Protein AF-K2AA07-F1 (afdb_monomer)

Nearest PDB structures (foldseek):
  9ccb-assembly1_A  TM=7.779E-01  e=3.674E-18  Methanothermobacter marburgensis
  8pty-assembly1_C  TM=6.338E-01  e=3.032E-05  Homo sapiens
  8asw-assembly1_C  TM=4.894E-01  e=2.228E-06  Saccharomyces cerevisiae
  5l7j-assembly1_A  TM=5.358E-01  e=2.557E-05  Dehalococcoides mccartyi BTF08
  6qk7-assembly1_C  TM=4.600E-01  e=3.713E-06  Saccharomyces cerevisiae S288C

pLDDT: mean 87.43, std 17.84, range [22.78, 98.69]

Sequence (485 aa):
MATGGLSLDFRFFRNVLALAKQFSVPSILGGGVVSSEPERIIRALEPSYAVLSEGERTIVELLSCLEKNGDLLAVKGIAFLQNGRYLETAAREPIMDLEQLPLPDWEGVGLSSYLDKMKPSDGLGWDLFDFPRQVPFLTARSCLYSCTFCFHPIGKKYRQRSLDSVFQELEIIISKFKINIIEIVDELFSVDIVRVKEFCLRFRGLAAKFDWPVKWWCQIRVDKVTDEMLSLMEESGCFLVSYGFESYSERVLRSMKKNISPSQIENAVKLTQRKRLSLQGNFIFGDRAETFETVSETMEFWKKNRKAGILLGIILPLPNSDLYQYCLRKGLIQNPIKFIENHMWNPINLTELGDWDFARLLHMVKIARLKYCVRAIPQEVTRNLVVVVCPFCKQRIVYRNFDITFENQDLFRLPSTLAFFNKMVFCRNCRKRFYASSKLFRLFSHLIQFFSTPLGHFFHLKRTKNSVSLPWLGNLRLFQGRKID

Structure (mmCIF, N/CA/C/O backbone):
data_AF-K2AA07-F1
#
_entry.id   AF-K2AA07-F1
#
loop_
_atom_site.group_PDB
_atom_site.id
_atom_site.type_symbol
_atom_site.label_atom_id
_atom_site.label_alt_id
_atom_site.label_comp_id
_atom_site.label_asym_id
_atom_site.label_entity_id
_atom_site.label_seq_id
_atom_site.pdbx_PDB_ins_code
_atom_site.Cartn_x
_atom_site.Cartn_y
_atom_site.Cartn_z
_atom_site.occupancy
_atom_site.B_iso_or_equiv
_atom_site.auth_seq_id
_atom_site.auth_comp_id
_atom_site.auth_asym_id
_atom_site.auth_atom_id
_atom_site.pdbx_PDB_model_num
ATOM 1 N N . MET A 1 1 ? -7.147 0.422 27.063 1.00 91.50 1 MET A N 1
ATOM 2 C CA . MET A 1 1 ? -6.181 0.368 25.938 1.00 91.50 1 MET A CA 1
ATOM 3 C C . MET A 1 1 ? -6.953 0.234 24.631 1.00 91.50 1 MET A C 1
ATOM 5 O O . MET A 1 1 ? -7.842 -0.603 24.569 1.00 91.50 1 MET A O 1
ATOM 9 N N . ALA A 1 2 ? -6.624 1.011 23.599 1.00 92.38 2 ALA A N 1
ATOM 10 C CA . ALA A 1 2 ? -7.219 0.874 22.266 1.00 92.38 2 ALA A CA 1
ATOM 11 C C . ALA A 1 2 ? -6.145 0.511 21.230 1.00 92.38 2 ALA A C 1
ATOM 13 O O . ALA A 1 2 ? -5.021 1.003 21.306 1.00 92.38 2 ALA A O 1
ATOM 14 N N . THR A 1 3 ? -6.472 -0.365 20.283 1.00 92.88 3 THR A N 1
ATOM 15 C CA . THR A 1 3 ? -5.578 -0.775 19.192 1.00 92.88 3 THR A CA 1
ATOM 16 C C . THR A 1 3 ? -6.388 -1.149 17.952 1.00 92.88 3 THR A C 1
ATOM 18 O O . THR A 1 3 ? -7.584 -1.422 18.038 1.00 92.88 3 THR A O 1
ATOM 21 N N . GLY A 1 4 ? -5.763 -1.166 16.780 1.00 91.56 4 GLY A N 1
ATOM 22 C CA . GLY A 1 4 ? -6.436 -1.535 15.542 1.00 91.56 4 GLY A CA 1
ATOM 23 C C . GLY A 1 4 ? -5.527 -1.455 14.327 1.00 91.56 4 GLY A C 1
ATOM 24 O O . GLY A 1 4 ? -4.401 -0.968 14.407 1.00 91.56 4 GLY A O 1
ATOM 25 N N . GLY A 1 5 ? -6.021 -1.958 13.199 1.00 87.88 5 GLY A N 1
ATOM 26 C CA . GLY A 1 5 ? -5.299 -1.942 11.927 1.00 87.88 5 GLY A CA 1
ATOM 27 C C . GLY A 1 5 ? -5.918 -2.878 10.894 1.00 87.88 5 GLY A C 1
ATOM 28 O O . GLY A 1 5 ? -7.097 -3.236 10.987 1.00 87.88 5 GLY A O 1
ATOM 29 N N . LEU A 1 6 ? -5.147 -3.240 9.870 1.00 83.44 6 LEU A N 1
ATOM 30 C CA . LEU A 1 6 ? -5.620 -4.067 8.757 1.00 83.44 6 LEU A CA 1
ATOM 31 C C . LEU A 1 6 ? -5.651 -5.557 9.131 1.00 83.44 6 LEU A C 1
ATOM 33 O O . LEU A 1 6 ? -5.037 -6.000 10.098 1.00 83.44 6 LEU A O 1
ATOM 37 N N . SER A 1 7 ? -6.358 -6.364 8.335 1.00 74.19 7 SER A N 1
ATOM 38 C CA . SER A 1 7 ? -6.567 -7.798 8.597 1.00 74.19 7 SER A CA 1
ATOM 39 C C . SER A 1 7 ? -5.293 -8.644 8.664 1.00 74.19 7 SER A C 1
ATOM 41 O O . SER A 1 7 ? -5.327 -9.757 9.187 1.00 74.19 7 SER A O 1
ATOM 43 N N . LEU A 1 8 ? -4.175 -8.134 8.150 1.00 75.88 8 LEU A N 1
ATOM 44 C CA . LEU A 1 8 ? -2.888 -8.828 8.103 1.00 75.88 8 LEU A CA 1
ATOM 45 C C . LEU A 1 8 ? -2.201 -8.914 9.478 1.00 75.88 8 LEU A C 1
ATOM 47 O O . LEU A 1 8 ? -1.366 -9.794 9.692 1.00 75.88 8 LEU A O 1
ATOM 51 N N . ASP A 1 9 ? -2.602 -8.074 10.434 1.00 82.31 9 ASP A N 1
ATOM 52 C CA . ASP A 1 9 ? -1.929 -7.916 11.729 1.00 82.31 9 ASP A CA 1
ATOM 53 C C . ASP A 1 9 ? -2.563 -8.754 12.857 1.00 82.31 9 ASP A C 1
ATOM 55 O O . ASP A 1 9 ? -2.317 -8.531 14.042 1.00 82.31 9 ASP A O 1
ATOM 59 N N . PHE A 1 10 ? -3.355 -9.779 12.521 1.00 89.31 10 PHE A N 1
ATOM 60 C CA . PHE A 1 10 ? -4.120 -10.584 13.488 1.00 89.31 10 PHE A CA 1
ATOM 61 C C . PHE A 1 10 ? -3.303 -11.084 14.696 1.00 89.31 10 PHE A C 1
ATOM 63 O O . PHE A 1 10 ? -3.760 -11.043 15.838 1.00 89.31 10 PHE A O 1
ATOM 70 N N . ARG A 1 11 ? -2.070 -11.560 14.471 1.00 88.56 11 ARG A N 1
ATOM 71 C CA . ARG A 1 11 ? -1.198 -12.036 15.563 1.00 88.56 11 ARG A CA 1
ATOM 72 C C . ARG A 1 11 ? -0.673 -10.912 16.441 1.00 88.56 11 ARG A C 1
ATOM 74 O O . ARG A 1 11 ? -0.504 -11.127 17.637 1.00 88.56 11 ARG A O 1
ATOM 81 N N . PHE A 1 12 ? -0.399 -9.753 15.850 1.00 90.75 12 PHE A N 1
ATOM 82 C CA . PHE A 1 12 ? 0.008 -8.575 16.601 1.00 90.75 12 PHE A CA 1
ATOM 83 C C . PHE A 1 12 ? -1.107 -8.181 17.572 1.00 90.75 12 PHE A C 1
ATOM 85 O O . PHE A 1 12 ? -0.854 -8.107 18.772 1.00 90.75 12 PHE A O 1
ATOM 92 N N . PHE A 1 13 ? -2.354 -8.090 17.095 1.00 93.00 13 PHE A N 1
ATOM 93 C CA . PHE A 1 13 ? -3.490 -7.779 17.968 1.00 93.00 13 PHE A CA 1
ATOM 94 C C . PHE A 1 13 ? -3.705 -8.824 19.054 1.00 93.00 13 PHE A C 1
ATOM 96 O O . PHE A 1 13 ? -3.936 -8.451 20.197 1.00 93.00 13 PHE A O 1
ATOM 103 N N . ARG A 1 14 ? -3.552 -10.121 18.756 1.00 92.81 14 ARG A N 1
ATOM 104 C CA . ARG A 1 14 ? -3.641 -11.148 19.805 1.00 92.81 14 ARG A CA 1
ATOM 105 C C . ARG A 1 14 ? -2.627 -10.931 20.920 1.00 92.81 14 ARG A C 1
ATOM 107 O O . ARG A 1 14 ? -2.987 -11.049 22.083 1.00 92.81 14 ARG A O 1
ATOM 114 N N . ASN A 1 15 ? -1.381 -10.616 20.574 1.00 93.25 15 ASN A N 1
ATOM 115 C CA . ASN A 1 15 ? -0.345 -10.378 21.575 1.00 93.25 15 ASN A CA 1
ATOM 116 C C . ASN A 1 15 ? -0.659 -9.126 22.404 1.00 93.25 15 ASN A C 1
ATOM 118 O O . ASN A 1 15 ? -0.576 -9.170 23.626 1.00 93.25 15 ASN A O 1
ATOM 122 N N . VAL A 1 16 ? -1.075 -8.037 21.749 1.00 93.56 16 VAL A N 1
ATOM 123 C CA . VAL A 1 16 ? -1.447 -6.781 22.418 1.00 93.56 16 VAL A CA 1
ATOM 124 C C . VAL A 1 16 ? -2.639 -6.983 23.364 1.00 93.56 16 VAL A C 1
ATOM 126 O O . VAL A 1 16 ? -2.605 -6.537 24.508 1.00 93.56 16 VAL A O 1
ATOM 129 N N . LEU A 1 17 ? -3.674 -7.705 22.929 1.00 94.62 17 LEU A N 1
ATOM 130 C CA . LEU A 1 17 ? -4.856 -7.998 23.746 1.00 94.62 17 LEU A CA 1
ATOM 131 C C . LEU A 1 17 ? -4.548 -8.975 24.890 1.00 94.62 17 LEU A C 1
ATOM 133 O O . LEU A 1 17 ? -5.041 -8.785 26.000 1.00 94.62 17 LEU A O 1
ATOM 137 N N . ALA A 1 18 ? -3.691 -9.974 24.658 1.00 93.06 18 ALA A N 1
ATOM 138 C CA . ALA A 1 18 ? -3.227 -10.877 25.709 1.00 93.06 18 ALA A CA 1
ATOM 139 C C . ALA A 1 18 ? -2.463 -10.122 26.808 1.00 93.06 18 ALA A C 1
ATOM 141 O O . ALA A 1 18 ? -2.698 -10.375 27.987 1.00 93.06 18 ALA A O 1
ATOM 142 N N 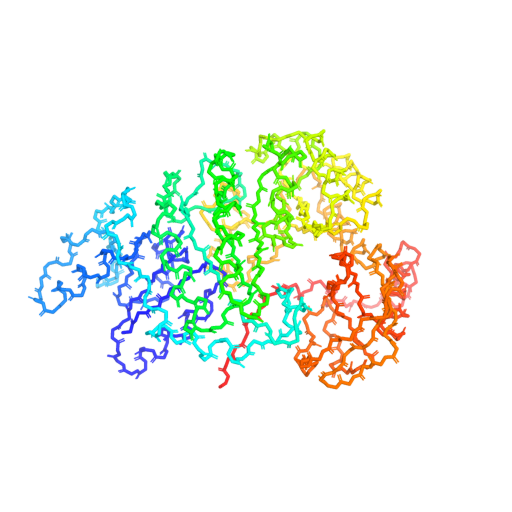. LEU A 1 19 ? -1.609 -9.162 26.434 1.00 93.44 19 LEU A N 1
ATOM 143 C CA . LEU A 1 19 ? -0.930 -8.282 27.387 1.00 93.44 19 LEU A CA 1
ATOM 144 C C . LEU A 1 19 ? -1.935 -7.427 28.168 1.00 93.44 19 LEU A C 1
ATOM 146 O O . LEU A 1 19 ? -1.889 -7.404 29.392 1.00 93.44 19 LEU A O 1
ATOM 150 N N . ALA A 1 20 ? -2.899 -6.785 27.502 1.00 93.38 20 ALA A N 1
ATOM 151 C CA . ALA A 1 20 ? -3.921 -6.001 28.202 1.00 93.38 20 ALA A CA 1
ATOM 152 C C . ALA A 1 20 ? -4.719 -6.832 29.220 1.00 93.38 20 ALA A C 1
ATOM 154 O O . ALA A 1 20 ? -4.981 -6.358 30.326 1.00 93.38 20 ALA A O 1
ATOM 155 N N . LYS A 1 21 ? -5.038 -8.089 28.877 1.00 91.56 21 LYS A N 1
ATOM 156 C CA . LYS A 1 21 ? -5.710 -9.038 29.775 1.00 91.56 21 LYS A CA 1
ATOM 157 C C . LYS A 1 21 ? -4.859 -9.373 31.004 1.00 91.56 21 LYS A C 1
ATOM 159 O O . LYS A 1 21 ? -5.412 -9.465 32.093 1.00 91.56 21 LYS A O 1
ATOM 164 N N . GLN A 1 22 ? -3.537 -9.503 30.859 1.00 93.44 22 GLN A N 1
ATOM 165 C CA . GLN A 1 22 ? -2.624 -9.734 31.991 1.00 93.44 22 GLN A CA 1
ATOM 166 C C . GLN A 1 22 ? -2.623 -8.580 33.002 1.00 93.44 22 GLN A C 1
ATOM 168 O O . GLN A 1 22 ? -2.467 -8.822 34.194 1.00 93.44 22 GLN A O 1
ATOM 173 N N . PHE A 1 23 ? -2.829 -7.345 32.541 1.00 94.06 23 PHE A N 1
ATOM 174 C CA . PHE A 1 23 ? -2.889 -6.154 33.395 1.00 94.06 23 PHE A CA 1
ATOM 175 C C . PHE A 1 23 ? -4.319 -5.741 33.776 1.00 94.06 23 PHE A C 1
ATOM 177 O O . PHE A 1 23 ? -4.511 -4.659 34.324 1.00 94.06 23 PHE A O 1
ATOM 184 N N . SER A 1 24 ? -5.329 -6.569 33.482 1.00 92.19 24 SER A N 1
ATOM 185 C CA . SER A 1 24 ? -6.746 -6.265 33.743 1.00 92.19 24 SER A CA 1
ATOM 186 C C . SER A 1 24 ? -7.213 -4.928 33.145 1.00 92.19 24 SER A C 1
ATOM 188 O O . SER A 1 24 ? -8.089 -4.259 33.692 1.00 92.19 24 SER A O 1
ATOM 190 N N . VAL A 1 25 ? -6.636 -4.525 32.009 1.00 91.81 25 VAL A N 1
ATOM 191 C CA . VAL A 1 25 ? -6.984 -3.279 31.315 1.00 91.81 25 VAL A CA 1
ATOM 192 C C . VAL A 1 25 ? -8.052 -3.570 30.255 1.00 91.81 25 VAL A C 1
ATOM 194 O O . VAL A 1 25 ? -7.794 -4.373 29.352 1.00 91.81 25 VAL A O 1
ATOM 197 N N . PRO A 1 26 ? -9.219 -2.890 30.275 1.00 92.25 26 PRO A N 1
ATOM 198 C CA . PRO A 1 26 ? -10.206 -3.008 29.208 1.00 92.25 26 PRO A CA 1
ATOM 199 C C . PRO A 1 26 ? -9.601 -2.679 27.843 1.00 92.25 26 PRO A C 1
ATOM 201 O O . PRO A 1 26 ? -8.870 -1.690 27.680 1.00 92.25 26 PRO A O 1
ATOM 204 N N . SER A 1 27 ? -9.905 -3.514 26.855 1.00 96.19 27 SER A N 1
ATOM 205 C CA . SER A 1 27 ? -9.333 -3.423 25.515 1.00 96.19 27 SER A CA 1
ATOM 206 C C . SER A 1 27 ? -10.383 -3.075 24.463 1.00 96.19 27 SER A C 1
ATOM 208 O O . SER A 1 27 ? -11.472 -3.643 24.440 1.00 96.19 27 SER A O 1
ATOM 210 N N . ILE A 1 28 ? -10.040 -2.145 23.574 1.00 97.19 28 ILE A N 1
ATOM 211 C CA . ILE A 1 28 ? -10.843 -1.774 22.408 1.00 97.19 28 ILE A CA 1
ATOM 212 C C . ILE A 1 28 ? -10.063 -2.174 21.153 1.00 97.19 28 ILE A C 1
ATOM 214 O O . ILE A 1 28 ? -8.926 -1.730 20.978 1.00 97.19 28 ILE A O 1
ATOM 218 N N . LEU A 1 29 ? -10.657 -3.001 20.290 1.00 97.12 29 LEU A N 1
ATOM 219 C CA . LEU A 1 29 ? -10.081 -3.396 19.000 1.00 97.12 29 LEU A CA 1
ATOM 220 C C . LEU A 1 29 ? -10.831 -2.726 17.841 1.00 97.12 29 LEU A C 1
ATOM 222 O O . LEU A 1 29 ? -12.050 -2.819 17.762 1.00 97.12 29 LEU A O 1
ATOM 226 N N . GLY A 1 30 ? -10.116 -2.098 16.910 1.00 95.56 30 GLY A N 1
ATOM 227 C CA . GLY A 1 30 ? -10.707 -1.464 15.729 1.00 95.56 30 GLY A CA 1
ATOM 228 C C . GLY A 1 30 ? -10.006 -1.801 14.413 1.00 95.56 30 GLY A C 1
ATOM 229 O O . GLY A 1 30 ? -9.062 -2.592 14.350 1.00 95.56 30 GLY A O 1
ATOM 230 N N . GLY A 1 31 ? -10.461 -1.154 13.341 1.00 92.50 31 GLY A N 1
ATOM 231 C CA . GLY A 1 31 ? -9.848 -1.224 12.016 1.00 92.50 31 GLY A CA 1
ATOM 232 C C . GLY A 1 31 ? -10.361 -2.365 11.134 1.00 92.50 31 GLY A C 1
ATOM 233 O O . GLY A 1 31 ? -11.332 -3.062 11.447 1.00 92.50 31 GLY A O 1
ATOM 234 N N . GLY A 1 32 ? -9.704 -2.542 9.987 1.00 90.19 32 GLY A N 1
ATOM 235 C CA . GLY A 1 32 ? -10.087 -3.527 8.979 1.00 90.19 32 GLY A CA 1
ATOM 236 C C . GLY A 1 32 ? -9.999 -4.975 9.456 1.00 90.19 32 GLY A C 1
ATOM 237 O O . GLY A 1 32 ? -10.750 -5.804 8.950 1.00 90.19 32 GLY A O 1
ATOM 238 N N . VAL A 1 33 ? -9.152 -5.286 10.443 1.00 88.12 33 VAL A N 1
ATOM 239 C CA . VAL A 1 33 ? -9.066 -6.641 11.010 1.00 88.12 33 VAL A CA 1
ATOM 240 C C . VAL A 1 33 ? -10.392 -7.119 11.581 1.00 88.12 33 VAL A C 1
ATOM 242 O O . VAL A 1 33 ? -10.800 -8.233 11.275 1.00 88.12 33 VAL A O 1
ATOM 245 N N . VAL A 1 34 ? -11.077 -6.279 12.358 1.00 93.62 34 VAL A N 1
ATOM 246 C CA . VAL A 1 34 ? -12.341 -6.638 13.002 1.00 93.62 34 VAL A CA 1
ATOM 247 C C . VAL A 1 34 ? -13.520 -6.313 12.100 1.00 93.62 34 VAL A C 1
ATOM 249 O O . VAL A 1 34 ? -14.405 -7.142 11.944 1.00 93.62 34 VAL A O 1
ATOM 252 N N . SER A 1 35 ? -13.482 -5.179 11.397 1.00 93.50 35 SER A N 1
ATOM 253 C CA . SER A 1 35 ? -14.582 -4.750 10.519 1.00 93.50 35 SER A CA 1
ATOM 254 C C . SER A 1 35 ? -14.814 -5.692 9.334 1.00 93.50 35 SER A C 1
ATOM 256 O O . SER A 1 35 ? -15.888 -5.683 8.745 1.00 93.50 35 SER A O 1
ATOM 258 N N . SER A 1 36 ? -13.819 -6.506 8.966 1.00 90.38 36 SER A N 1
ATOM 259 C CA . SER A 1 36 ? -13.960 -7.475 7.875 1.00 90.38 36 SER A CA 1
ATOM 260 C C . SER A 1 36 ? -14.695 -8.754 8.284 1.00 90.38 36 SER A C 1
ATOM 262 O O . SER A 1 36 ? -15.344 -9.369 7.444 1.00 90.38 36 SER A O 1
ATOM 264 N N . GLU A 1 37 ? -14.564 -9.178 9.544 1.00 91.38 37 GLU A N 1
ATOM 265 C CA . GLU A 1 37 ? -15.101 -10.441 10.074 1.00 91.38 37 GLU A CA 1
ATOM 266 C C . GLU A 1 37 ? -15.488 -10.289 11.565 1.00 91.38 37 GLU A C 1
ATOM 268 O O . GLU A 1 37 ? -14.882 -10.944 12.421 1.00 91.38 37 GLU A O 1
ATOM 273 N N . PRO A 1 38 ? -16.462 -9.420 11.914 1.00 94.12 38 PRO A N 1
ATOM 274 C CA . PRO A 1 38 ? -16.643 -8.931 13.285 1.00 94.12 38 PRO A CA 1
ATOM 275 C C . PRO A 1 38 ? -16.807 -10.038 14.325 1.00 94.12 38 PRO A C 1
ATOM 277 O O . PRO A 1 38 ? -15.954 -10.195 15.200 1.00 94.12 38 PRO A O 1
ATOM 280 N N . GLU A 1 39 ? -17.854 -10.856 14.198 1.00 95.75 39 GLU A N 1
ATOM 281 C CA . GLU A 1 39 ? -18.149 -11.908 15.170 1.00 95.75 39 GLU A CA 1
ATOM 282 C C . GLU A 1 39 ? -16.989 -12.901 15.304 1.00 95.75 39 GLU A C 1
ATOM 284 O O . GLU A 1 39 ? -16.568 -13.231 16.415 1.00 95.75 39 GLU A O 1
ATOM 289 N N . ARG A 1 40 ? -16.433 -13.365 14.178 1.00 94.62 40 ARG A N 1
ATOM 290 C CA . ARG A 1 40 ? -15.368 -14.375 14.190 1.00 94.62 40 ARG A CA 1
ATOM 291 C C . ARG A 1 40 ? -14.120 -13.842 14.889 1.00 94.62 40 ARG A C 1
ATOM 293 O O . ARG A 1 40 ? -13.536 -14.544 15.712 1.00 94.62 40 ARG A O 1
ATOM 300 N N . ILE A 1 41 ? -13.715 -12.614 14.571 1.00 95.00 41 ILE A N 1
ATOM 301 C CA . ILE A 1 41 ? -12.510 -11.989 15.127 1.00 95.00 41 ILE A CA 1
ATOM 302 C C . ILE A 1 41 ? -12.692 -11.690 16.613 1.00 95.00 41 ILE A C 1
ATOM 304 O O . ILE A 1 41 ? -11.793 -11.984 17.398 1.00 95.00 41 ILE A O 1
ATOM 308 N N . ILE A 1 42 ? -13.856 -11.177 17.012 1.00 96.44 42 ILE A N 1
ATOM 309 C CA . ILE A 1 42 ? -14.165 -10.881 18.416 1.00 96.44 42 ILE A CA 1
ATOM 310 C C . ILE A 1 42 ? -14.175 -12.163 19.249 1.00 96.44 42 ILE A C 1
ATOM 312 O O . ILE A 1 42 ? -13.585 -12.185 20.324 1.00 96.44 42 ILE A O 1
ATOM 316 N N . ARG A 1 43 ? -14.746 -13.260 18.739 1.00 96.19 43 ARG A N 1
ATOM 317 C CA . ARG A 1 43 ? -14.678 -14.566 19.415 1.00 96.19 43 ARG A CA 1
ATOM 318 C C . ARG A 1 43 ? -13.258 -15.125 19.497 1.00 96.19 43 ARG A C 1
ATOM 320 O O . ARG A 1 43 ? -12.942 -15.818 20.451 1.00 96.19 43 ARG A O 1
ATOM 327 N N . ALA A 1 44 ? -12.414 -14.855 18.502 1.00 94.75 44 ALA A N 1
ATOM 328 C CA . ALA A 1 44 ? -11.051 -15.382 18.462 1.00 94.75 44 ALA A CA 1
ATOM 329 C C . ALA A 1 44 ? -10.046 -14.578 19.302 1.00 94.75 44 ALA A C 1
ATOM 331 O O . ALA A 1 44 ? -9.040 -15.135 19.741 1.00 94.75 44 ALA A O 1
ATOM 332 N N . LEU A 1 45 ? -10.269 -13.272 19.459 1.00 94.44 45 LEU A N 1
ATOM 333 C CA . LEU A 1 45 ? -9.347 -12.359 20.139 1.00 94.44 45 LEU A CA 1
ATOM 334 C C . LEU A 1 45 ? -9.863 -11.849 21.489 1.00 94.44 45 LEU A C 1
ATOM 336 O O . LEU A 1 45 ? -9.065 -11.322 22.258 1.00 94.44 45 LEU A O 1
ATOM 340 N N . GLU A 1 46 ? -11.161 -11.995 21.761 1.00 94.94 46 GLU A N 1
ATOM 341 C CA . GLU A 1 46 ? -11.833 -11.591 23.003 1.00 94.94 46 GLU A CA 1
ATOM 342 C C . GLU A 1 46 ? -11.479 -10.167 23.494 1.00 94.94 46 GLU A C 1
ATOM 344 O O . GLU A 1 46 ? -11.163 -9.992 24.676 1.00 94.94 46 GLU A O 1
ATOM 349 N N . PRO A 1 47 ? -11.499 -9.120 22.637 1.00 96.62 47 PRO A N 1
ATOM 350 C CA . PRO A 1 47 ? -11.371 -7.757 23.141 1.00 96.62 47 PRO A CA 1
ATOM 351 C C . PRO A 1 47 ? -12.577 -7.413 24.030 1.00 96.62 47 PRO A C 1
ATOM 353 O O . PRO A 1 47 ? -13.662 -7.969 23.848 1.00 96.62 47 PRO A O 1
ATOM 356 N N . SER A 1 48 ? -12.420 -6.466 24.961 1.00 96.50 48 SER A N 1
ATOM 357 C CA . SER A 1 48 ? -13.550 -6.013 25.792 1.00 96.50 48 SER A CA 1
ATOM 358 C C . SER A 1 48 ? -14.642 -5.378 24.930 1.00 96.50 48 SER A C 1
ATOM 360 O O . SER A 1 48 ? -15.821 -5.664 25.116 1.00 96.50 48 SER A O 1
ATOM 362 N N . TYR A 1 49 ? -14.234 -4.568 23.952 1.00 97.75 49 TYR A N 1
ATOM 363 C CA . TYR A 1 49 ? -15.112 -3.953 22.963 1.00 97.75 49 TYR A CA 1
ATOM 364 C C . TYR A 1 49 ? -14.429 -3.920 21.597 1.00 97.75 49 TYR A C 1
ATOM 366 O O . TYR A 1 49 ? -13.201 -3.886 21.489 1.00 97.75 49 TYR A O 1
ATOM 374 N N . ALA A 1 50 ? -15.223 -3.879 20.538 1.00 97.88 50 ALA A N 1
ATOM 375 C CA . ALA A 1 50 ? -14.756 -3.652 19.186 1.00 97.88 50 ALA A CA 1
ATOM 376 C C . ALA A 1 50 ? -15.437 -2.434 18.571 1.00 97.88 50 ALA A C 1
ATOM 378 O O . ALA A 1 50 ? -16.637 -2.234 18.745 1.00 97.88 50 ALA A O 1
ATOM 379 N N . VAL A 1 51 ? -14.665 -1.656 17.819 1.00 97.62 51 VAL A N 1
ATOM 380 C CA . VAL A 1 51 ? -15.139 -0.534 17.007 1.00 97.62 51 VAL A CA 1
ATOM 381 C C . VAL A 1 51 ? -15.150 -0.975 15.548 1.00 97.62 51 VAL A C 1
ATOM 383 O O . VAL A 1 51 ? -14.116 -1.369 15.002 1.00 97.62 51 VAL A O 1
ATOM 386 N N . LEU A 1 52 ? -16.325 -0.928 14.927 1.00 95.69 52 LEU A N 1
ATOM 387 C CA . LEU A 1 52 ? -16.545 -1.350 13.548 1.00 95.69 52 LEU A CA 1
ATOM 388 C C . LEU A 1 52 ? -16.515 -0.140 12.606 1.00 95.69 52 LEU A C 1
ATOM 390 O O . LEU A 1 52 ? -17.045 0.923 12.920 1.00 95.69 52 LEU A O 1
ATOM 394 N N . SER A 1 53 ? -15.953 -0.327 11.411 1.00 93.12 53 SER A N 1
ATOM 395 C CA . SER A 1 53 ? -15.790 0.713 10.385 1.00 93.12 53 SER A CA 1
ATOM 396 C C . SER A 1 53 ? -14.937 1.905 10.863 1.00 93.12 53 SER A C 1
ATOM 398 O O . SER A 1 53 ? -13.787 1.715 11.260 1.00 93.12 53 SER A O 1
ATOM 400 N N . GLU A 1 54 ? -15.454 3.135 10.761 1.00 93.69 54 GLU A N 1
ATOM 401 C CA . GLU A 1 54 ? -14.762 4.368 11.153 1.00 93.69 54 GLU A CA 1
ATOM 402 C C . GLU A 1 54 ? -14.831 4.572 12.675 1.00 93.69 54 GLU A C 1
ATOM 404 O O . GLU A 1 54 ? -15.883 4.412 13.303 1.00 93.69 54 GLU A O 1
ATOM 409 N N . GLY A 1 55 ? -13.690 4.909 13.278 1.00 94.06 55 GLY A N 1
ATOM 410 C CA . GLY A 1 55 ? -13.523 4.884 14.730 1.00 94.06 55 GLY A CA 1
ATOM 411 C C . GLY A 1 55 ? -13.610 6.239 15.418 1.00 94.06 55 GLY A C 1
ATOM 412 O O . GLY A 1 55 ? -13.849 6.279 16.618 1.00 94.06 55 GLY A O 1
ATOM 413 N N . GLU A 1 56 ? -13.460 7.336 14.683 1.00 94.06 56 GLU A N 1
ATOM 414 C CA . GLU A 1 56 ? -13.215 8.679 15.217 1.00 94.06 56 GLU A CA 1
ATOM 415 C C . GLU A 1 56 ? -14.344 9.172 16.122 1.00 94.06 56 GLU A C 1
ATOM 417 O O . GLU A 1 56 ? -14.083 9.724 17.185 1.00 94.06 56 GLU A O 1
ATOM 422 N N . ARG A 1 57 ? -15.601 8.934 15.730 1.00 95.50 57 ARG A N 1
ATOM 423 C CA . ARG A 1 57 ? -16.776 9.252 16.562 1.00 95.50 57 ARG A CA 1
ATOM 424 C C . ARG A 1 57 ? -17.138 8.103 17.493 1.00 95.50 57 ARG A C 1
ATOM 426 O O . ARG A 1 57 ? -17.423 8.316 18.666 1.00 95.50 57 ARG A O 1
ATOM 433 N N . THR A 1 58 ? -17.090 6.881 16.968 1.00 96.94 58 THR A N 1
ATOM 434 C CA . THR A 1 58 ? -17.511 5.669 17.676 1.00 96.94 58 THR A CA 1
ATOM 435 C C . THR A 1 58 ? -16.741 5.459 18.972 1.00 96.94 58 THR A C 1
ATOM 437 O O . THR A 1 58 ? -17.344 5.157 19.997 1.00 96.94 58 THR A O 1
ATOM 440 N N . ILE A 1 59 ? -15.417 5.636 18.951 1.00 96.12 59 ILE A N 1
ATOM 441 C CA . ILE A 1 59 ? -14.593 5.420 20.141 1.00 96.12 59 ILE A CA 1
ATOM 442 C C . ILE A 1 59 ? -14.867 6.472 21.218 1.00 96.12 59 ILE A C 1
ATOM 444 O O . ILE A 1 59 ? -14.898 6.132 22.394 1.00 96.12 59 ILE A O 1
ATOM 448 N N . VAL A 1 60 ? -15.126 7.725 20.830 1.00 95.94 60 VAL A N 1
ATOM 449 C CA . VAL A 1 60 ? -15.441 8.815 21.765 1.00 95.94 60 VAL A CA 1
ATOM 450 C C . VAL A 1 60 ? -16.785 8.562 22.444 1.00 95.94 60 VAL A C 1
ATOM 452 O O . VAL A 1 60 ? -16.889 8.656 23.666 1.00 95.94 60 VAL A O 1
ATOM 455 N N . GLU A 1 61 ? -17.801 8.178 21.670 1.00 97.44 61 GLU A N 1
ATOM 456 C CA . GLU A 1 61 ? -19.120 7.837 22.208 1.00 97.44 61 GLU A CA 1
ATOM 457 C C . GLU A 1 61 ? -19.070 6.597 23.110 1.00 97.44 61 GLU A C 1
ATOM 459 O O . GLU A 1 61 ? -19.665 6.605 24.187 1.00 97.44 61 GLU A O 1
ATOM 464 N N . LEU A 1 62 ? -18.309 5.565 22.723 1.00 98.00 62 LEU A N 1
ATOM 465 C CA . LEU A 1 62 ? -18.085 4.380 23.552 1.00 98.00 62 LEU A CA 1
ATOM 466 C C . LEU A 1 62 ? -17.428 4.749 24.887 1.00 98.00 62 LEU A C 1
ATOM 468 O O . LEU A 1 62 ? -17.916 4.339 25.936 1.00 98.00 62 LEU A O 1
ATOM 472 N N . LEU A 1 63 ? -16.345 5.529 24.864 1.00 97.12 63 LEU A N 1
ATOM 473 C CA . LEU A 1 63 ? -15.648 5.940 26.085 1.00 97.12 63 LEU A CA 1
ATOM 474 C C . LEU A 1 63 ? -16.558 6.774 26.995 1.00 97.12 63 LEU A C 1
ATOM 476 O O . LEU A 1 63 ? -16.637 6.488 28.186 1.00 97.12 63 LEU A O 1
ATOM 480 N N . SER A 1 64 ? -17.318 7.723 26.438 1.00 97.75 64 SER A N 1
ATOM 481 C CA . SER A 1 64 ? -18.274 8.515 27.224 1.00 97.75 64 SER A CA 1
ATOM 482 C C . SER A 1 64 ? -19.392 7.655 27.823 1.00 97.75 64 SER A C 1
ATOM 484 O O . SER A 1 64 ? -19.805 7.880 28.961 1.00 97.75 64 SER A O 1
ATOM 486 N N . CYS A 1 65 ? -19.875 6.654 27.081 1.00 97.62 65 CYS A N 1
ATOM 487 C CA . CYS A 1 65 ? -20.855 5.694 27.581 1.00 97.62 65 CYS A CA 1
ATOM 488 C C . CYS A 1 65 ? -20.293 4.885 28.757 1.00 97.62 65 CYS A C 1
ATOM 490 O O . CYS A 1 65 ? -20.974 4.728 29.767 1.00 97.62 65 CYS A O 1
ATOM 492 N N . LEU A 1 66 ? -19.048 4.411 28.651 1.00 95.38 66 LEU A N 1
ATOM 493 C CA . LEU A 1 66 ? -18.381 3.652 29.710 1.00 95.38 66 LEU A CA 1
ATOM 494 C C . LEU A 1 66 ? -18.152 4.495 30.969 1.00 95.38 66 LEU A C 1
ATOM 496 O O . LEU A 1 66 ? -18.456 4.032 32.063 1.00 95.38 66 LEU A O 1
ATOM 500 N N . GLU A 1 67 ? -17.688 5.739 30.828 1.00 96.44 67 GLU A N 1
ATOM 501 C CA . GLU A 1 67 ? -17.496 6.660 31.961 1.00 96.44 67 GLU A CA 1
ATOM 502 C C . GLU A 1 67 ? -18.799 6.942 32.718 1.00 96.44 67 GLU A C 1
ATOM 504 O O . GLU A 1 67 ? -18.801 7.064 33.942 1.00 96.44 67 GLU A O 1
ATOM 509 N N . LYS A 1 68 ? -19.919 7.031 31.994 1.00 97.31 68 LYS A N 1
ATOM 510 C CA . LYS A 1 68 ? -21.240 7.329 32.564 1.00 97.31 68 LYS A CA 1
ATOM 511 C C . LYS A 1 68 ? -22.017 6.086 32.997 1.00 97.31 68 LYS A C 1
ATOM 513 O O . LYS A 1 68 ? -23.146 6.234 33.456 1.00 97.31 68 LYS A O 1
ATOM 518 N N . ASN A 1 69 ? -21.454 4.883 32.841 1.00 95.75 69 ASN A N 1
ATOM 519 C CA . ASN A 1 69 ? -22.172 3.611 33.001 1.00 95.75 69 ASN A CA 1
ATOM 520 C C . ASN A 1 69 ? -23.491 3.569 32.198 1.00 95.75 69 ASN A C 1
ATOM 522 O O . ASN A 1 69 ? -24.520 3.102 32.684 1.00 95.75 69 ASN A O 1
ATOM 526 N N . GLY A 1 70 ? -23.467 4.121 30.983 1.00 96.12 70 GLY A N 1
ATOM 527 C CA . GLY A 1 70 ? -24.616 4.173 30.083 1.00 96.12 70 GLY A CA 1
ATOM 528 C C . GLY A 1 70 ? -24.910 2.840 29.393 1.00 96.12 70 GLY A C 1
ATOM 529 O O . GLY A 1 70 ? -24.172 1.862 29.523 1.00 96.12 70 GLY A O 1
ATOM 530 N N . ASP A 1 71 ? -25.989 2.821 28.611 1.00 96.69 71 ASP A N 1
ATOM 531 C CA . ASP A 1 71 ? -26.360 1.664 27.797 1.00 96.69 71 ASP A CA 1
ATOM 532 C C . ASP A 1 71 ? -25.476 1.548 26.546 1.00 96.69 71 ASP A C 1
ATOM 534 O O . ASP A 1 71 ? -25.566 2.349 25.613 1.00 96.69 71 ASP A O 1
ATOM 538 N N . LEU A 1 72 ? -24.653 0.498 26.503 1.00 96.81 72 LEU A N 1
ATOM 539 C CA . LEU A 1 72 ? -23.785 0.189 25.366 1.00 96.81 72 LEU A CA 1
ATOM 540 C C . LEU A 1 72 ? -24.563 -0.036 24.066 1.00 96.81 72 LEU A C 1
ATOM 542 O O . LEU A 1 72 ? -24.031 0.255 22.996 1.00 96.81 72 LEU A O 1
ATOM 546 N N . LEU A 1 73 ? -25.809 -0.520 24.128 1.00 96.81 73 LEU A N 1
ATOM 547 C CA . LEU A 1 73 ? -26.622 -0.758 22.931 1.00 96.81 73 LEU A CA 1
ATOM 548 C C . LEU A 1 73 ? -27.010 0.542 22.210 1.00 96.81 73 LEU A C 1
ATOM 550 O O . LEU A 1 73 ? -27.315 0.505 21.016 1.00 96.81 73 LEU A O 1
ATOM 554 N N . ALA A 1 74 ? -26.938 1.688 22.897 1.00 97.12 74 ALA A N 1
ATOM 555 C CA . ALA A 1 74 ? -27.175 3.003 22.310 1.00 97.12 74 ALA A CA 1
ATOM 556 C C . ALA A 1 74 ? -25.983 3.528 21.483 1.00 97.12 74 ALA A C 1
ATOM 558 O O . ALA A 1 74 ? -26.153 4.425 20.654 1.00 97.12 74 ALA A O 1
ATOM 559 N N . VAL A 1 75 ? -24.778 2.979 21.670 1.00 98.06 75 VAL A N 1
ATOM 560 C CA . VAL A 1 75 ? -23.579 3.412 20.940 1.00 98.06 75 VAL A CA 1
ATOM 561 C C . VAL A 1 75 ? -23.552 2.738 19.571 1.00 98.06 75 VAL A C 1
ATOM 563 O O . VAL A 1 75 ? -23.347 1.533 19.475 1.00 98.06 75 VAL A O 1
ATOM 566 N N . LYS A 1 76 ? -23.716 3.494 18.480 1.00 98.06 76 LYS A N 1
ATOM 567 C CA . LYS A 1 76 ? -23.662 2.926 17.118 1.00 98.06 76 LYS A CA 1
ATOM 568 C C . LYS A 1 76 ? -22.251 2.493 16.718 1.00 98.06 76 LYS A C 1
ATOM 570 O O . LYS A 1 76 ? -21.303 3.258 16.920 1.00 98.06 76 LYS A O 1
ATOM 575 N N . GLY A 1 77 ? -22.146 1.359 16.025 1.00 97.25 77 GLY A N 1
ATOM 576 C CA . GLY A 1 77 ? -20.919 0.879 15.384 1.00 97.25 77 GLY A CA 1
ATOM 577 C C . GLY A 1 77 ? -19.963 0.123 16.307 1.00 97.25 77 GLY A C 1
ATOM 578 O O . GLY A 1 77 ? -18.763 0.101 16.036 1.00 97.25 77 GLY A O 1
ATOM 579 N N . ILE A 1 78 ? -20.463 -0.482 17.387 1.00 98.38 78 ILE A N 1
ATOM 580 C CA . ILE A 1 78 ? -19.648 -1.316 18.277 1.00 98.38 78 ILE A CA 1
ATOM 581 C C . ILE A 1 78 ? -20.139 -2.760 18.296 1.00 98.38 78 ILE A C 1
ATOM 583 O O . ILE A 1 78 ? -21.301 -3.053 18.016 1.00 98.38 78 ILE A O 1
ATOM 587 N N . ALA A 1 79 ? -19.244 -3.662 18.676 1.00 98.19 79 ALA A N 1
ATOM 588 C CA . ALA A 1 79 ? -19.587 -5.043 18.966 1.00 98.19 79 ALA A CA 1
ATOM 589 C C . ALA A 1 79 ? -18.796 -5.567 20.165 1.00 98.19 79 ALA A C 1
ATOM 591 O O . ALA A 1 79 ? -17.676 -5.127 20.421 1.00 98.19 79 ALA A O 1
ATOM 592 N N . PHE A 1 80 ? -19.374 -6.494 20.921 1.00 97.62 80 PHE A N 1
ATOM 593 C CA . PHE A 1 80 ? -18.762 -7.045 22.130 1.00 97.62 80 PHE A CA 1
ATOM 594 C C . PHE A 1 80 ? -19.366 -8.405 22.494 1.00 97.62 80 PHE A C 1
ATOM 596 O O . PHE A 1 80 ? -20.378 -8.835 21.935 1.00 97.62 80 PHE A O 1
ATOM 603 N N . LEU A 1 81 ? -18.717 -9.107 23.424 1.00 96.94 81 LEU A N 1
ATOM 604 C CA . LEU A 1 81 ? -19.260 -10.320 24.030 1.00 96.94 81 LEU A CA 1
ATOM 605 C C . LEU A 1 81 ? -19.883 -9.974 25.381 1.00 96.94 81 LEU A C 1
ATOM 607 O O . LEU A 1 81 ? -19.211 -9.431 26.254 1.00 96.94 81 LEU A O 1
ATOM 611 N N . GLN A 1 82 ? -21.144 -10.346 25.577 1.00 95.25 82 GLN A N 1
ATOM 612 C CA . GLN A 1 82 ? -21.825 -10.256 26.865 1.00 95.25 82 GLN A CA 1
ATOM 613 C C . GLN A 1 82 ? -22.307 -11.647 27.262 1.00 95.25 82 GLN A C 1
ATOM 615 O O . GLN A 1 82 ? -23.102 -12.259 26.551 1.00 95.25 82 GLN A O 1
ATOM 620 N N . ASN A 1 83 ? -21.802 -12.178 28.379 1.00 93.69 83 ASN A N 1
ATOM 621 C CA . ASN A 1 83 ? -22.128 -13.529 28.856 1.00 93.69 83 ASN A CA 1
ATOM 622 C C . ASN A 1 83 ? -21.944 -14.611 27.766 1.00 93.69 83 ASN A C 1
ATOM 624 O O . ASN A 1 83 ? -22.776 -15.498 27.598 1.00 93.69 83 ASN A O 1
ATOM 628 N N . GLY A 1 84 ? -20.881 -14.493 26.958 1.00 93.56 84 GLY A N 1
ATOM 629 C CA . GLY A 1 84 ? -20.580 -15.396 25.834 1.00 93.56 84 GLY A CA 1
ATOM 630 C C . GLY A 1 84 ? -21.407 -15.165 24.558 1.00 93.56 84 GLY A C 1
ATOM 631 O O . GLY A 1 84 ? -21.087 -15.724 23.498 1.00 93.56 84 GLY A O 1
ATOM 632 N N . ARG A 1 85 ? -22.437 -14.313 24.614 1.00 96.69 85 ARG A N 1
ATOM 633 C CA . ARG A 1 85 ? -23.249 -13.925 23.459 1.00 96.69 85 ARG A CA 1
ATOM 634 C C . ARG A 1 85 ? -22.598 -12.766 22.712 1.00 96.69 85 ARG A C 1
ATOM 636 O O . ARG A 1 85 ? -22.196 -11.779 23.316 1.00 96.69 85 ARG A O 1
ATOM 643 N N . TYR A 1 86 ? -22.530 -12.893 21.391 1.00 97.75 86 TYR A N 1
ATOM 644 C CA . TYR A 1 86 ? -22.132 -11.804 20.508 1.00 97.75 86 TYR A CA 1
ATOM 645 C C . TYR A 1 86 ? -23.254 -10.772 20.402 1.00 97.75 86 TYR A C 1
ATOM 647 O O . TYR A 1 86 ? -24.400 -11.137 20.123 1.00 97.75 86 TYR A O 1
ATOM 655 N N . LEU A 1 87 ? -22.910 -9.508 20.634 1.00 97.94 87 LEU A N 1
ATOM 656 C CA . LEU A 1 87 ? -23.786 -8.361 20.451 1.00 97.94 87 LEU A CA 1
ATOM 657 C C . LEU A 1 87 ? -23.115 -7.366 19.510 1.00 97.94 87 LEU A C 1
ATOM 659 O O . LEU A 1 87 ? -21.932 -7.057 19.654 1.00 97.94 87 LEU A O 1
ATOM 663 N N . GLU A 1 88 ? -23.897 -6.861 18.568 1.00 97.75 88 GLU A N 1
ATOM 664 C CA . GLU A 1 88 ? -23.529 -5.809 17.629 1.00 97.75 88 GLU A CA 1
ATOM 665 C C . GLU A 1 88 ? -24.623 -4.745 17.683 1.00 97.75 88 GLU A C 1
ATOM 667 O O . GLU A 1 88 ? -25.814 -5.070 17.702 1.00 97.75 88 GLU A O 1
ATOM 672 N N . THR A 1 89 ? -24.224 -3.480 17.768 1.00 98.00 89 THR A N 1
ATOM 673 C CA . THR A 1 89 ? -25.162 -2.355 17.796 1.00 98.00 89 THR A CA 1
ATOM 674 C C . THR A 1 89 ? -25.505 -1.889 16.386 1.00 98.00 89 THR A C 1
ATOM 676 O O . THR A 1 89 ? -24.959 -2.374 15.396 1.00 98.00 89 THR A O 1
ATOM 679 N N . ALA A 1 90 ? -26.433 -0.936 16.266 1.00 97.25 90 ALA A N 1
ATOM 680 C CA . ALA A 1 90 ? -26.776 -0.373 14.966 1.00 97.25 90 ALA A CA 1
ATOM 681 C C . ALA A 1 90 ? -25.523 0.145 14.236 1.00 97.25 90 ALA A C 1
ATOM 683 O O . ALA A 1 90 ? -24.675 0.818 14.830 1.00 97.25 90 ALA A O 1
ATOM 684 N N . ALA A 1 91 ? -25.422 -0.153 12.939 1.00 95.25 91 ALA A N 1
ATOM 685 C CA . ALA A 1 91 ? -24.307 0.293 12.115 1.00 95.25 91 ALA A CA 1
ATOM 686 C C . ALA A 1 91 ? -24.192 1.826 12.130 1.00 95.25 91 ALA A C 1
ATOM 688 O O . ALA A 1 91 ? -25.196 2.540 12.075 1.00 95.25 91 ALA A O 1
ATOM 689 N N . ARG A 1 92 ? -22.956 2.333 12.183 1.00 94.38 92 ARG A N 1
ATOM 690 C CA . ARG A 1 92 ? -22.691 3.770 12.100 1.00 94.38 92 ARG A CA 1
ATOM 691 C C . ARG A 1 92 ? -22.612 4.224 10.649 1.00 94.38 92 ARG A C 1
ATOM 693 O O . ARG A 1 92 ? -21.983 3.585 9.806 1.00 94.38 92 ARG A O 1
ATOM 700 N N . GLU A 1 93 ? -23.229 5.362 10.376 1.00 93.44 93 GLU A N 1
ATOM 701 C CA . GLU A 1 93 ? -23.166 6.015 9.082 1.00 93.44 93 GLU A CA 1
ATOM 702 C C . GLU A 1 93 ? -21.742 6.536 8.805 1.00 93.44 93 GLU A C 1
ATOM 704 O O . GLU A 1 93 ? -21.111 7.095 9.706 1.00 93.44 93 GLU A O 1
ATOM 709 N N . PRO A 1 94 ? -21.226 6.401 7.568 1.00 93.06 94 PRO A N 1
ATOM 710 C CA . PRO A 1 94 ? -19.917 6.942 7.225 1.00 93.06 94 PRO A CA 1
ATOM 711 C C . PRO A 1 94 ? -19.870 8.460 7.430 1.00 93.06 94 PRO A C 1
ATOM 713 O O . PRO A 1 94 ? -20.825 9.170 7.096 1.00 93.06 94 PRO A O 1
ATOM 716 N N . ILE A 1 95 ? -18.742 8.972 7.919 1.00 94.19 95 ILE A N 1
ATOM 717 C CA . ILE A 1 95 ? -18.512 10.411 8.087 1.00 94.19 95 ILE A CA 1
ATOM 718 C C . ILE A 1 95 ? -18.404 11.021 6.689 1.00 94.19 95 ILE A C 1
ATOM 720 O O . ILE A 1 95 ? -17.419 10.784 5.995 1.00 94.19 95 ILE A O 1
ATOM 724 N N . MET A 1 96 ? -19.443 11.730 6.241 1.00 93.50 96 MET A N 1
ATOM 725 C CA . MET A 1 96 ? -19.523 12.244 4.866 1.00 93.50 96 MET A CA 1
ATOM 726 C C . MET A 1 96 ? -18.665 13.487 4.645 1.00 93.50 96 MET A C 1
ATOM 728 O O . MET A 1 96 ? -18.021 13.603 3.606 1.00 93.50 96 MET A O 1
ATOM 732 N N . ASP A 1 97 ? -18.652 14.381 5.627 1.00 94.69 97 ASP A N 1
ATOM 733 C CA . ASP A 1 97 ? -17.856 15.600 5.625 1.00 94.69 97 ASP A CA 1
ATOM 734 C C . ASP A 1 97 ? -16.626 15.395 6.513 1.00 94.69 97 ASP A C 1
ATOM 736 O O . ASP A 1 97 ? -16.723 15.328 7.742 1.00 94.69 97 ASP A O 1
ATOM 740 N N . LEU A 1 98 ? -15.472 15.236 5.864 1.00 94.62 98 LEU A N 1
ATOM 741 C CA . LEU A 1 98 ? -14.203 14.986 6.543 1.00 94.62 98 LEU A CA 1
ATOM 742 C C . LEU A 1 98 ? -13.632 16.251 7.198 1.00 94.62 98 LEU A C 1
ATOM 744 O O . LEU A 1 98 ? -12.737 16.123 8.028 1.00 94.62 98 LEU A O 1
ATOM 748 N N . GLU A 1 99 ? -14.160 17.440 6.889 1.00 93.38 99 GLU A N 1
ATOM 749 C CA . GLU A 1 99 ? -13.724 18.700 7.507 1.00 93.38 99 GLU A CA 1
ATOM 750 C C . GLU A 1 99 ? -14.202 18.819 8.964 1.00 93.38 99 GLU A C 1
ATOM 752 O O . GLU A 1 99 ? -13.650 19.589 9.743 1.00 93.38 99 GLU A O 1
ATOM 757 N N . GLN A 1 100 ? -15.196 18.016 9.366 1.00 93.56 100 GLN A N 1
ATOM 758 C CA . GLN A 1 100 ? -15.663 17.936 10.757 1.00 93.56 100 GLN A CA 1
ATOM 759 C C . GLN A 1 100 ? -14.691 17.183 11.673 1.00 93.56 100 GLN A C 1
ATOM 761 O O . GLN A 1 100 ? -14.900 17.146 12.887 1.00 93.56 100 GLN A O 1
ATOM 766 N N . LEU A 1 101 ? -13.682 16.518 11.108 1.00 93.81 101 LEU A N 1
ATOM 767 C CA . LEU A 1 101 ? -12.667 15.821 11.880 1.00 93.81 101 LEU A CA 1
ATOM 768 C C . LEU A 1 101 ? -11.501 16.764 12.185 1.00 93.81 101 LEU A C 1
ATOM 770 O O . LEU A 1 101 ? -11.056 17.491 11.295 1.00 93.81 101 LEU A O 1
ATOM 774 N N . PRO A 1 102 ? -10.966 16.739 13.418 1.00 93.62 102 PRO A N 1
ATOM 775 C CA . PRO A 1 102 ? -9.739 17.458 13.713 1.00 93.62 102 PRO A CA 1
ATOM 776 C C . PRO A 1 102 ? -8.581 16.874 12.899 1.00 93.62 102 PRO A C 1
ATOM 778 O O . PRO A 1 102 ? -8.607 15.710 12.483 1.00 93.62 102 PRO A O 1
ATOM 781 N N . LEU A 1 103 ? -7.531 17.674 12.714 1.00 94.38 103 LEU A N 1
ATOM 782 C CA . LEU A 1 103 ? -6.280 17.156 12.173 1.00 94.38 103 LEU A CA 1
ATOM 783 C C . LEU A 1 103 ? -5.729 16.049 13.091 1.00 94.38 103 LEU A C 1
ATOM 785 O O . LEU A 1 103 ? -5.862 16.161 14.314 1.00 94.38 103 LEU A O 1
ATOM 789 N N . PRO A 1 104 ? -5.103 14.996 12.536 1.00 93.94 104 PRO A N 1
ATOM 790 C CA . PRO A 1 104 ? -4.501 13.943 13.342 1.00 93.94 104 PRO A CA 1
ATOM 791 C C . PRO A 1 104 ? -3.455 14.488 14.322 1.00 93.94 104 PRO A C 1
ATOM 793 O O . PRO A 1 104 ? -2.592 15.290 13.955 1.00 93.94 104 PRO A O 1
ATOM 796 N N . ASP A 1 105 ? -3.490 13.998 15.562 1.00 94.62 105 ASP A N 1
ATOM 797 C CA . ASP A 1 105 ? -2.451 14.275 16.553 1.00 94.62 105 ASP A CA 1
ATOM 798 C C . ASP A 1 105 ? -1.218 13.394 16.301 1.00 94.62 105 ASP A C 1
ATOM 800 O O . ASP A 1 105 ? -1.023 12.334 16.902 1.00 94.62 105 ASP A O 1
ATOM 804 N N . TRP A 1 106 ? -0.380 13.841 15.365 1.00 95.31 106 TRP A N 1
ATOM 805 C CA . TRP A 1 106 ? 0.865 13.167 14.990 1.00 95.31 106 TRP A CA 1
ATOM 806 C C . TRP A 1 106 ? 1.877 13.065 16.140 1.00 95.31 106 TRP A C 1
ATOM 808 O O . TRP A 1 106 ? 2.704 12.150 16.159 1.00 95.31 106 TRP A O 1
ATOM 818 N N . GLU A 1 107 ? 1.827 13.989 17.099 1.00 94.44 107 GLU A N 1
ATOM 819 C CA . GLU A 1 107 ? 2.698 13.950 18.273 1.00 94.44 107 GLU A CA 1
ATOM 820 C C . GLU A 1 107 ? 2.221 12.892 19.268 1.00 94.44 107 GLU A C 1
ATOM 822 O O . GLU A 1 107 ? 3.025 12.056 19.686 1.00 94.44 107 GLU A O 1
ATOM 827 N N . GLY A 1 108 ? 0.917 12.855 19.555 1.00 93.44 108 GLY A N 1
ATOM 828 C CA . GLY A 1 108 ? 0.302 11.864 20.437 1.00 93.44 108 GLY A CA 1
ATOM 829 C C . GLY A 1 108 ? 0.484 10.419 19.963 1.00 93.44 108 GLY A C 1
ATOM 830 O O . GLY A 1 108 ? 0.671 9.522 20.784 1.00 93.44 108 GLY A O 1
ATOM 831 N N . VAL A 1 109 ? 0.520 10.177 18.645 1.00 89.62 109 VAL A N 1
ATOM 832 C CA . VAL A 1 109 ? 0.833 8.844 18.083 1.00 89.62 109 VAL A CA 1
ATOM 833 C C . VAL A 1 109 ? 2.337 8.545 17.995 1.00 89.62 109 VAL A C 1
ATOM 835 O O . VAL A 1 109 ? 2.730 7.487 17.502 1.00 89.62 109 VAL A O 1
ATOM 838 N N . GLY A 1 110 ? 3.197 9.452 18.468 1.00 93.94 110 GLY A N 1
ATOM 839 C CA . GLY A 1 110 ? 4.639 9.236 18.566 1.00 93.94 110 GLY A CA 1
ATOM 840 C C . GLY A 1 110 ? 5.378 9.268 17.227 1.00 93.94 110 GLY A C 1
ATOM 841 O O . GLY A 1 110 ? 6.385 8.567 17.077 1.00 93.94 110 GLY A O 1
ATOM 842 N N . LEU A 1 111 ? 4.917 10.078 16.260 1.00 94.81 111 LEU A N 1
ATOM 843 C CA . LEU A 1 111 ? 5.489 10.129 14.907 1.00 94.81 111 LEU A CA 1
ATOM 844 C C . LEU A 1 111 ? 7.009 10.353 14.921 1.00 94.81 111 LEU A C 1
ATOM 846 O O . LEU A 1 111 ? 7.722 9.685 14.178 1.00 94.81 111 LEU A O 1
ATOM 850 N N . SER A 1 112 ? 7.535 11.216 15.796 1.00 94.62 112 SER A N 1
ATOM 851 C CA . SER A 1 112 ? 8.985 11.447 15.913 1.00 94.62 112 SER A CA 1
ATOM 852 C C . SER A 1 112 ? 9.770 10.155 16.160 1.00 94.62 112 SER A C 1
ATOM 854 O O . SER A 1 112 ? 10.728 9.878 15.444 1.00 94.62 112 SER A O 1
ATOM 856 N N . SER A 1 113 ? 9.318 9.312 17.098 1.00 93.50 113 SER A N 1
ATOM 857 C CA . SER A 1 113 ? 9.989 8.042 17.414 1.00 93.50 113 SER A CA 1
ATOM 858 C C . SER A 1 113 ? 9.951 7.065 16.240 1.00 93.50 113 SER A C 1
ATOM 860 O O . SER A 1 113 ? 10.911 6.326 16.013 1.00 93.50 113 SER A O 1
ATOM 862 N N . TYR A 1 114 ? 8.850 7.063 15.485 1.00 91.19 114 TYR A N 1
ATOM 863 C CA . TYR A 1 114 ? 8.729 6.266 14.269 1.00 91.19 114 TYR A CA 1
ATOM 864 C C . TYR A 1 114 ? 9.716 6.739 13.192 1.00 91.19 114 TYR A C 1
ATOM 866 O O . TYR A 1 114 ? 10.455 5.923 12.643 1.00 91.19 114 TYR A O 1
ATOM 874 N N . LEU A 1 115 ? 9.792 8.051 12.949 1.00 93.50 115 LEU A N 1
ATOM 875 C CA . LEU A 1 115 ? 10.689 8.647 11.954 1.00 93.50 115 LEU A CA 1
ATOM 876 C C . LEU A 1 115 ? 12.170 8.437 12.290 1.00 93.50 115 LEU A C 1
ATOM 878 O O . LEU A 1 115 ? 12.964 8.162 11.396 1.00 93.50 115 LEU A O 1
ATOM 882 N N . ASP A 1 116 ? 12.556 8.530 13.563 1.00 91.62 116 ASP A N 1
ATOM 883 C CA . ASP A 1 116 ? 13.959 8.393 13.981 1.00 91.62 116 ASP A CA 1
ATOM 884 C C . ASP A 1 116 ? 14.493 6.960 13.809 1.00 91.62 116 ASP A C 1
ATOM 886 O O . ASP A 1 116 ? 15.702 6.740 13.672 1.00 91.62 116 ASP A O 1
ATOM 890 N N . LYS A 1 117 ? 13.585 5.977 13.767 1.00 89.00 117 LYS A N 1
ATOM 891 C CA . LYS A 1 117 ? 13.901 4.566 13.515 1.00 89.00 117 LYS A CA 1
ATOM 892 C C . LYS A 1 117 ? 13.950 4.214 12.030 1.00 89.00 117 LYS A C 1
ATOM 894 O O . LYS A 1 117 ? 14.471 3.152 11.704 1.00 89.00 117 LYS A O 1
ATOM 899 N N . MET A 1 118 ? 13.445 5.070 11.139 1.00 89.81 118 MET A N 1
ATOM 900 C CA . MET A 1 118 ? 13.406 4.772 9.707 1.00 89.81 118 MET A CA 1
ATOM 901 C C . MET A 1 118 ? 14.801 4.635 9.105 1.00 89.81 118 MET A C 1
ATOM 903 O O . MET A 1 118 ? 15.695 5.459 9.353 1.00 89.81 118 MET A O 1
ATOM 907 N N . LYS A 1 119 ? 14.969 3.628 8.243 1.00 87.75 119 LYS A N 1
ATOM 908 C CA . LYS A 1 119 ? 16.198 3.409 7.487 1.00 87.75 119 LYS A CA 1
ATOM 909 C C . LYS A 1 119 ? 15.920 3.317 5.985 1.00 87.75 119 LYS A C 1
ATOM 911 O O . LYS A 1 119 ? 14.928 2.744 5.549 1.00 87.75 119 LYS A O 1
ATOM 916 N N . PRO A 1 120 ? 16.831 3.816 5.134 1.00 87.00 120 PRO A N 1
ATOM 917 C CA . PRO A 1 120 ? 16.743 3.609 3.690 1.00 87.00 120 PRO A CA 1
ATOM 918 C C . PRO A 1 120 ? 16.785 2.122 3.303 1.00 87.00 120 PRO A C 1
ATOM 920 O O . PRO A 1 120 ? 16.358 1.758 2.213 1.00 87.00 120 PRO A O 1
ATOM 923 N N . SER A 1 121 ? 17.273 1.251 4.189 1.00 79.88 121 SER A N 1
ATOM 924 C CA . SER A 1 121 ? 17.263 -0.200 4.010 1.00 79.88 121 SER A CA 1
ATOM 925 C C . SER A 1 121 ? 15.916 -0.854 4.302 1.00 79.88 121 SER A C 1
ATOM 927 O O . SER A 1 121 ? 15.817 -2.074 4.216 1.00 79.88 121 SER A O 1
ATOM 929 N N . ASP A 1 122 ? 14.854 -0.119 4.609 1.00 71.38 122 ASP A N 1
ATOM 930 C CA . ASP A 1 122 ? 13.552 -0.742 4.810 1.00 71.38 122 ASP A CA 1
ATOM 931 C C . ASP A 1 122 ? 12.935 -1.196 3.477 1.00 71.38 122 ASP A C 1
ATOM 933 O O . ASP A 1 122 ? 13.198 -0.660 2.397 1.00 71.38 122 ASP A O 1
ATOM 937 N N . GLY A 1 123 ? 12.134 -2.264 3.518 1.00 60.91 123 GLY A N 1
ATOM 938 C CA . GLY A 1 123 ? 11.531 -2.886 2.326 1.00 60.91 123 GLY A CA 1
ATOM 939 C C . GLY A 1 123 ? 10.512 -2.012 1.580 1.00 60.91 123 GLY A C 1
ATOM 940 O O . GLY A 1 123 ? 9.941 -2.459 0.588 1.00 60.91 123 GLY A O 1
ATOM 941 N N . LEU A 1 124 ? 10.288 -0.787 2.055 1.00 61.22 124 LEU A N 1
ATOM 942 C CA . LEU A 1 124 ? 9.251 0.139 1.611 1.00 61.22 124 LEU A CA 1
ATOM 943 C C . LEU A 1 124 ? 9.775 1.219 0.646 1.00 61.22 124 LEU A C 1
ATOM 945 O O . LEU A 1 124 ? 9.025 2.104 0.245 1.00 61.22 124 LEU A O 1
ATOM 949 N N . GLY A 1 125 ? 11.037 1.120 0.206 1.00 63.03 125 GLY A N 1
ATOM 950 C CA . GLY A 1 125 ? 11.570 1.978 -0.859 1.00 63.03 125 GLY A CA 1
ATOM 951 C C . GLY A 1 125 ? 11.991 3.373 -0.390 1.00 63.03 125 GLY A C 1
ATOM 952 O O . GLY A 1 125 ? 11.880 4.348 -1.132 1.00 63.03 125 GLY A O 1
ATOM 953 N N . TRP A 1 126 ? 12.466 3.466 0.850 1.00 76.88 126 TRP A N 1
ATOM 954 C CA . TRP A 1 126 ? 12.852 4.712 1.515 1.00 76.88 126 TRP A CA 1
ATOM 955 C C . TRP A 1 126 ? 14.254 5.212 1.126 1.00 76.88 126 TRP A C 1
ATOM 957 O O . TRP A 1 126 ? 14.710 6.251 1.595 1.00 76.88 126 TRP A O 1
ATOM 967 N N . ASP A 1 127 ? 14.955 4.521 0.228 1.00 87.81 127 ASP A N 1
ATOM 968 C CA . ASP A 1 127 ? 16.348 4.795 -0.138 1.00 87.81 127 ASP A CA 1
ATOM 969 C C . ASP A 1 127 ? 16.548 5.995 -1.085 1.00 87.81 127 ASP A C 1
ATOM 971 O O . ASP A 1 127 ? 17.674 6.302 -1.509 1.00 87.81 127 ASP A O 1
ATOM 975 N N . LEU A 1 128 ? 15.472 6.739 -1.367 1.00 91.00 128 LEU A N 1
ATOM 976 C CA . LEU A 1 128 ? 15.531 8.019 -2.075 1.00 91.00 128 LEU A CA 1
ATOM 977 C C . LEU A 1 128 ? 16.446 9.029 -1.364 1.00 91.00 128 LEU A C 1
ATOM 979 O O . LEU A 1 128 ? 17.125 9.810 -2.037 1.00 91.00 128 LEU A O 1
ATOM 983 N N . PHE A 1 129 ? 16.495 8.961 -0.031 1.00 93.62 129 PHE A N 1
ATOM 984 C CA . PHE A 1 129 ? 17.324 9.783 0.848 1.00 93.62 129 PHE A CA 1
ATOM 985 C C . PHE A 1 129 ? 18.137 8.903 1.802 1.00 93.62 129 PHE A C 1
ATOM 987 O O . PHE A 1 129 ? 17.793 7.751 2.033 1.00 93.62 129 PHE A O 1
ATOM 994 N N . ASP A 1 130 ? 19.236 9.432 2.344 1.00 93.69 130 ASP A N 1
ATOM 995 C CA . ASP A 1 130 ? 20.034 8.716 3.355 1.00 93.69 130 ASP A CA 1
ATOM 996 C C . ASP A 1 130 ? 19.327 8.677 4.719 1.00 93.69 130 ASP A C 1
ATOM 998 O O . ASP A 1 130 ? 19.458 7.719 5.475 1.00 93.69 130 ASP A O 1
ATOM 1002 N N . PHE A 1 131 ? 18.530 9.701 5.017 1.00 93.94 131 PHE A N 1
ATOM 1003 C CA . PHE A 1 131 ? 17.750 9.823 6.246 1.00 93.94 131 PHE A CA 1
ATOM 1004 C C . PHE A 1 131 ? 16.280 10.020 5.873 1.00 93.94 131 PHE A C 1
ATOM 1006 O O . PHE A 1 131 ? 15.795 11.155 5.850 1.00 93.94 131 PHE A O 1
ATOM 1013 N N . PRO A 1 132 ? 15.584 8.951 5.455 1.00 94.00 132 PRO A N 1
ATOM 1014 C CA . PRO A 1 132 ? 14.182 9.058 5.099 1.00 94.00 132 PRO A CA 1
ATOM 1015 C C . PRO A 1 132 ? 13.350 9.424 6.324 1.00 94.00 132 PRO A C 1
ATOM 1017 O O . PRO A 1 132 ? 13.551 8.900 7.415 1.00 94.00 132 PRO A O 1
ATOM 1020 N N . ARG A 1 133 ? 12.408 10.336 6.115 1.00 95.56 133 ARG A N 1
ATOM 1021 C CA . ARG A 1 133 ? 11.382 10.732 7.074 1.00 95.56 133 ARG A CA 1
ATOM 1022 C C . ARG A 1 133 ? 10.070 10.711 6.308 1.00 95.56 133 ARG A C 1
ATOM 1024 O O . ARG A 1 133 ? 9.674 11.721 5.724 1.00 95.56 133 ARG A O 1
ATOM 1031 N N . GLN A 1 134 ? 9.492 9.514 6.213 1.00 93.69 134 GLN A N 1
ATOM 1032 C CA . GLN A 1 134 ? 8.274 9.235 5.461 1.00 93.69 134 GLN A CA 1
ATOM 1033 C C . GLN A 1 134 ? 7.050 9.270 6.372 1.00 93.69 134 GLN A C 1
ATOM 1035 O O . GLN A 1 134 ? 7.089 8.770 7.492 1.00 93.69 134 GLN A O 1
ATOM 1040 N N . VAL A 1 135 ? 5.941 9.803 5.870 1.00 94.69 135 VAL A N 1
ATOM 1041 C CA . VAL A 1 135 ? 4.643 9.717 6.548 1.00 94.69 135 VAL A CA 1
ATOM 1042 C C . VAL A 1 135 ? 3.564 9.243 5.565 1.00 94.69 135 VAL A C 1
ATOM 1044 O O . VAL A 1 135 ? 3.477 9.797 4.461 1.00 94.69 135 VAL A O 1
ATOM 1047 N N . PRO A 1 136 ? 2.764 8.217 5.919 1.00 93.69 136 PRO A N 1
ATOM 1048 C CA . PRO A 1 136 ? 1.560 7.880 5.172 1.00 93.69 136 PRO A CA 1
ATOM 1049 C C . PRO A 1 136 ? 0.507 8.967 5.393 1.00 93.69 136 PRO A C 1
ATOM 1051 O O . PRO A 1 136 ? 0.291 9.418 6.516 1.00 93.69 136 PRO A O 1
ATOM 1054 N N . PHE A 1 137 ? -0.148 9.393 4.323 1.00 96.44 137 PHE A N 1
ATOM 1055 C 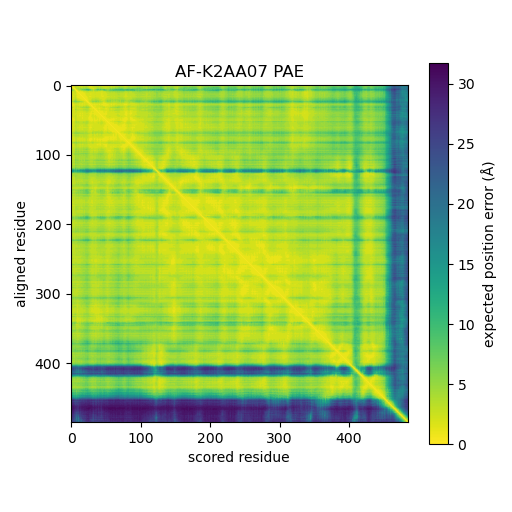CA . PHE A 1 137 ? -1.033 10.546 4.322 1.00 96.44 137 PHE A CA 1
ATOM 1056 C C . PHE A 1 137 ? -2.305 10.257 3.522 1.00 96.44 137 PHE A C 1
ATOM 1058 O O . PHE A 1 137 ? -2.247 9.760 2.395 1.00 96.44 137 PHE A O 1
ATOM 1065 N N . LEU A 1 138 ? -3.455 10.591 4.109 1.00 95.25 138 LEU A N 1
ATOM 1066 C CA . LEU A 1 138 ? -4.774 10.425 3.500 1.00 95.25 138 LEU A CA 1
ATOM 1067 C C . LEU A 1 138 ? -5.337 11.782 3.064 1.00 95.25 138 LEU A C 1
ATOM 1069 O O . LEU A 1 138 ? -5.538 12.691 3.876 1.00 95.25 138 LEU A O 1
ATOM 1073 N N . THR A 1 139 ? -5.656 11.893 1.779 1.00 96.44 139 THR A N 1
ATOM 1074 C CA . THR A 1 139 ? -6.420 13.010 1.203 1.00 96.44 139 THR A CA 1
ATOM 1075 C C . THR A 1 139 ? -7.874 12.628 0.922 1.00 96.44 139 THR A C 1
ATOM 1077 O O . THR A 1 139 ? -8.733 13.508 0.814 1.00 96.44 139 THR A O 1
ATOM 1080 N N . ALA A 1 140 ? -8.162 11.326 0.848 1.00 95.00 140 ALA A N 1
ATOM 1081 C CA . ALA A 1 140 ? -9.484 10.775 0.595 1.00 95.00 140 ALA A CA 1
ATOM 1082 C C . ALA A 1 140 ? -9.683 9.412 1.278 1.00 95.00 140 ALA A C 1
ATOM 1084 O O . ALA A 1 140 ? -8.736 8.758 1.713 1.00 95.00 140 ALA A O 1
ATOM 1085 N N . ARG A 1 141 ? -10.941 8.974 1.368 1.00 94.12 141 ARG A N 1
ATOM 1086 C CA . ARG A 1 141 ? -11.349 7.682 1.938 1.00 94.12 141 ARG A CA 1
ATOM 1087 C C . ARG A 1 141 ? -12.206 6.895 0.965 1.00 94.12 141 ARG A C 1
ATOM 1089 O O . ARG A 1 141 ? -13.014 7.475 0.233 1.00 94.12 141 ARG A O 1
ATOM 1096 N N . SER A 1 142 ? -12.094 5.570 1.069 1.00 93.06 142 SER A N 1
ATOM 1097 C CA . SER A 1 142 ? -12.828 4.595 0.262 1.00 93.06 142 SER A CA 1
ATOM 1098 C C . SER A 1 142 ? -12.481 4.654 -1.230 1.00 93.06 142 SER A C 1
ATOM 1100 O O . SER A 1 142 ? -11.751 5.519 -1.713 1.00 93.06 142 SER A O 1
ATOM 1102 N N . CYS A 1 143 ? -13.029 3.710 -1.990 1.00 93.56 143 CYS A N 1
ATOM 1103 C CA . CYS A 1 143 ? -12.886 3.623 -3.435 1.00 93.56 143 CYS A CA 1
ATOM 1104 C C . CYS A 1 143 ? -14.255 3.370 -4.075 1.00 93.56 143 CYS A C 1
ATOM 1106 O O . CYS A 1 143 ? -15.044 2.574 -3.570 1.00 93.56 143 CYS A O 1
ATOM 1108 N N . LEU A 1 144 ? -14.528 4.031 -5.206 1.00 91.81 144 LEU A N 1
ATOM 1109 C CA . LEU A 1 144 ? -15.785 3.884 -5.958 1.00 91.81 144 LEU A CA 1
ATOM 1110 C C . LEU A 1 144 ? -15.886 2.546 -6.709 1.00 91.81 144 LEU A C 1
ATOM 1112 O O . LEU A 1 144 ? -16.958 2.167 -7.180 1.00 91.81 144 LEU A O 1
ATOM 1116 N N . TYR A 1 145 ? -14.768 1.837 -6.860 1.00 92.69 145 TYR A N 1
ATOM 1117 C CA . TYR A 1 145 ? -14.705 0.587 -7.609 1.00 92.69 145 TYR A CA 1
ATOM 1118 C C . TYR A 1 145 ? -15.024 -0.622 -6.724 1.00 92.69 145 TYR A C 1
ATOM 1120 O O . TYR A 1 145 ? -15.101 -0.546 -5.504 1.00 92.69 145 TYR A O 1
ATOM 1128 N N . SER A 1 146 ? -15.259 -1.769 -7.358 1.00 92.81 146 SER A N 1
ATOM 1129 C CA . SER A 1 146 ? -15.614 -3.022 -6.679 1.00 92.81 146 SER A CA 1
ATOM 1130 C C . SER A 1 146 ? -14.838 -4.191 -7.275 1.00 92.81 146 SER A C 1
ATOM 1132 O O . SER A 1 146 ? -15.433 -5.176 -7.716 1.00 92.81 146 SER A O 1
ATOM 1134 N N . CYS A 1 147 ? -13.511 -4.046 -7.341 1.00 96.06 147 CYS A N 1
ATOM 1135 C CA . CYS A 1 147 ? -12.644 -5.116 -7.827 1.00 96.06 147 CYS A CA 1
ATOM 1136 C C . CYS A 1 147 ? -12.806 -6.345 -6.919 1.00 96.06 147 CYS A C 1
ATOM 1138 O O . CYS A 1 147 ? -12.867 -6.201 -5.699 1.00 96.06 147 CYS A O 1
ATOM 1140 N N . THR A 1 148 ? -12.877 -7.547 -7.490 1.00 96.31 148 THR A N 1
ATOM 1141 C CA . THR A 1 148 ? -13.267 -8.769 -6.752 1.00 96.31 148 THR A CA 1
ATOM 1142 C C . THR A 1 148 ? -12.294 -9.158 -5.633 1.00 96.31 148 THR A C 1
ATOM 1144 O O . THR A 1 148 ? -12.691 -9.782 -4.649 1.00 96.31 148 THR A O 1
ATOM 1147 N N . PHE A 1 149 ? -11.027 -8.769 -5.764 1.00 94.19 149 PHE A N 1
ATOM 1148 C CA . PHE A 1 149 ? -9.957 -9.045 -4.803 1.00 94.19 149 PHE A CA 1
ATOM 1149 C C . PHE A 1 149 ? -9.757 -7.943 -3.755 1.00 94.19 149 PHE A C 1
ATOM 1151 O O . PHE A 1 149 ? -9.041 -8.153 -2.777 1.00 94.19 149 PHE A O 1
ATOM 1158 N N . CYS A 1 150 ? -10.353 -6.763 -3.948 1.00 92.50 150 CYS A N 1
ATOM 1159 C CA . CYS A 1 150 ? -10.255 -5.671 -2.985 1.00 92.50 150 CYS A CA 1
ATOM 1160 C C . CYS A 1 150 ? -11.181 -5.926 -1.792 1.00 92.50 150 CYS A C 1
ATOM 1162 O O . CYS A 1 150 ? -12.265 -6.495 -1.934 1.00 92.50 150 CYS A O 1
ATOM 1164 N N . PHE A 1 151 ? -10.772 -5.445 -0.622 1.00 88.56 151 PHE A N 1
ATOM 1165 C CA . PHE A 1 151 ? -11.617 -5.362 0.564 1.00 88.56 151 PHE A CA 1
ATOM 1166 C C . PHE A 1 151 ? -11.759 -3.887 0.959 1.00 88.56 151 PHE A C 1
ATOM 1168 O O . PHE A 1 151 ? -10.807 -3.121 0.832 1.00 88.56 151 PHE A O 1
ATOM 1175 N N . HIS A 1 152 ? -12.952 -3.486 1.403 1.00 87.44 152 HIS A N 1
ATOM 1176 C CA . HIS A 1 152 ? -13.278 -2.092 1.732 1.00 87.44 152 HIS A CA 1
ATOM 1177 C C . HIS A 1 152 ? -13.874 -2.027 3.146 1.00 87.44 152 HIS A C 1
ATOM 1179 O O . HIS A 1 152 ? -15.098 -2.008 3.296 1.00 87.44 152 HIS A O 1
ATOM 1185 N N . PRO A 1 153 ? -13.034 -2.039 4.197 1.00 82.25 153 PRO A N 1
ATOM 1186 C CA . PRO A 1 153 ? -13.486 -2.215 5.580 1.00 82.25 153 PRO A CA 1
ATOM 1187 C C . PRO A 1 153 ? -14.308 -1.038 6.121 1.00 82.25 153 PRO A C 1
ATOM 1189 O O . PRO A 1 153 ? -15.006 -1.199 7.113 1.00 82.25 153 PRO A O 1
ATOM 1192 N N . ILE A 1 154 ? -14.233 0.128 5.474 1.00 86.25 154 ILE A N 1
ATOM 1193 C CA . ILE A 1 154 ? -14.978 1.347 5.830 1.00 86.25 154 ILE A CA 1
ATOM 1194 C C . ILE A 1 154 ? -16.022 1.730 4.764 1.00 86.25 154 ILE A C 1
ATOM 1196 O O . ILE A 1 154 ? -16.471 2.874 4.684 1.00 86.25 154 ILE A O 1
ATOM 1200 N N . GLY A 1 155 ? -16.392 0.775 3.905 1.00 85.69 155 GLY A N 1
ATOM 1201 C CA . GLY A 1 155 ? -17.366 0.970 2.834 1.00 85.69 155 GLY A CA 1
ATOM 1202 C C . GLY A 1 155 ? -16.802 1.630 1.569 1.00 85.69 155 GLY A C 1
ATOM 1203 O O . GLY A 1 155 ? -15.603 1.863 1.430 1.00 85.69 155 GLY A O 1
ATOM 1204 N N . LYS A 1 156 ? -17.702 1.903 0.613 1.00 86.25 156 LYS A N 1
ATOM 1205 C CA . LYS A 1 156 ? -17.379 2.330 -0.768 1.00 86.25 156 LYS A CA 1
ATOM 1206 C C . LYS A 1 156 ? -17.772 3.773 -1.098 1.00 86.25 156 LYS A C 1
ATOM 1208 O O . LYS A 1 156 ? -17.605 4.219 -2.230 1.00 86.25 156 LYS A O 1
ATOM 1213 N N . LYS A 1 157 ? -18.336 4.510 -0.136 1.00 92.00 157 LYS A N 1
ATOM 1214 C CA . LYS A 1 157 ? -18.706 5.914 -0.350 1.00 92.00 157 LYS A CA 1
ATOM 1215 C C . LYS A 1 157 ? -17.434 6.754 -0.372 1.00 92.00 157 LYS A C 1
ATOM 1217 O O . LYS A 1 157 ? -16.847 7.000 0.678 1.00 92.00 157 LYS A O 1
ATOM 1222 N N . TYR A 1 158 ? -17.004 7.152 -1.566 1.00 94.75 158 TYR A N 1
ATOM 1223 C CA . TYR A 1 158 ? -15.821 7.988 -1.737 1.00 94.75 158 TYR A CA 1
ATOM 1224 C C . TYR A 1 158 ? -16.047 9.380 -1.168 1.00 94.75 158 TYR A C 1
ATOM 1226 O O . TYR A 1 158 ? -17.080 10.001 -1.428 1.00 94.75 158 TYR A O 1
ATOM 1234 N N . ARG A 1 159 ? -15.075 9.849 -0.394 1.00 94.31 159 ARG A N 1
ATOM 1235 C CA . ARG A 1 159 ? -15.091 11.145 0.286 1.00 94.31 159 ARG A CA 1
ATOM 1236 C C . ARG A 1 159 ? -13.681 11.704 0.276 1.00 94.31 159 ARG A C 1
ATOM 1238 O O . ARG A 1 159 ? -12.725 10.951 0.439 1.00 94.31 159 ARG A O 1
ATOM 1245 N N . GLN A 1 160 ? -13.553 13.009 0.113 1.00 94.94 160 GLN A N 1
ATOM 1246 C CA . GLN A 1 160 ? -12.265 13.686 0.027 1.00 94.94 160 GLN A CA 1
ATOM 1247 C C . GLN A 1 160 ? -12.237 14.887 0.959 1.00 94.94 160 GLN A C 1
ATOM 1249 O O . GLN A 1 160 ? -13.272 15.496 1.217 1.00 94.94 160 GLN A O 1
ATOM 1254 N N . ARG A 1 161 ? -11.041 15.223 1.431 1.00 95.81 161 ARG A N 1
ATOM 1255 C CA . ARG A 1 161 ? -10.778 16.463 2.161 1.00 95.81 161 ARG A CA 1
ATOM 1256 C C . ARG A 1 161 ? -10.632 17.628 1.192 1.00 95.81 161 ARG A C 1
ATOM 1258 O O . ARG A 1 161 ? -10.174 17.447 0.053 1.00 95.81 161 ARG A O 1
ATOM 1265 N N . SER A 1 162 ? -10.931 18.833 1.652 1.00 96.25 162 SER A N 1
ATOM 1266 C CA . SER A 1 162 ? -10.540 20.055 0.949 1.00 96.25 162 SER A CA 1
ATOM 1267 C C . SER A 1 162 ? -9.014 20.081 0.751 1.00 96.25 162 SER A C 1
ATOM 1269 O O . SER A 1 162 ? -8.259 19.534 1.562 1.00 96.25 162 SER A O 1
ATOM 1271 N N . LEU A 1 163 ? -8.520 20.676 -0.348 1.00 97.62 163 LEU A N 1
ATOM 1272 C CA . LEU A 1 163 ? -7.066 20.866 -0.467 1.00 97.62 163 LEU A CA 1
ATOM 1273 C C . LEU A 1 163 ? -6.550 21.816 0.621 1.00 97.62 163 LEU A C 1
ATOM 1275 O O . LEU A 1 163 ? -5.415 21.666 1.050 1.00 97.62 163 LEU A O 1
ATOM 1279 N N . ASP A 1 164 ? -7.373 22.729 1.131 1.00 97.62 164 ASP A N 1
ATOM 1280 C CA . ASP A 1 164 ? -6.974 23.612 2.228 1.00 97.62 164 ASP A CA 1
ATOM 1281 C C . ASP A 1 164 ? -6.657 22.841 3.507 1.00 97.62 164 ASP A C 1
ATOM 1283 O O . ASP A 1 164 ? -5.555 22.993 4.032 1.00 97.62 164 ASP A O 1
ATOM 1287 N N . SER A 1 165 ? -7.532 21.923 3.926 1.00 97.44 165 SER A N 1
ATOM 1288 C CA . SER A 1 165 ? -7.270 21.019 5.053 1.00 97.44 165 SER A CA 1
ATOM 1289 C C . SER A 1 165 ? -6.031 20.148 4.816 1.00 97.44 165 SER A C 1
ATOM 1291 O O . SER A 1 165 ? -5.178 20.017 5.697 1.00 97.44 165 SER A O 1
ATOM 1293 N N . VAL A 1 166 ? -5.882 19.589 3.607 1.00 98.25 166 VAL A N 1
ATOM 1294 C CA . VAL A 1 166 ? -4.707 18.782 3.224 1.00 98.25 166 VAL A CA 1
ATOM 1295 C C . VAL A 1 166 ? -3.414 19.585 3.363 1.00 98.25 166 VAL A C 1
ATOM 1297 O O . VAL A 1 166 ? -2.462 19.121 3.987 1.00 98.25 166 VAL A O 1
ATOM 1300 N N . PHE A 1 167 ? -3.358 20.786 2.789 1.00 98.50 167 PHE A N 1
ATOM 1301 C CA . PHE A 1 167 ? -2.144 21.598 2.773 1.00 98.50 167 PHE A CA 1
ATOM 1302 C C . PHE A 1 167 ? -1.842 22.245 4.124 1.00 98.50 167 PHE A C 1
ATOM 1304 O O . PHE A 1 167 ? -0.664 22.390 4.450 1.00 98.50 167 PHE A O 1
ATOM 1311 N N . GLN A 1 168 ? -2.863 22.552 4.929 1.00 97.94 168 GLN A N 1
ATOM 1312 C CA . GLN A 1 168 ? -2.688 22.964 6.321 1.00 97.94 168 GLN A CA 1
ATOM 1313 C C . GLN A 1 168 ? -1.963 21.875 7.121 1.00 97.94 168 GLN A C 1
ATOM 1315 O O . GLN A 1 168 ? -0.967 22.154 7.788 1.00 97.94 168 GLN A O 1
ATOM 1320 N N . GLU A 1 169 ? -2.417 20.623 7.025 1.00 98.06 169 GLU A N 1
ATOM 1321 C CA . GLU A 1 169 ? -1.776 19.510 7.726 1.00 98.06 169 GLU A CA 1
ATOM 1322 C C . GLU A 1 169 ? -0.366 19.230 7.198 1.00 98.06 169 GLU A C 1
ATOM 1324 O O . GLU A 1 169 ? 0.560 19.076 7.994 1.00 98.06 169 GLU A O 1
ATOM 1329 N N . LEU A 1 170 ? -0.181 19.207 5.871 1.00 98.56 170 LEU A N 1
ATOM 1330 C CA . LEU A 1 170 ? 1.135 19.003 5.260 1.00 98.56 170 LEU A CA 1
ATOM 1331 C C . LEU A 1 170 ? 2.142 20.060 5.732 1.00 98.56 170 LEU A C 1
ATOM 1333 O O . LEU A 1 170 ? 3.272 19.714 6.074 1.00 98.56 170 LEU A O 1
ATOM 1337 N N . GLU A 1 171 ? 1.748 21.333 5.791 1.00 98.38 171 GLU A N 1
ATOM 1338 C CA . GLU A 1 171 ? 2.616 22.412 6.271 1.00 98.38 171 GLU A CA 1
ATOM 1339 C C . GLU A 1 171 ? 3.021 22.211 7.739 1.00 98.38 171 GLU A C 1
ATOM 1341 O O . GLU A 1 171 ? 4.209 22.321 8.066 1.00 98.38 171 GLU A O 1
ATOM 1346 N N . ILE A 1 172 ? 2.079 21.819 8.605 1.00 97.44 172 ILE A N 1
ATOM 1347 C CA . ILE A 1 172 ? 2.351 21.502 10.016 1.00 97.44 172 ILE A CA 1
ATOM 1348 C C . ILE A 1 172 ? 3.334 20.333 10.130 1.00 97.44 172 ILE A C 1
ATOM 1350 O O . ILE A 1 172 ? 4.357 20.449 10.809 1.00 97.44 172 ILE A O 1
ATOM 1354 N N . ILE A 1 173 ? 3.065 19.204 9.468 1.00 97.50 173 ILE A N 1
ATOM 1355 C CA . ILE A 1 173 ? 3.879 18.001 9.680 1.00 97.50 173 ILE A CA 1
ATOM 1356 C C . ILE A 1 173 ? 5.260 18.113 9.033 1.00 97.50 173 ILE A C 1
ATOM 1358 O O . ILE A 1 173 ? 6.245 17.678 9.632 1.00 97.50 173 ILE A O 1
ATOM 1362 N N . ILE A 1 174 ? 5.369 18.729 7.850 1.00 98.38 174 ILE A N 1
ATOM 1363 C CA . ILE A 1 174 ? 6.660 18.914 7.179 1.00 98.38 174 ILE A CA 1
ATOM 1364 C C . ILE A 1 174 ? 7.545 19.840 8.013 1.00 98.38 174 ILE A C 1
ATOM 1366 O O . ILE A 1 174 ? 8.698 19.495 8.283 1.00 98.38 174 ILE A O 1
ATOM 1370 N N . SER A 1 175 ? 7.006 20.972 8.473 1.00 97.81 175 SER A N 1
ATOM 1371 C CA . SER A 1 175 ? 7.768 21.945 9.261 1.00 97.81 175 SER A CA 1
ATOM 1372 C C . SER A 1 175 ? 8.227 21.379 10.610 1.00 97.81 175 SER A C 1
ATOM 1374 O O . SER A 1 175 ? 9.420 21.490 10.935 1.00 97.81 175 SER A O 1
ATOM 1376 N N . LYS A 1 176 ? 7.311 20.734 11.351 1.00 97.25 176 LYS A N 1
ATOM 1377 C CA . LYS A 1 176 ? 7.532 20.211 12.708 1.00 97.25 176 LYS A CA 1
ATOM 1378 C C . LYS A 1 176 ? 8.393 18.951 12.721 1.00 97.25 176 LYS A C 1
ATOM 1380 O O . LYS A 1 176 ? 9.348 18.876 13.488 1.00 97.25 176 LYS A O 1
ATOM 1385 N N . PHE A 1 177 ? 8.098 17.980 11.857 1.00 97.69 177 PHE A N 1
ATOM 1386 C CA . PHE A 1 177 ? 8.743 16.662 11.892 1.00 97.69 177 PHE A CA 1
ATOM 1387 C C . PHE A 1 177 ? 9.828 16.470 10.826 1.00 97.69 177 PHE A C 1
ATOM 1389 O O . PHE A 1 177 ? 10.409 15.385 10.751 1.00 97.69 177 PHE A O 1
ATOM 1396 N N . LYS A 1 178 ? 10.133 17.505 10.027 1.00 97.44 178 LYS A N 1
ATOM 1397 C CA . LYS A 1 178 ? 11.155 17.487 8.960 1.00 97.44 178 LYS A CA 1
ATOM 1398 C C . LYS A 1 178 ? 10.918 16.379 7.936 1.00 97.44 178 LYS A C 1
ATOM 1400 O O . LYS A 1 178 ? 11.843 15.692 7.508 1.00 97.44 178 LYS A O 1
ATOM 1405 N N . ILE A 1 179 ? 9.654 16.183 7.577 1.00 97.69 179 ILE A N 1
ATOM 1406 C CA . ILE A 1 179 ? 9.248 15.171 6.604 1.00 97.69 179 ILE A CA 1
ATOM 1407 C C . ILE A 1 179 ? 9.900 15.467 5.251 1.00 97.69 179 ILE A C 1
ATOM 1409 O O . ILE A 1 179 ? 9.939 16.617 4.807 1.00 97.69 179 ILE A O 1
ATOM 1413 N N . ASN A 1 180 ? 10.408 14.424 4.596 1.00 96.69 180 ASN A N 1
ATOM 1414 C CA . ASN A 1 180 ? 10.985 14.517 3.253 1.00 96.69 180 ASN A CA 1
ATOM 1415 C C . ASN A 1 180 ? 10.311 13.580 2.238 1.00 96.69 180 ASN A C 1
ATOM 1417 O O . ASN A 1 180 ? 10.533 13.737 1.035 1.00 96.69 180 ASN A O 1
ATOM 1421 N N . ILE A 1 181 ? 9.449 12.659 2.688 1.00 96.50 181 ILE A N 1
ATOM 1422 C CA . ILE A 1 181 ? 8.640 11.796 1.821 1.00 96.50 181 ILE A CA 1
ATOM 1423 C C . ILE A 1 181 ? 7.183 11.776 2.308 1.00 96.50 181 ILE A C 1
ATOM 1425 O O . ILE A 1 181 ? 6.900 11.375 3.432 1.00 96.50 181 ILE A O 1
ATOM 1429 N N . ILE A 1 182 ? 6.248 12.155 1.439 1.00 97.50 182 ILE A N 1
ATOM 1430 C CA . ILE A 1 182 ? 4.808 11.966 1.644 1.00 97.50 182 ILE A CA 1
ATOM 1431 C C . ILE A 1 182 ? 4.347 10.751 0.839 1.00 97.50 182 ILE A C 1
ATOM 1433 O O . ILE A 1 182 ? 4.526 10.691 -0.379 1.00 97.50 182 ILE A O 1
ATOM 1437 N N . GLU A 1 183 ? 3.743 9.783 1.512 1.00 95.75 183 GLU A N 1
ATOM 1438 C CA . GLU A 1 183 ? 3.110 8.634 0.874 1.00 95.75 183 GLU A CA 1
ATOM 1439 C C . GLU A 1 183 ? 1.598 8.855 0.847 1.00 95.75 183 GLU A C 1
ATOM 1441 O O . GLU A 1 183 ? 0.938 8.763 1.877 1.00 95.75 183 GLU A O 1
ATOM 1446 N N . ILE A 1 184 ? 1.033 9.142 -0.325 1.00 97.12 184 ILE A N 1
ATOM 1447 C CA . ILE A 1 184 ? -0.418 9.267 -0.463 1.00 97.12 184 ILE A CA 1
ATOM 1448 C C . ILE A 1 184 ? -1.027 7.862 -0.534 1.00 97.12 184 ILE A C 1
ATOM 1450 O O . ILE A 1 184 ? -0.945 7.200 -1.574 1.00 97.12 184 ILE A O 1
ATOM 1454 N N . VAL A 1 185 ? -1.635 7.426 0.574 1.00 93.88 185 VAL A N 1
ATOM 1455 C CA . VAL A 1 185 ? -2.210 6.077 0.765 1.00 93.88 185 VAL A CA 1
ATOM 1456 C C . VAL A 1 185 ? -3.715 6.011 0.487 1.00 93.88 185 VAL A C 1
ATOM 1458 O O . VAL A 1 185 ? -4.399 5.093 0.937 1.00 93.88 185 VAL A O 1
ATOM 1461 N N . ASP A 1 186 ? -4.254 6.983 -0.248 1.00 94.69 186 ASP A N 1
ATOM 1462 C CA . ASP A 1 186 ? -5.652 6.954 -0.673 1.00 94.69 186 ASP A CA 1
ATOM 1463 C C . ASP A 1 186 ? -5.942 5.676 -1.472 1.00 94.69 186 ASP A C 1
ATOM 1465 O O . ASP A 1 186 ? -5.222 5.345 -2.417 1.00 94.69 186 ASP A O 1
ATOM 1469 N N . GLU A 1 187 ? -7.065 5.011 -1.185 1.00 90.94 187 GLU A N 1
ATOM 1470 C CA . GLU A 1 187 ? -7.519 3.877 -2.006 1.00 90.94 187 GLU A CA 1
ATOM 1471 C C . GLU A 1 187 ? -7.755 4.293 -3.472 1.00 90.94 187 GLU A C 1
ATOM 1473 O O . GLU A 1 187 ? -7.705 3.462 -4.387 1.00 90.94 187 GLU A O 1
ATOM 1478 N N . LEU A 1 188 ? -8.036 5.584 -3.700 1.00 91.81 188 LEU A N 1
ATOM 1479 C CA . LEU A 1 188 ? -8.230 6.167 -5.019 1.00 91.81 188 LEU A CA 1
ATOM 1480 C C . LEU A 1 188 ? -7.913 7.675 -5.036 1.00 91.81 188 LEU A C 1
ATOM 1482 O O . LEU A 1 188 ? -8.797 8.516 -4.892 1.00 91.81 188 LEU A O 1
ATOM 1486 N N . PHE A 1 189 ? -6.646 8.024 -5.271 1.00 93.88 189 PHE A N 1
ATOM 1487 C CA . PHE A 1 189 ? -6.195 9.424 -5.362 1.00 93.88 189 PHE A CA 1
ATOM 1488 C C . PHE A 1 189 ? -6.651 10.142 -6.650 1.00 93.88 189 PHE A C 1
ATOM 1490 O O . PHE A 1 189 ? -6.916 11.337 -6.665 1.00 93.88 189 PHE A O 1
ATOM 1497 N N . SER A 1 190 ? -6.749 9.403 -7.758 1.00 90.00 190 SER A N 1
ATOM 1498 C CA . SER A 1 190 ? -6.897 9.942 -9.124 1.00 90.00 190 SER A CA 1
ATOM 1499 C C . SER A 1 190 ? -8.342 9.978 -9.640 1.00 90.00 190 SER A C 1
ATOM 1501 O O . SER A 1 190 ? -8.568 9.833 -10.841 1.00 90.00 190 SER A O 1
ATOM 1503 N N . VAL A 1 191 ? -9.332 10.145 -8.751 1.00 88.12 191 VAL A N 1
ATOM 1504 C CA . VAL A 1 191 ? -10.746 10.277 -9.167 1.00 88.12 191 VAL A CA 1
ATOM 1505 C C . VAL A 1 191 ? -10.940 11.492 -10.065 1.00 88.12 191 VAL A C 1
ATOM 1507 O O . VAL A 1 191 ? -11.559 11.388 -11.123 1.00 88.12 191 VAL A O 1
ATOM 1510 N N . ASP A 1 192 ? -10.394 12.627 -9.635 1.00 89.25 192 ASP A N 1
ATOM 1511 C CA . ASP A 1 192 ? -10.540 13.918 -10.289 1.00 89.25 192 ASP A CA 1
ATOM 1512 C C . ASP A 1 192 ? -9.168 14.445 -10.720 1.00 89.25 192 ASP A C 1
ATOM 1514 O O . ASP A 1 192 ? -8.316 14.800 -9.903 1.00 89.25 192 ASP A O 1
ATOM 1518 N N . ILE A 1 193 ? -8.956 14.496 -12.035 1.00 88.19 193 ILE A N 1
ATOM 1519 C CA . ILE A 1 193 ? -7.708 14.982 -12.624 1.00 88.19 193 ILE A CA 1
ATOM 1520 C C . ILE A 1 193 ? -7.494 16.464 -12.294 1.00 88.19 193 ILE A C 1
ATOM 1522 O O . ILE A 1 193 ? -6.353 16.857 -12.063 1.00 88.19 193 ILE A O 1
ATOM 1526 N N . VAL A 1 194 ? -8.551 17.285 -12.250 1.00 92.94 194 VAL A N 1
ATOM 1527 C CA . VAL A 1 194 ? -8.435 18.723 -11.952 1.00 92.94 194 VAL A CA 1
ATOM 1528 C C . VAL A 1 194 ? -7.859 18.908 -10.554 1.00 92.94 194 VAL A C 1
ATOM 1530 O O . VAL A 1 194 ? -6.856 19.604 -10.387 1.00 92.94 194 VAL A O 1
ATOM 1533 N N . ARG A 1 195 ? -8.401 18.175 -9.579 1.00 95.00 195 ARG A N 1
ATOM 1534 C CA . ARG A 1 195 ? -7.867 18.132 -8.217 1.00 95.00 195 ARG A CA 1
ATOM 1535 C C . ARG A 1 195 ? -6.413 17.658 -8.163 1.00 95.00 195 ARG A C 1
ATOM 1537 O O . ARG A 1 195 ? -5.618 18.244 -7.433 1.00 95.00 195 ARG A O 1
ATOM 1544 N N . VAL A 1 196 ? -6.038 16.620 -8.918 1.00 95.56 196 VAL A N 1
ATOM 1545 C CA . VAL A 1 196 ? -4.638 16.147 -8.958 1.00 95.56 196 VAL A CA 1
ATOM 1546 C C . VAL A 1 196 ? -3.703 17.237 -9.489 1.00 95.56 196 VAL A C 1
ATOM 1548 O O . VAL A 1 196 ? -2.620 17.433 -8.933 1.00 95.56 196 VAL A O 1
ATOM 1551 N N . LYS A 1 197 ? -4.111 17.972 -10.532 1.00 95.81 197 LYS A N 1
ATOM 1552 C CA . LYS A 1 197 ? -3.331 19.098 -11.068 1.00 95.81 197 LYS A CA 1
ATOM 1553 C C . LYS A 1 197 ? -3.172 20.207 -10.028 1.00 95.81 197 LYS A C 1
ATOM 1555 O O . LYS A 1 197 ? -2.055 20.673 -9.809 1.00 95.81 197 LYS A O 1
ATOM 1560 N N . GLU A 1 198 ? -4.256 20.584 -9.353 1.00 97.50 198 GLU A N 1
ATOM 1561 C CA . GLU A 1 198 ? -4.224 21.594 -8.290 1.00 97.50 198 GLU A CA 1
ATOM 1562 C C . GLU A 1 198 ? -3.325 21.160 -7.123 1.00 97.50 198 GLU A C 1
ATOM 1564 O O . GLU A 1 198 ? -2.479 21.936 -6.671 1.00 97.50 198 GLU A O 1
ATOM 1569 N N . PHE A 1 199 ? -3.422 19.896 -6.697 1.00 98.44 199 PHE A N 1
ATOM 1570 C CA . PHE A 1 199 ? -2.531 19.317 -5.694 1.00 98.44 199 PHE A CA 1
ATOM 1571 C C . PHE A 1 199 ? -1.062 19.446 -6.112 1.00 98.44 199 PHE A C 1
ATOM 1573 O O . PHE A 1 199 ? -0.248 19.916 -5.322 1.00 98.44 199 PHE A O 1
ATOM 1580 N N . CYS A 1 200 ? -0.714 19.095 -7.355 1.00 98.44 200 CYS A N 1
ATOM 1581 C CA . CYS A 1 200 ? 0.661 19.210 -7.853 1.00 98.44 200 CYS A CA 1
ATOM 1582 C C . CYS A 1 200 ? 1.172 20.661 -7.793 1.00 98.44 200 CYS A C 1
ATOM 1584 O O . CYS A 1 200 ? 2.286 20.910 -7.326 1.00 98.44 200 CYS A O 1
ATOM 1586 N N . LEU A 1 201 ? 0.356 21.630 -8.224 1.00 98.00 201 LEU A N 1
ATOM 1587 C CA . LEU A 1 201 ? 0.718 23.051 -8.205 1.00 98.00 201 LEU A CA 1
ATOM 1588 C C . LEU A 1 201 ? 0.943 23.565 -6.776 1.00 98.00 201 LEU A C 1
ATOM 1590 O O . LEU A 1 201 ? 1.969 24.194 -6.502 1.00 98.00 201 LEU A O 1
ATOM 1594 N N . ARG A 1 202 ? 0.023 23.253 -5.856 1.00 98.56 202 ARG A N 1
ATOM 1595 C CA . ARG A 1 202 ? 0.121 23.648 -4.443 1.00 98.56 202 ARG A CA 1
ATOM 1596 C C . ARG A 1 202 ? 1.281 22.958 -3.730 1.00 98.56 202 ARG A C 1
ATOM 1598 O O . ARG A 1 202 ? 2.006 23.612 -2.985 1.00 98.56 202 ARG A O 1
ATOM 1605 N N . PHE A 1 203 ? 1.513 21.673 -4.004 1.00 98.69 203 PHE A N 1
ATOM 1606 C CA . PHE A 1 203 ? 2.627 20.922 -3.425 1.00 98.69 203 PHE A CA 1
ATOM 1607 C C . PHE A 1 203 ? 3.970 21.487 -3.856 1.00 98.69 203 PHE A C 1
ATOM 1609 O O . PHE A 1 203 ? 4.854 21.641 -3.018 1.00 98.69 203 PHE A O 1
ATOM 1616 N N . ARG A 1 204 ? 4.114 21.875 -5.128 1.00 97.94 204 ARG A N 1
ATOM 1617 C CA . ARG A 1 204 ? 5.324 22.552 -5.608 1.00 97.94 204 ARG A CA 1
ATOM 1618 C C . ARG A 1 204 ? 5.601 23.837 -4.820 1.00 97.94 204 ARG A C 1
ATOM 1620 O O . ARG A 1 204 ? 6.736 24.055 -4.410 1.00 97.94 204 ARG A O 1
ATOM 1627 N N . GLY A 1 205 ? 4.570 24.655 -4.588 1.00 98.12 205 GLY A N 1
ATOM 1628 C CA . GLY A 1 205 ? 4.681 25.879 -3.789 1.00 98.12 205 GLY A CA 1
ATOM 1629 C C . GLY A 1 205 ? 5.025 25.608 -2.322 1.00 98.12 205 GLY A C 1
ATOM 1630 O O . GLY A 1 205 ? 5.910 26.257 -1.774 1.00 98.12 205 GLY A O 1
ATOM 1631 N N . LEU A 1 206 ? 4.376 24.618 -1.700 1.00 98.44 206 LEU A N 1
ATOM 1632 C CA . LEU A 1 206 ? 4.652 24.220 -0.318 1.00 98.44 206 LEU A CA 1
ATOM 1633 C C . LEU A 1 206 ? 6.079 23.679 -0.154 1.00 98.44 206 LEU A C 1
ATOM 1635 O O . LEU A 1 206 ? 6.798 24.112 0.739 1.00 98.44 206 LEU A O 1
ATOM 1639 N N . ALA A 1 207 ? 6.505 22.755 -1.016 1.00 97.81 207 ALA A N 1
ATOM 1640 C CA . ALA A 1 207 ? 7.826 22.138 -0.941 1.00 97.81 207 ALA A CA 1
ATOM 1641 C C . ALA A 1 207 ? 8.960 23.163 -1.113 1.00 97.81 207 ALA A C 1
ATOM 1643 O O . ALA A 1 207 ? 10.017 22.998 -0.513 1.00 97.81 207 ALA A O 1
ATOM 1644 N N . ALA A 1 208 ? 8.735 24.231 -1.887 1.00 97.56 208 ALA A N 1
ATOM 1645 C CA . ALA A 1 208 ? 9.697 25.315 -2.074 1.00 97.56 208 ALA A CA 1
ATOM 1646 C C . ALA A 1 208 ? 9.907 26.192 -0.823 1.00 97.56 208 ALA A C 1
ATOM 1648 O O . ALA A 1 208 ? 10.868 26.955 -0.789 1.00 97.56 208 ALA A O 1
ATOM 1649 N N . LYS A 1 209 ? 9.048 26.086 0.205 1.00 98.06 209 LYS A N 1
ATOM 1650 C CA . LYS A 1 209 ? 9.208 26.809 1.480 1.00 98.06 209 LYS A CA 1
ATOM 1651 C C . LYS A 1 209 ? 10.312 26.230 2.379 1.00 98.06 209 LYS A C 1
ATOM 1653 O O . LYS A 1 209 ? 10.632 26.838 3.395 1.00 98.06 209 LYS A O 1
ATOM 1658 N N . PHE A 1 210 ? 10.838 25.045 2.066 1.00 97.94 210 PHE A N 1
ATOM 1659 C CA . PHE A 1 210 ? 11.758 24.311 2.935 1.00 97.94 210 PHE A CA 1
ATOM 1660 C C . PHE A 1 210 ? 13.142 24.162 2.296 1.00 97.94 210 PHE A C 1
ATOM 1662 O O . PHE A 1 210 ? 13.260 23.850 1.114 1.00 97.94 210 PHE A O 1
ATOM 1669 N N . ASP A 1 211 ? 14.194 24.280 3.109 1.00 97.12 211 ASP A N 1
ATOM 1670 C CA . ASP A 1 211 ? 15.595 24.155 2.664 1.00 97.12 211 ASP A CA 1
ATOM 1671 C C . ASP A 1 211 ? 16.041 22.700 2.410 1.00 97.12 211 ASP A C 1
ATOM 1673 O O . ASP A 1 211 ? 17.206 22.427 2.113 1.00 97.12 211 ASP A O 1
ATOM 1677 N N . TRP A 1 212 ? 15.128 21.734 2.535 1.00 97.19 212 TRP A N 1
ATOM 1678 C CA . TRP A 1 212 ? 15.365 20.324 2.240 1.00 97.19 212 TRP A CA 1
ATOM 1679 C C . TRP A 1 212 ? 14.348 19.805 1.220 1.00 97.19 212 TRP A C 1
ATOM 1681 O O . TRP A 1 212 ? 13.213 20.279 1.158 1.00 97.19 212 TRP A O 1
ATOM 1691 N N . PRO A 1 213 ? 14.714 18.799 0.407 1.00 95.69 213 PRO A N 1
ATOM 1692 C CA . PRO A 1 213 ? 13.798 18.254 -0.579 1.00 95.69 213 PRO A CA 1
ATOM 1693 C C . PRO A 1 213 ? 12.632 17.533 0.100 1.00 95.69 213 PRO A C 1
ATOM 1695 O O . PRO A 1 213 ? 12.835 16.582 0.852 1.00 95.69 213 PRO A O 1
ATOM 1698 N N . VAL A 1 214 ? 11.413 17.917 -0.268 1.00 97.88 214 VAL A N 1
ATOM 1699 C CA . VAL A 1 214 ? 10.193 17.169 0.047 1.00 97.88 214 VAL A CA 1
ATOM 1700 C C . VAL A 1 214 ? 9.694 16.509 -1.232 1.00 97.88 214 VAL A C 1
ATOM 1702 O O . VAL A 1 214 ? 9.575 17.147 -2.283 1.00 97.88 214 VAL A O 1
ATOM 1705 N N . LYS A 1 215 ? 9.474 15.198 -1.176 1.00 96.75 215 LYS A N 1
ATOM 1706 C CA . LYS A 1 215 ? 9.016 14.381 -2.301 1.00 96.75 215 LYS A CA 1
ATOM 1707 C C . LYS A 1 215 ? 7.755 13.640 -1.920 1.00 96.75 215 LYS A C 1
ATOM 1709 O O . LYS A 1 215 ? 7.444 13.494 -0.743 1.00 96.75 215 LYS A O 1
ATOM 1714 N N . TRP A 1 216 ? 7.035 13.162 -2.921 1.00 97.50 216 TRP A N 1
ATOM 1715 C CA . TRP A 1 216 ? 5.825 12.396 -2.681 1.00 97.50 216 TRP A CA 1
ATOM 1716 C C . TRP A 1 216 ? 5.650 11.271 -3.690 1.00 97.50 216 TRP A C 1
ATOM 1718 O O . TRP A 1 216 ? 6.303 11.231 -4.738 1.00 97.50 216 TRP A O 1
ATOM 1728 N N . TRP A 1 217 ? 4.781 10.330 -3.360 1.00 95.62 217 TRP A N 1
ATOM 1729 C CA . TRP A 1 217 ? 4.349 9.290 -4.278 1.00 95.62 217 TRP A CA 1
ATOM 1730 C C . TRP A 1 217 ? 2.907 8.897 -3.988 1.00 95.62 217 TRP A C 1
ATOM 1732 O O . TRP A 1 217 ? 2.375 9.196 -2.919 1.00 95.62 217 TRP A O 1
ATOM 1742 N N . CYS A 1 218 ? 2.261 8.263 -4.960 1.00 96.00 218 CYS A N 1
ATOM 1743 C CA . CYS A 1 218 ? 0.866 7.863 -4.835 1.00 96.00 218 CYS A CA 1
ATOM 1744 C C . CYS A 1 218 ? 0.551 6.583 -5.610 1.00 96.00 218 CYS A C 1
ATOM 1746 O O . CYS A 1 218 ? 1.362 6.070 -6.396 1.00 96.00 218 CYS A O 1
ATOM 1748 N N . GLN A 1 219 ? -0.667 6.091 -5.395 1.00 94.25 219 GLN A N 1
ATOM 1749 C CA . GLN A 1 219 ? -1.269 5.012 -6.164 1.00 94.25 219 GLN A CA 1
ATOM 1750 C C . GLN A 1 219 ? -2.392 5.564 -7.045 1.00 94.25 219 GLN A C 1
ATOM 1752 O O . GLN A 1 219 ? -3.278 6.278 -6.574 1.00 94.25 219 GLN A O 1
ATOM 1757 N N . ILE A 1 220 ? -2.371 5.228 -8.334 1.00 94.44 220 ILE A N 1
ATOM 1758 C CA . ILE A 1 220 ? -3.395 5.654 -9.290 1.00 94.44 220 ILE A CA 1
ATOM 1759 C C . ILE A 1 220 ? -3.844 4.506 -10.186 1.00 94.44 220 ILE A C 1
ATOM 1761 O O . ILE A 1 220 ? -3.161 3.491 -10.358 1.00 94.44 220 ILE A O 1
ATOM 1765 N N . ARG A 1 221 ? -5.024 4.671 -10.780 1.00 93.56 221 ARG A N 1
ATOM 1766 C CA . ARG A 1 221 ? -5.498 3.775 -11.833 1.00 93.56 221 ARG A CA 1
ATOM 1767 C C . ARG A 1 221 ? -5.021 4.261 -13.198 1.00 93.56 221 ARG A C 1
ATOM 1769 O O . ARG A 1 221 ? -4.763 5.444 -13.392 1.00 93.56 221 ARG A O 1
ATOM 1776 N N . VAL A 1 222 ? -4.915 3.340 -14.154 1.00 94.62 222 VAL A N 1
ATOM 1777 C CA . VAL A 1 222 ? -4.393 3.647 -15.497 1.00 94.62 222 VAL A CA 1
ATOM 1778 C C . VAL A 1 222 ? -5.387 4.366 -16.407 1.00 94.62 222 VAL A C 1
ATOM 1780 O O . VAL A 1 222 ? -4.969 4.990 -17.377 1.00 94.62 222 VAL A O 1
ATOM 1783 N N . ASP A 1 223 ? -6.688 4.314 -16.112 1.00 90.56 223 ASP A N 1
ATOM 1784 C CA . ASP A 1 223 ? -7.744 4.811 -17.004 1.00 90.56 223 ASP A CA 1
ATOM 1785 C C . ASP A 1 223 ? -7.768 6.338 -17.170 1.00 90.56 223 ASP A C 1
ATOM 1787 O O . ASP A 1 223 ? -8.366 6.838 -18.121 1.00 90.56 223 ASP A O 1
ATOM 1791 N N . LYS A 1 224 ? -7.096 7.076 -16.280 1.00 87.25 224 LYS A N 1
ATOM 1792 C CA . LYS A 1 224 ? -7.041 8.549 -16.274 1.00 87.25 224 LYS A CA 1
ATOM 1793 C C . LYS A 1 224 ? -5.643 9.120 -16.523 1.00 87.25 224 LYS A C 1
ATOM 1795 O O . LYS A 1 224 ? -5.442 10.326 -16.415 1.00 87.25 224 LYS A O 1
ATOM 1800 N N . VAL A 1 225 ? -4.671 8.272 -16.862 1.00 93.31 225 VAL A N 1
ATOM 1801 C CA . VAL A 1 225 ? -3.270 8.685 -17.019 1.00 93.31 225 VAL A CA 1
ATOM 1802 C C . VAL A 1 225 ? -3.064 9.422 -18.339 1.00 93.31 225 VAL A C 1
ATOM 1804 O O . VAL A 1 225 ? -3.313 8.878 -19.415 1.00 93.31 225 VAL A O 1
ATOM 1807 N N . THR A 1 226 ? -2.529 10.638 -18.255 1.00 94.25 226 THR A N 1
ATOM 1808 C CA . THR A 1 226 ? -2.152 11.477 -19.402 1.00 94.25 226 THR A CA 1
ATOM 1809 C C . THR A 1 226 ? -0.711 11.975 -19.260 1.00 94.25 226 THR A C 1
ATOM 1811 O O . THR A 1 226 ? -0.154 11.978 -18.161 1.00 94.25 226 THR A O 1
ATOM 1814 N N . ASP A 1 227 ? -0.085 12.395 -20.366 1.00 95.94 227 ASP A N 1
ATOM 1815 C CA . ASP A 1 227 ? 1.290 12.927 -20.334 1.00 95.94 227 ASP A CA 1
ATOM 1816 C C . ASP A 1 227 ? 1.385 14.220 -19.510 1.00 95.94 227 ASP A C 1
ATOM 1818 O O . ASP A 1 227 ? 2.322 14.397 -18.732 1.00 95.94 227 ASP A O 1
ATOM 1822 N N . GLU A 1 228 ? 0.377 15.088 -19.629 1.00 95.56 228 GLU A N 1
ATOM 1823 C CA . GLU A 1 228 ? 0.266 16.335 -18.869 1.00 95.56 228 GLU A CA 1
ATOM 1824 C C . GLU A 1 228 ? 0.198 16.066 -17.360 1.00 95.56 228 GLU A C 1
ATOM 1826 O O . GLU A 1 228 ? 0.970 16.641 -16.595 1.00 95.56 228 GLU A O 1
ATOM 1831 N N . MET A 1 229 ? -0.671 15.139 -16.932 1.00 95.06 229 MET A N 1
ATOM 1832 C CA . MET A 1 229 ? -0.789 14.755 -15.523 1.00 95.06 229 MET A CA 1
ATOM 1833 C C . MET A 1 229 ? 0.551 14.258 -14.971 1.00 95.06 229 MET A C 1
ATOM 1835 O O . MET A 1 229 ? 0.984 14.713 -13.916 1.00 95.06 229 MET A O 1
ATOM 1839 N N . LEU A 1 23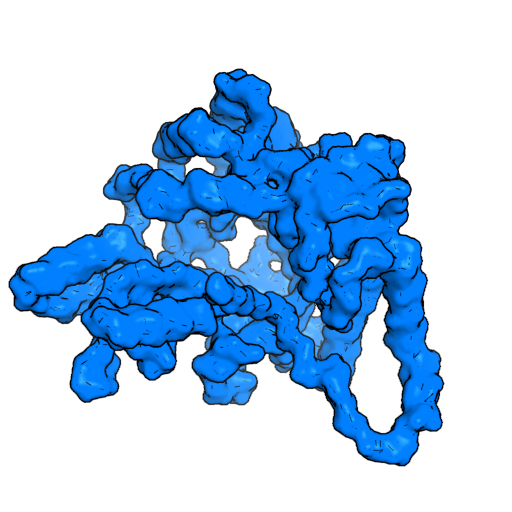0 ? 1.236 13.362 -15.689 1.00 97.19 230 LEU A N 1
ATOM 1840 C CA . LEU A 1 230 ? 2.532 12.841 -15.248 1.00 97.19 230 LEU A CA 1
ATOM 1841 C C . LEU A 1 230 ? 3.627 13.916 -15.225 1.00 97.19 230 LEU A C 1
ATOM 1843 O O . LEU A 1 230 ? 4.489 13.865 -14.351 1.00 97.19 230 LEU A O 1
ATOM 1847 N N . SER A 1 231 ? 3.584 14.892 -16.136 1.00 97.50 231 SER A N 1
ATOM 1848 C CA . SER A 1 231 ? 4.521 16.026 -16.136 1.00 97.50 231 SER A CA 1
ATOM 1849 C C . SER A 1 231 ? 4.334 16.893 -14.891 1.00 97.50 231 SER A C 1
ATOM 1851 O O . SER A 1 231 ? 5.295 17.161 -14.177 1.00 97.50 231 SER A O 1
ATOM 1853 N N . LEU A 1 232 ? 3.087 17.236 -14.553 1.00 97.44 232 LEU A N 1
ATOM 1854 C CA . LEU A 1 232 ? 2.772 18.002 -13.341 1.00 97.44 232 LEU A CA 1
ATOM 1855 C C . LEU A 1 232 ? 3.156 17.245 -12.062 1.00 97.44 232 LEU A C 1
ATOM 1857 O O . LEU A 1 232 ? 3.679 17.834 -11.111 1.00 97.44 232 LEU A O 1
ATOM 1861 N N . MET A 1 233 ? 2.946 15.927 -12.041 1.00 97.94 233 MET A N 1
ATOM 1862 C CA . MET A 1 233 ? 3.395 15.082 -10.936 1.00 97.94 233 MET A CA 1
ATOM 1863 C C . MET A 1 233 ? 4.922 15.129 -10.795 1.00 97.94 233 MET A C 1
ATOM 1865 O O . MET A 1 233 ? 5.417 15.411 -9.707 1.00 97.94 233 MET A O 1
ATOM 1869 N N . GLU A 1 234 ? 5.675 14.913 -11.874 1.00 97.44 234 GLU A N 1
ATOM 1870 C CA . GLU A 1 234 ? 7.143 14.998 -11.870 1.00 97.44 234 GLU A CA 1
ATOM 1871 C C . GLU A 1 234 ? 7.644 16.369 -11.380 1.00 97.44 234 GLU A C 1
ATOM 1873 O O . GLU A 1 234 ? 8.474 16.437 -10.467 1.00 97.44 234 GLU A O 1
ATOM 1878 N N . GLU A 1 235 ? 7.103 17.457 -11.933 1.00 97.44 235 GLU A N 1
ATOM 1879 C CA . GLU A 1 235 ? 7.478 18.837 -11.597 1.00 97.44 235 GLU A CA 1
ATOM 1880 C C . GLU A 1 235 ? 7.167 19.210 -10.144 1.00 97.44 235 GLU A C 1
ATOM 1882 O O . GLU A 1 235 ? 7.921 19.954 -9.517 1.00 97.44 235 GLU A O 1
ATOM 1887 N N . SER A 1 236 ? 6.082 18.673 -9.580 1.00 98.00 236 SER A N 1
ATOM 1888 C CA . SER A 1 236 ? 5.737 18.871 -8.167 1.00 98.00 236 SER A CA 1
ATOM 1889 C C . SER A 1 236 ? 6.585 18.033 -7.208 1.00 98.00 236 SER A C 1
ATOM 1891 O O . SER A 1 236 ? 6.439 18.139 -5.995 1.00 98.00 236 SER A O 1
ATOM 1893 N N . GLY A 1 237 ? 7.496 17.200 -7.714 1.00 96.44 237 GLY A N 1
ATOM 1894 C CA . GLY A 1 237 ? 8.354 16.361 -6.886 1.00 96.44 237 GLY A CA 1
ATOM 1895 C C . GLY A 1 237 ? 7.784 14.977 -6.585 1.00 96.44 237 GLY A C 1
ATOM 1896 O O . GLY A 1 237 ? 8.312 14.303 -5.694 1.00 96.44 237 GLY A O 1
ATOM 1897 N N . CYS A 1 238 ? 6.778 14.521 -7.337 1.00 97.25 238 CYS A N 1
ATOM 1898 C CA . CYS A 1 238 ? 6.433 13.108 -7.357 1.00 97.25 238 CYS A CA 1
ATOM 1899 C C . CYS A 1 238 ? 7.641 12.319 -7.874 1.00 97.25 238 CYS A C 1
ATOM 1901 O O . CYS A 1 238 ? 8.241 12.689 -8.884 1.00 97.25 238 CYS A O 1
ATOM 1903 N N . PHE A 1 239 ? 8.029 11.243 -7.195 1.00 94.88 239 PHE A N 1
ATOM 1904 C CA . PHE A 1 239 ? 9.162 10.414 -7.635 1.00 94.88 239 PHE A CA 1
ATOM 1905 C C . PHE A 1 239 ? 8.761 8.993 -8.025 1.00 94.88 239 PHE A C 1
ATOM 1907 O O . PHE A 1 239 ? 9.559 8.288 -8.653 1.00 94.88 239 PHE A O 1
ATOM 1914 N N . LEU A 1 240 ? 7.555 8.562 -7.656 1.00 94.56 240 LEU A N 1
ATOM 1915 C CA . LEU A 1 240 ? 7.037 7.224 -7.895 1.00 94.56 240 LEU A CA 1
ATOM 1916 C C . LEU A 1 240 ? 5.530 7.289 -8.137 1.00 94.56 240 LEU A C 1
ATOM 1918 O O . LEU A 1 240 ? 4.788 7.888 -7.365 1.00 94.56 240 LEU A O 1
ATOM 1922 N N . VAL A 1 241 ? 5.091 6.593 -9.181 1.00 95.88 241 VAL A N 1
ATOM 1923 C CA . VAL A 1 241 ? 3.679 6.324 -9.430 1.00 95.88 241 VAL A CA 1
ATOM 1924 C C . VAL A 1 241 ? 3.456 4.820 -9.391 1.00 95.88 241 VAL A C 1
ATOM 1926 O O . VAL A 1 241 ? 4.092 4.054 -10.128 1.00 95.88 241 VAL A O 1
ATOM 1929 N N . SER A 1 242 ? 2.573 4.399 -8.493 1.00 95.25 242 SER A N 1
ATOM 1930 C CA . SER A 1 242 ? 2.159 3.010 -8.342 1.00 95.25 242 SER A CA 1
ATOM 1931 C C . SER A 1 242 ? 0.833 2.782 -9.066 1.00 95.25 242 SER A C 1
ATOM 1933 O O . SER A 1 242 ? -0.120 3.536 -8.895 1.00 95.25 242 SER A O 1
ATOM 1935 N N . TYR A 1 243 ? 0.772 1.740 -9.886 1.00 96.12 243 TYR A N 1
ATOM 1936 C CA . TYR A 1 243 ? -0.353 1.395 -10.736 1.00 96.12 243 TYR A CA 1
ATOM 1937 C C . TYR A 1 243 ? -0.864 -0.008 -10.416 1.00 96.12 243 TYR A C 1
ATOM 1939 O O . TYR A 1 243 ? -0.116 -0.991 -10.450 1.00 96.12 243 TYR A O 1
ATOM 1947 N N . GLY A 1 244 ? -2.172 -0.110 -10.194 1.00 94.56 244 GLY A N 1
ATOM 1948 C CA . GLY A 1 244 ? -2.869 -1.395 -10.166 1.00 94.56 244 GLY A CA 1
ATOM 1949 C C . GLY A 1 244 ? -3.178 -1.877 -11.582 1.00 94.56 244 GLY A C 1
ATOM 1950 O O . GLY A 1 244 ? -4.253 -1.560 -12.098 1.00 94.56 244 GLY A O 1
ATOM 1951 N N . PHE A 1 245 ? -2.227 -2.575 -12.218 1.00 97.44 245 PHE A N 1
ATOM 1952 C CA . PHE A 1 245 ? -2.416 -3.200 -13.537 1.00 97.44 245 PHE A CA 1
ATOM 1953 C C . PHE A 1 245 ? -3.184 -4.518 -13.418 1.00 97.44 245 PHE A C 1
ATOM 1955 O O . PHE A 1 245 ? -4.119 -4.752 -14.168 1.00 97.44 245 PHE A O 1
ATOM 1962 N N . GLU A 1 246 ? -2.813 -5.333 -12.434 1.00 97.38 246 GLU A N 1
ATOM 1963 C CA . GLU A 1 246 ? -3.374 -6.627 -12.032 1.00 97.38 246 GLU A CA 1
ATOM 1964 C C . GLU A 1 246 ? -3.250 -7.747 -13.064 1.00 97.38 246 GLU A C 1
ATOM 1966 O O . GLU A 1 246 ? -2.705 -8.798 -12.742 1.00 97.38 246 GLU A O 1
ATOM 1971 N N . SER A 1 247 ? -3.630 -7.511 -14.317 1.00 98.25 247 SER A N 1
ATOM 1972 C CA . SER A 1 247 ? -3.414 -8.433 -15.433 1.00 98.25 247 SER A CA 1
ATOM 1973 C C . SER A 1 247 ? -3.247 -7.663 -16.743 1.00 98.25 247 SER A C 1
ATOM 1975 O O . SER A 1 247 ? -3.698 -6.526 -16.868 1.00 98.25 247 SER A O 1
ATOM 1977 N N . TYR A 1 248 ? -2.576 -8.264 -17.724 1.00 98.31 248 TYR A N 1
ATOM 1978 C CA . TYR A 1 248 ? -2.592 -7.771 -19.105 1.00 98.31 248 TYR A CA 1
ATOM 1979 C C . TYR A 1 248 ? -3.685 -8.457 -19.937 1.00 98.31 248 TYR A C 1
ATOM 1981 O O . TYR A 1 248 ? -3.982 -8.013 -21.039 1.00 98.31 248 TYR A O 1
ATOM 1989 N N . SER A 1 249 ? -4.290 -9.531 -19.427 1.00 98.50 249 SER A N 1
ATOM 1990 C CA . SER A 1 249 ? -5.357 -10.237 -20.126 1.00 98.50 249 SER A CA 1
ATOM 1991 C C . SER A 1 249 ? -6.690 -9.527 -19.935 1.00 98.50 249 SER A C 1
ATOM 1993 O O . SER A 1 249 ? -7.156 -9.341 -18.807 1.00 98.50 249 SER A O 1
ATOM 1995 N N . GLU A 1 250 ? -7.358 -9.173 -21.032 1.00 98.19 250 GLU A N 1
ATOM 1996 C CA . GLU A 1 250 ? -8.674 -8.533 -20.964 1.00 98.19 250 GLU A CA 1
ATOM 1997 C C . GLU A 1 250 ? -9.718 -9.434 -20.281 1.00 98.19 250 GLU A C 1
ATOM 1999 O O . GLU A 1 250 ? -10.543 -8.948 -19.503 1.00 98.19 250 GLU A O 1
ATOM 2004 N N . ARG A 1 251 ? -9.646 -10.755 -20.501 1.00 98.12 251 ARG A N 1
ATOM 2005 C CA . ARG A 1 251 ? -10.515 -11.747 -19.847 1.00 98.12 251 ARG A CA 1
ATOM 2006 C C . ARG A 1 251 ? -10.410 -11.652 -18.324 1.00 98.12 251 ARG A C 1
ATOM 2008 O O . ARG A 1 251 ? -11.426 -11.532 -17.637 1.00 98.12 251 ARG A O 1
ATOM 2015 N N . VAL A 1 252 ? -9.182 -11.661 -17.809 1.00 98.44 252 VAL A N 1
ATOM 2016 C CA . VAL A 1 252 ? -8.911 -11.601 -16.367 1.00 98.44 252 VAL A CA 1
ATOM 2017 C C . VAL A 1 252 ? -9.290 -10.235 -15.795 1.00 98.44 252 VAL A C 1
ATOM 2019 O O . VAL A 1 252 ? -9.951 -10.164 -14.762 1.00 98.44 252 VAL A O 1
ATOM 2022 N N . LEU A 1 253 ? -8.977 -9.137 -16.491 1.00 98.38 253 LEU A N 1
ATOM 2023 C CA . LEU A 1 253 ? -9.369 -7.785 -16.070 1.00 98.38 253 LEU A CA 1
ATOM 2024 C C . LEU A 1 253 ? -10.893 -7.623 -15.934 1.00 98.38 253 LEU A C 1
ATOM 2026 O O . LEU A 1 253 ? -11.365 -6.980 -14.987 1.00 98.38 253 LEU A O 1
ATOM 2030 N N . ARG A 1 254 ? -11.666 -8.225 -16.851 1.00 98.00 254 ARG A N 1
ATOM 2031 C CA . ARG A 1 254 ? -13.136 -8.270 -16.780 1.00 98.00 254 ARG A CA 1
ATOM 2032 C C . ARG A 1 254 ? -13.616 -9.110 -15.595 1.00 98.00 254 ARG A C 1
ATOM 2034 O O . ARG A 1 254 ? -14.466 -8.639 -14.841 1.00 98.00 254 ARG A O 1
ATOM 2041 N N . SER A 1 255 ? -13.043 -10.297 -15.383 1.00 97.88 255 SER A N 1
ATOM 2042 C CA . SER A 1 255 ? -13.355 -11.158 -14.228 1.00 97.88 255 SER A CA 1
ATOM 2043 C C . SER A 1 255 ? -13.092 -10.458 -12.888 1.00 97.88 255 SER A C 1
ATOM 2045 O O . SER A 1 255 ? -13.936 -10.475 -11.988 1.00 97.88 255 SER A O 1
ATOM 2047 N N . MET A 1 256 ? -11.979 -9.726 -12.797 1.00 97.56 256 MET A N 1
ATOM 2048 C CA . MET A 1 256 ? -11.622 -8.914 -11.634 1.00 97.56 256 MET A CA 1
ATOM 2049 C C . MET A 1 256 ? -12.523 -7.688 -11.428 1.00 97.56 256 MET A C 1
ATOM 2051 O O . MET A 1 256 ? -12.407 -7.026 -10.396 1.00 97.56 256 MET A O 1
ATOM 2055 N N . LYS A 1 257 ? -13.392 -7.344 -12.393 1.00 97.00 257 LYS A N 1
ATOM 2056 C CA . LYS A 1 257 ? -14.152 -6.078 -12.442 1.00 97.00 257 LYS A CA 1
ATOM 2057 C C . LYS A 1 257 ? -13.246 -4.846 -12.336 1.00 97.00 257 LYS A C 1
ATOM 2059 O O . LYS A 1 257 ? -13.611 -3.832 -11.736 1.00 97.00 257 LYS A O 1
ATOM 2064 N N . LYS A 1 258 ? -12.034 -4.933 -12.897 1.00 95.44 258 LYS A N 1
ATOM 2065 C CA . LYS A 1 258 ? -11.027 -3.871 -12.784 1.00 95.44 258 LYS A CA 1
ATOM 2066 C C . LYS A 1 258 ? -11.380 -2.651 -13.639 1.00 95.44 258 LYS A C 1
ATOM 2068 O O . LYS A 1 258 ? -11.012 -1.533 -13.267 1.00 95.44 258 LYS A O 1
ATOM 2073 N N . ASN A 1 259 ? -12.129 -2.861 -14.726 1.00 92.31 259 ASN A N 1
ATOM 2074 C CA . ASN A 1 259 ? -12.598 -1.832 -15.662 1.00 92.31 259 ASN A CA 1
ATOM 2075 C C . ASN A 1 259 ? -11.445 -0.989 -16.240 1.00 92.31 259 ASN A C 1
ATOM 2077 O O . ASN A 1 259 ? -11.480 0.238 -16.179 1.00 92.31 259 ASN A O 1
ATOM 2081 N N . ILE A 1 260 ? -10.398 -1.656 -16.733 1.00 96.50 260 ILE A N 1
ATOM 2082 C CA . ILE A 1 260 ? -9.286 -1.071 -17.505 1.00 96.50 260 ILE A CA 1
ATOM 2083 C C . ILE A 1 260 ? -8.955 -1.994 -18.684 1.00 96.50 260 ILE A C 1
ATOM 2085 O O . ILE A 1 260 ? -9.370 -3.155 -18.677 1.00 96.50 260 ILE A O 1
ATOM 2089 N N . SER A 1 261 ? -8.193 -1.505 -19.661 1.00 97.62 261 SER A N 1
ATOM 2090 C CA . SER A 1 261 ? -7.753 -2.278 -20.826 1.00 97.62 261 SER A CA 1
ATOM 2091 C C . SER A 1 261 ? -6.232 -2.497 -20.866 1.00 97.62 261 SER A C 1
ATOM 2093 O O . SER A 1 261 ? -5.466 -1.705 -20.302 1.00 97.62 261 SER A O 1
ATOM 2095 N N . PRO A 1 262 ? -5.759 -3.513 -21.613 1.00 98.12 262 PRO A N 1
ATOM 2096 C CA . PRO A 1 262 ? -4.331 -3.714 -21.860 1.00 98.12 262 PRO A CA 1
ATOM 2097 C C . PRO A 1 262 ? -3.675 -2.490 -22.518 1.00 98.12 262 PRO A C 1
ATOM 2099 O O . PRO A 1 262 ? -2.599 -2.067 -22.102 1.00 98.12 262 PRO A O 1
ATOM 2102 N N . SER A 1 263 ? -4.362 -1.834 -23.462 1.00 97.94 263 SER A N 1
ATOM 2103 C CA . SER A 1 263 ? -3.875 -0.616 -24.131 1.00 97.94 263 SER A CA 1
ATOM 2104 C C . SER A 1 263 ? -3.664 0.567 -23.177 1.00 97.94 263 SER A C 1
ATOM 2106 O O . SER A 1 263 ? -2.703 1.323 -23.335 1.00 97.94 263 SER A O 1
ATOM 2108 N N . GLN A 1 264 ? -4.505 0.716 -22.148 1.00 98.06 264 GLN A N 1
ATOM 2109 C CA . GLN A 1 264 ? -4.304 1.725 -21.102 1.00 98.06 264 GLN A CA 1
ATOM 2110 C C . GLN A 1 264 ? -3.055 1.424 -20.266 1.00 98.06 264 GLN A C 1
ATOM 2112 O O . GLN A 1 264 ? -2.301 2.344 -19.940 1.00 98.06 264 GLN A O 1
ATOM 2117 N N . ILE A 1 265 ? -2.794 0.146 -19.963 1.00 98.25 265 ILE A N 1
ATOM 2118 C CA . ILE A 1 265 ? -1.570 -0.289 -19.275 1.00 98.25 265 ILE A CA 1
ATOM 2119 C C . ILE A 1 265 ? -0.339 0.026 -20.136 1.00 98.25 265 ILE A C 1
ATOM 2121 O O . ILE A 1 265 ? 0.621 0.617 -19.634 1.00 98.25 265 ILE A O 1
ATOM 2125 N N . GLU A 1 266 ? -0.366 -0.306 -21.432 1.00 97.56 266 GLU A N 1
ATOM 2126 C CA . GLU A 1 266 ? 0.734 0.010 -22.355 1.00 97.56 266 GLU A CA 1
ATOM 2127 C C . GLU A 1 266 ? 1.023 1.514 -22.395 1.00 97.56 266 GLU A C 1
ATOM 2129 O O . GLU A 1 266 ? 2.181 1.935 -22.292 1.00 97.56 266 GLU A O 1
ATOM 2134 N N . ASN A 1 267 ? -0.033 2.326 -22.501 1.00 97.75 267 ASN A N 1
ATOM 2135 C CA . ASN A 1 267 ? 0.074 3.777 -22.524 1.00 97.75 267 ASN A CA 1
ATOM 2136 C C . ASN A 1 267 ? 0.676 4.319 -21.219 1.00 97.75 267 ASN A C 1
ATOM 2138 O O . ASN A 1 267 ? 1.641 5.084 -21.266 1.00 97.75 267 ASN A O 1
ATOM 2142 N N . ALA A 1 268 ? 0.184 3.876 -20.058 1.00 97.44 268 ALA A N 1
ATOM 2143 C CA . ALA A 1 268 ? 0.709 4.300 -18.760 1.00 97.44 268 ALA A CA 1
ATOM 2144 C C . ALA A 1 268 ? 2.199 3.947 -18.600 1.00 97.44 268 ALA A C 1
ATOM 2146 O O . ALA A 1 268 ? 2.991 4.789 -18.164 1.00 97.44 268 ALA A O 1
ATOM 2147 N N . VAL A 1 269 ? 2.614 2.741 -19.013 1.00 97.44 269 VAL A N 1
ATOM 2148 C CA . VAL A 1 269 ? 4.031 2.337 -18.993 1.00 97.44 269 VAL A CA 1
ATOM 2149 C C . VAL A 1 269 ? 4.865 3.227 -19.915 1.00 97.44 269 VAL A C 1
ATOM 2151 O O . VAL A 1 269 ? 5.897 3.752 -19.488 1.00 97.44 269 VAL A O 1
ATOM 2154 N N . LYS A 1 270 ? 4.417 3.429 -21.158 1.00 96.94 270 LYS A N 1
ATOM 2155 C CA . LYS A 1 270 ? 5.119 4.236 -22.166 1.00 96.94 270 LYS A CA 1
ATOM 2156 C C . LYS A 1 270 ? 5.295 5.687 -21.722 1.00 96.94 270 LYS A C 1
ATOM 2158 O O . LYS A 1 270 ? 6.399 6.216 -21.845 1.00 96.94 270 LYS A O 1
ATOM 2163 N N . LEU A 1 271 ? 4.234 6.325 -21.226 1.00 97.31 271 LEU A N 1
ATOM 2164 C CA . LEU A 1 271 ? 4.274 7.718 -20.780 1.00 97.31 271 LEU A CA 1
ATOM 2165 C C . LEU A 1 271 ? 5.167 7.875 -19.548 1.00 97.31 271 LEU A C 1
ATOM 2167 O O . LEU A 1 271 ? 6.084 8.692 -19.562 1.00 97.31 271 LEU A O 1
ATOM 2171 N N . THR A 1 272 ? 4.992 7.027 -18.529 1.00 96.56 272 THR A N 1
ATOM 2172 C CA . THR A 1 272 ? 5.796 7.112 -17.296 1.00 96.56 272 THR A CA 1
ATOM 2173 C C . THR A 1 272 ? 7.290 6.932 -17.573 1.00 96.56 272 THR A C 1
ATOM 2175 O O . THR A 1 272 ? 8.111 7.648 -17.011 1.00 96.56 272 THR A O 1
ATOM 2178 N N . GLN A 1 273 ? 7.670 6.020 -18.477 1.00 93.69 273 GLN A N 1
ATOM 2179 C CA . GLN A 1 273 ? 9.080 5.767 -18.807 1.00 93.69 273 GLN A CA 1
ATOM 2180 C C . GLN A 1 273 ? 9.798 6.933 -19.503 1.00 93.69 273 GLN A C 1
ATOM 2182 O O . GLN A 1 273 ? 11.032 6.928 -19.548 1.00 93.69 273 GLN A O 1
ATOM 2187 N N . ARG A 1 274 ? 9.055 7.894 -20.066 1.00 94.44 274 ARG A N 1
ATOM 2188 C CA . ARG A 1 274 ? 9.610 9.105 -20.695 1.00 94.44 274 ARG A CA 1
ATOM 2189 C C . ARG A 1 274 ? 9.913 10.209 -19.684 1.00 94.44 274 ARG A C 1
ATOM 2191 O O . ARG A 1 274 ? 10.633 11.141 -20.024 1.00 94.44 274 ARG A O 1
ATOM 2198 N N . LYS A 1 275 ? 9.370 10.100 -18.473 1.00 94.88 275 LYS A N 1
ATOM 2199 C CA . LYS A 1 275 ? 9.519 11.064 -17.381 1.00 94.88 275 LYS A CA 1
ATOM 2200 C C . LYS A 1 275 ? 10.586 10.581 -16.396 1.00 94.88 275 LYS A C 1
ATOM 2202 O O . LYS A 1 275 ? 10.930 9.394 -16.361 1.00 94.88 275 LYS A O 1
ATOM 2207 N N . ARG A 1 276 ? 11.087 11.460 -15.528 1.00 92.88 276 ARG A N 1
ATOM 2208 C CA . ARG A 1 276 ? 11.942 11.092 -14.383 1.00 92.88 276 ARG A CA 1
ATOM 2209 C C . ARG A 1 276 ? 11.091 10.583 -13.213 1.00 92.88 276 ARG A C 1
ATOM 2211 O O . ARG A 1 276 ? 11.294 10.964 -12.063 1.00 92.88 276 ARG A O 1
ATOM 2218 N N . LEU A 1 277 ? 10.162 9.679 -13.512 1.00 94.31 277 LEU A N 1
ATOM 2219 C CA . LEU A 1 277 ? 9.287 9.019 -12.554 1.00 94.31 277 LEU A CA 1
ATOM 2220 C C . LEU A 1 277 ? 9.651 7.544 -12.447 1.00 94.31 277 LEU A C 1
ATOM 2222 O O . LEU A 1 277 ? 9.930 6.859 -13.435 1.00 94.31 277 LEU A O 1
ATOM 2226 N N . SER A 1 278 ? 9.614 7.035 -11.225 1.00 93.31 278 SER A N 1
ATOM 2227 C CA . SER A 1 278 ? 9.622 5.597 -11.006 1.00 93.31 278 SER A CA 1
ATOM 2228 C C . SER A 1 278 ? 8.238 5.044 -11.305 1.00 93.31 278 SER A C 1
ATOM 2230 O O . SER A 1 278 ? 7.233 5.639 -10.923 1.00 93.31 278 SER A O 1
ATOM 2232 N N . LEU A 1 279 ? 8.187 3.869 -11.923 1.00 93.81 279 LEU A N 1
ATOM 2233 C CA . LEU A 1 279 ? 6.953 3.120 -12.093 1.00 93.81 279 LEU A CA 1
ATOM 2234 C C . LEU A 1 279 ? 6.955 1.913 -11.150 1.00 93.81 279 LEU A C 1
ATOM 2236 O O . LEU A 1 279 ? 7.939 1.166 -11.048 1.00 93.81 279 LEU A O 1
ATOM 2240 N N . GLN A 1 280 ? 5.834 1.716 -10.464 1.00 93.31 280 GLN A N 1
ATOM 2241 C CA . GLN A 1 280 ? 5.493 0.456 -9.819 1.00 93.31 280 GLN A CA 1
ATOM 2242 C C . GLN A 1 280 ? 4.193 -0.067 -10.402 1.00 93.31 280 GLN A C 1
ATOM 2244 O O . GLN A 1 280 ? 3.133 0.401 -10.039 1.00 93.31 280 GLN A O 1
ATOM 2249 N N . GLY A 1 281 ? 4.262 -1.045 -11.296 1.00 94.00 281 GLY A N 1
ATOM 2250 C CA . GLY A 1 281 ? 3.078 -1.818 -11.673 1.00 94.00 281 GLY A CA 1
ATOM 2251 C C . GLY A 1 281 ? 2.980 -3.064 -10.805 1.00 94.00 281 GLY A C 1
ATOM 2252 O O . GLY A 1 281 ? 4.013 -3.565 -10.365 1.00 94.00 281 GLY A O 1
ATOM 2253 N N . ASN A 1 282 ? 1.784 -3.604 -10.614 1.00 94.00 282 ASN A N 1
ATOM 2254 C CA . ASN A 1 282 ? 1.599 -4.931 -10.028 1.00 94.00 282 ASN A CA 1
ATOM 2255 C C . ASN A 1 282 ? 0.808 -5.801 -10.997 1.00 94.00 282 ASN A C 1
ATOM 2257 O O . ASN A 1 282 ? -0.240 -5.370 -11.464 1.00 94.00 282 ASN A O 1
ATOM 2261 N N . PHE A 1 283 ? 1.304 -6.999 -11.292 1.00 97.75 283 PHE A N 1
ATOM 2262 C CA . PHE A 1 283 ? 0.502 -8.081 -11.857 1.00 97.75 283 PHE A CA 1
ATOM 2263 C C . PHE A 1 283 ? 0.282 -9.138 -10.783 1.00 97.75 283 PHE A C 1
ATOM 2265 O O . PHE A 1 283 ? 1.242 -9.556 -10.129 1.00 97.75 283 PHE A O 1
ATOM 2272 N N . ILE A 1 284 ? -0.965 -9.563 -10.608 1.00 96.69 284 ILE A N 1
ATOM 2273 C CA . ILE A 1 284 ? -1.371 -10.586 -9.648 1.00 96.69 284 ILE A CA 1
ATOM 2274 C C . ILE A 1 284 ? -2.012 -11.741 -10.413 1.00 96.69 284 ILE A C 1
ATOM 2276 O O . ILE A 1 284 ? -3.007 -11.566 -11.107 1.00 96.69 284 ILE A O 1
ATOM 2280 N N . PHE A 1 285 ? -1.417 -12.924 -10.303 1.00 97.25 285 PHE A N 1
ATOM 2281 C CA . PHE A 1 285 ? -1.926 -14.122 -10.969 1.00 97.25 285 PHE A CA 1
ATOM 2282 C C . PHE A 1 285 ? -2.822 -14.929 -10.040 1.00 97.25 285 PHE A C 1
ATOM 2284 O O . PHE A 1 285 ? -2.641 -14.900 -8.818 1.00 97.25 285 PHE A O 1
ATOM 2291 N N . GLY A 1 286 ? -3.718 -15.716 -10.626 1.00 95.38 286 GLY A N 1
ATOM 2292 C CA . GLY A 1 286 ? -4.524 -16.686 -9.886 1.00 95.38 286 GLY A CA 1
ATOM 2293 C C . GLY A 1 286 ? -6.007 -16.338 -9.788 1.00 95.38 286 GLY A C 1
ATOM 2294 O O . GLY A 1 286 ? -6.695 -16.895 -8.939 1.00 95.38 286 GLY A O 1
ATOM 2295 N N . ASP A 1 287 ? -6.495 -15.400 -10.602 1.00 97.62 287 ASP A N 1
ATOM 2296 C CA . ASP A 1 287 ? -7.925 -15.098 -10.683 1.00 97.62 287 ASP A CA 1
ATOM 2297 C C . ASP A 1 287 ? -8.738 -16.289 -11.224 1.00 97.62 287 ASP A C 1
ATOM 2299 O O . ASP A 1 287 ? -8.210 -17.201 -11.858 1.00 97.62 287 ASP A O 1
ATOM 2303 N N . ARG A 1 288 ? -10.055 -16.265 -11.001 1.00 96.69 288 ARG A N 1
ATOM 2304 C CA . ARG A 1 288 ? -10.972 -17.324 -11.440 1.00 96.69 288 ARG A CA 1
ATOM 2305 C C . ARG A 1 288 ? -11.041 -17.533 -12.944 1.00 96.69 288 ARG A C 1
ATOM 2307 O O . ARG A 1 288 ? -11.405 -18.621 -13.361 1.00 96.69 288 ARG A O 1
ATOM 2314 N N . ALA A 1 289 ? -10.726 -16.513 -13.735 1.00 97.50 289 ALA A N 1
ATOM 2315 C CA . ALA A 1 289 ? -10.711 -16.611 -15.191 1.00 97.50 289 ALA A CA 1
ATOM 2316 C C . ALA A 1 289 ? -9.307 -16.870 -15.763 1.00 97.50 289 ALA A C 1
ATOM 2318 O O . ALA A 1 289 ? -9.116 -16.750 -16.975 1.00 97.50 289 ALA A O 1
ATOM 2319 N N . GLU A 1 290 ? -8.327 -17.152 -14.901 1.00 97.94 290 GLU A N 1
ATOM 2320 C CA . GLU A 1 290 ? -6.941 -17.376 -15.295 1.00 97.94 290 GLU A CA 1
ATOM 2321 C C . GLU A 1 290 ? -6.777 -18.743 -15.981 1.00 97.94 290 GLU A C 1
ATOM 2323 O O . GLU A 1 290 ? -7.129 -19.782 -15.415 1.00 97.94 290 GLU A O 1
ATOM 2328 N N . THR A 1 291 ? -6.190 -18.724 -17.178 1.00 97.75 291 THR A N 1
ATOM 2329 C CA . THR A 1 291 ? -5.790 -19.887 -17.980 1.00 97.75 291 THR A CA 1
ATOM 2330 C C . THR A 1 291 ? -4.303 -19.781 -18.350 1.00 97.75 291 THR A C 1
ATOM 2332 O O . THR A 1 291 ? -3.627 -18.801 -18.024 1.00 97.75 291 THR A O 1
ATOM 2335 N N . PHE A 1 292 ? -3.742 -20.775 -19.045 1.00 95.31 292 PHE A N 1
ATOM 2336 C CA . PHE A 1 292 ? -2.346 -20.689 -19.489 1.00 95.31 292 PHE A CA 1
ATOM 2337 C C . PHE A 1 292 ? -2.121 -19.563 -20.499 1.00 95.31 292 PHE A C 1
ATOM 2339 O O . PHE A 1 292 ? -1.060 -18.932 -20.497 1.00 95.31 292 PHE A O 1
ATOM 2346 N N . GLU A 1 293 ? -3.112 -19.305 -21.343 1.00 97.75 293 GLU A N 1
ATOM 2347 C CA . GLU A 1 293 ? -3.102 -18.253 -22.352 1.00 97.75 293 GLU A CA 1
ATOM 2348 C C . GLU A 1 293 ? -3.059 -16.880 -21.672 1.00 97.75 293 GLU A C 1
ATOM 2350 O O . GLU A 1 293 ? -2.149 -16.097 -21.945 1.00 97.75 293 GLU A O 1
ATOM 2355 N N . THR A 1 294 ? -3.939 -16.625 -20.695 1.00 98.38 294 THR A N 1
ATOM 2356 C CA . THR A 1 294 ? -3.991 -15.336 -19.974 1.00 98.38 294 THR A CA 1
ATOM 2357 C C . THR A 1 294 ? -2.732 -15.074 -19.140 1.00 98.38 294 THR A C 1
ATOM 2359 O O . THR A 1 294 ? -2.217 -13.946 -19.090 1.00 98.38 294 THR A O 1
ATOM 2362 N N . VAL A 1 295 ? -2.170 -16.132 -18.541 1.00 97.62 295 VAL A N 1
ATOM 2363 C CA . VAL A 1 295 ? -0.859 -16.088 -17.878 1.00 97.62 295 VAL A CA 1
ATOM 2364 C C . VAL A 1 295 ? 0.220 -15.695 -18.880 1.00 97.62 295 VAL A C 1
ATOM 2366 O O . VAL A 1 295 ? 1.077 -14.862 -18.571 1.00 97.62 295 VAL A O 1
ATOM 2369 N N . SER A 1 296 ? 0.201 -16.298 -20.069 1.00 96.88 296 SER A N 1
ATOM 2370 C CA . SER A 1 296 ? 1.213 -16.075 -21.102 1.00 96.88 296 SER A CA 1
ATOM 2371 C C . SER A 1 296 ? 1.164 -14.643 -21.627 1.00 96.88 296 SER A C 1
ATOM 2373 O O . SER A 1 296 ? 2.203 -13.983 -21.621 1.00 96.88 296 SER A O 1
ATOM 2375 N N . GLU A 1 297 ? -0.027 -14.120 -21.934 1.00 98.19 297 GLU A N 1
ATOM 2376 C CA . GLU A 1 297 ? -0.261 -12.718 -22.317 1.00 98.19 297 GLU A CA 1
ATOM 2377 C C . GLU A 1 297 ? 0.393 -11.743 -21.320 1.00 98.19 297 GLU A C 1
ATOM 2379 O O . GLU A 1 297 ? 1.198 -10.876 -21.681 1.00 98.19 297 GLU A O 1
ATOM 2384 N N . THR A 1 298 ? 0.107 -11.932 -20.029 1.00 98.25 298 THR A N 1
ATOM 2385 C CA . THR A 1 298 ? 0.628 -11.073 -18.956 1.00 98.25 298 THR A CA 1
ATOM 2386 C C . THR A 1 298 ? 2.132 -11.229 -18.765 1.00 98.25 298 THR A C 1
ATOM 2388 O O . THR A 1 298 ? 2.862 -10.239 -18.627 1.00 98.25 298 THR A O 1
ATOM 2391 N N . MET A 1 299 ? 2.637 -12.461 -18.802 1.00 96.38 299 MET A N 1
ATOM 2392 C CA . MET A 1 299 ? 4.063 -12.736 -18.647 1.00 96.38 299 MET A CA 1
ATOM 2393 C C . MET A 1 299 ? 4.898 -12.222 -19.824 1.00 96.38 299 MET A C 1
ATOM 2395 O O . MET A 1 299 ? 6.037 -11.791 -19.614 1.00 96.38 299 MET A O 1
ATOM 2399 N N . GLU A 1 300 ? 4.380 -12.258 -21.048 1.00 96.38 300 GLU A N 1
ATOM 2400 C CA . GLU A 1 300 ? 5.055 -11.725 -22.233 1.00 96.38 300 GLU A CA 1
ATOM 2401 C C . GLU A 1 300 ? 5.161 -10.203 -22.185 1.00 96.38 300 GLU A C 1
ATOM 2403 O O . GLU A 1 300 ? 6.274 -9.664 -22.298 1.00 96.38 300 GLU A O 1
ATOM 2408 N N . PHE A 1 301 ? 4.048 -9.515 -21.906 1.00 97.62 301 PHE A N 1
ATOM 2409 C CA . PHE A 1 301 ? 4.057 -8.067 -21.711 1.00 97.62 301 PHE A CA 1
ATOM 2410 C C . PHE A 1 301 ? 5.029 -7.664 -20.594 1.00 97.62 301 PHE A C 1
ATOM 2412 O O . PHE A 1 301 ? 5.850 -6.751 -20.761 1.00 97.62 301 PHE A O 1
ATOM 2419 N N . TRP A 1 302 ? 5.008 -8.385 -19.469 1.00 96.62 302 TRP A N 1
ATOM 2420 C CA . TRP A 1 302 ? 5.928 -8.136 -18.366 1.00 96.62 302 TRP A CA 1
ATOM 2421 C C . TRP A 1 302 ? 7.397 -8.336 -18.764 1.00 96.62 302 TRP A C 1
ATOM 2423 O O . TRP A 1 302 ? 8.226 -7.472 -18.482 1.00 96.62 302 TRP A O 1
ATOM 2433 N N . LYS A 1 303 ? 7.752 -9.424 -19.463 1.00 94.06 303 LYS A N 1
ATOM 2434 C CA . LYS A 1 303 ? 9.141 -9.681 -19.906 1.00 94.06 303 LYS A CA 1
ATOM 2435 C C . LYS A 1 303 ? 9.661 -8.581 -20.835 1.00 94.06 303 LYS A C 1
ATOM 2437 O O . LYS A 1 303 ? 10.823 -8.164 -20.691 1.00 94.06 303 LYS A O 1
ATOM 2442 N N . LYS A 1 304 ? 8.813 -8.100 -21.755 1.00 94.75 304 LYS A N 1
ATOM 2443 C CA . LYS A 1 304 ? 9.103 -6.966 -22.652 1.00 94.75 304 LYS A CA 1
ATOM 2444 C C . LYS A 1 304 ? 9.373 -5.688 -21.851 1.00 94.75 304 LYS A C 1
ATOM 2446 O O . LYS A 1 304 ? 10.313 -4.958 -22.158 1.00 94.75 304 LYS A O 1
ATOM 2451 N N . ASN A 1 305 ? 8.642 -5.497 -20.752 1.00 94.19 305 ASN A N 1
ATOM 2452 C CA . ASN A 1 305 ? 8.708 -4.320 -19.885 1.00 94.19 305 ASN A CA 1
ATOM 2453 C C . ASN A 1 305 ? 9.442 -4.546 -18.548 1.00 94.19 305 ASN A C 1
ATOM 2455 O O . ASN A 1 305 ? 9.310 -3.742 -17.629 1.00 94.19 305 ASN A O 1
ATOM 2459 N N . ARG A 1 306 ? 10.282 -5.582 -18.415 1.00 89.25 306 ARG A N 1
ATOM 2460 C CA . ARG A 1 306 ? 10.911 -5.977 -17.129 1.00 89.25 306 ARG A CA 1
ATOM 2461 C C . ARG A 1 306 ? 11.751 -4.887 -16.448 1.00 89.25 306 ARG A C 1
ATOM 2463 O O . ARG A 1 306 ? 12.026 -4.956 -15.256 1.00 89.25 306 ARG A O 1
ATOM 2470 N N . LYS A 1 307 ? 12.188 -3.881 -17.212 1.00 90.12 307 LYS A N 1
ATOM 2471 C CA . LYS A 1 307 ? 12.955 -2.720 -16.728 1.00 90.12 307 LYS A CA 1
ATOM 2472 C C . LYS A 1 307 ? 12.069 -1.592 -16.176 1.00 90.12 307 LYS A C 1
ATOM 2474 O O . LYS A 1 307 ? 12.609 -0.612 -15.676 1.00 90.12 307 LYS A O 1
ATOM 2479 N N . ALA A 1 308 ? 10.746 -1.710 -16.293 1.00 90.00 308 ALA A N 1
ATOM 2480 C CA . ALA A 1 308 ? 9.787 -0.684 -15.895 1.00 90.00 308 ALA A CA 1
ATOM 2481 C C . ALA A 1 308 ? 9.535 -0.644 -14.380 1.00 90.00 308 ALA A C 1
ATOM 2483 O O . ALA A 1 308 ? 9.038 0.356 -13.892 1.00 90.00 308 ALA A O 1
ATOM 2484 N N . GLY A 1 309 ? 9.878 -1.701 -13.635 1.00 89.06 309 GLY A N 1
ATOM 2485 C CA . GLY A 1 309 ? 9.553 -1.797 -12.206 1.00 89.06 309 GLY A CA 1
ATOM 2486 C C . GLY A 1 309 ? 8.174 -2.404 -11.930 1.00 89.06 309 GLY A C 1
ATOM 2487 O O . GLY A 1 309 ? 7.532 -2.043 -10.952 1.00 89.06 309 GLY A O 1
ATOM 2488 N N . ILE A 1 310 ? 7.710 -3.317 -12.789 1.00 93.31 310 ILE A N 1
ATOM 2489 C CA . ILE A 1 310 ? 6.466 -4.065 -12.576 1.00 93.31 310 ILE A CA 1
ATOM 2490 C C . ILE A 1 310 ? 6.759 -5.288 -11.701 1.00 93.31 310 ILE A C 1
ATOM 2492 O O . ILE A 1 310 ? 7.626 -6.103 -12.030 1.00 93.31 310 ILE A O 1
ATOM 2496 N N . LEU A 1 311 ? 6.040 -5.413 -10.594 1.00 91.81 311 LEU A N 1
ATOM 2497 C CA . LEU A 1 311 ? 6.120 -6.516 -9.650 1.00 91.81 311 LEU A CA 1
ATOM 2498 C C . LEU A 1 311 ? 5.147 -7.627 -10.046 1.00 91.81 311 LEU A C 1
ATOM 2500 O O . LEU A 1 311 ? 4.092 -7.373 -10.622 1.00 91.81 311 LEU A O 1
ATOM 2504 N N . LEU A 1 312 ? 5.523 -8.862 -9.720 1.00 93.62 312 LEU A N 1
ATOM 2505 C CA . LEU A 1 312 ? 4.684 -10.040 -9.905 1.00 93.62 312 LEU A CA 1
ATOM 2506 C C . LEU A 1 312 ? 4.283 -10.589 -8.537 1.00 93.62 312 LEU A C 1
ATOM 2508 O O . LEU A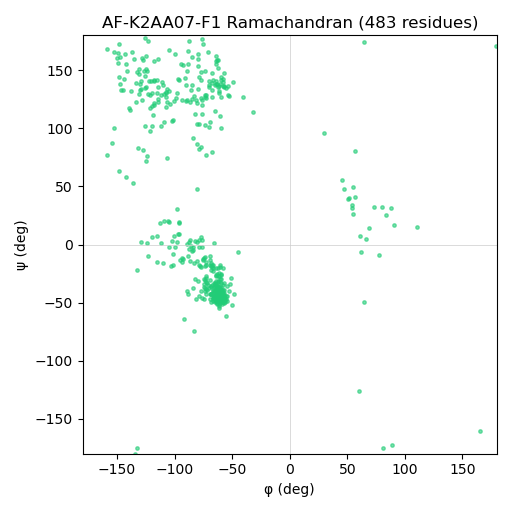 1 312 ? 5.147 -10.827 -7.683 1.00 93.62 312 LEU A O 1
ATOM 2512 N N . GLY A 1 313 ? 2.991 -10.807 -8.356 1.00 92.69 313 GLY A N 1
ATOM 2513 C CA . GLY A 1 313 ? 2.380 -11.351 -7.155 1.00 92.69 313 GLY A CA 1
ATOM 2514 C C . GLY A 1 313 ? 1.354 -12.425 -7.489 1.00 92.69 313 GLY A C 1
ATOM 2515 O O . GLY A 1 313 ? 1.126 -12.759 -8.650 1.00 92.69 313 GLY A O 1
ATOM 2516 N N . ILE A 1 314 ? 0.753 -12.966 -6.439 1.00 93.25 314 ILE A N 1
ATOM 2517 C CA . ILE A 1 314 ? -0.347 -13.922 -6.518 1.00 93.25 314 ILE A CA 1
ATOM 2518 C C . ILE A 1 314 ? -1.527 -13.294 -5.794 1.00 93.25 314 ILE A C 1
ATOM 2520 O O . ILE A 1 314 ? -1.338 -12.628 -4.774 1.00 93.25 314 ILE A O 1
ATOM 2524 N N . ILE A 1 315 ? -2.720 -13.475 -6.344 1.00 93.31 315 ILE A N 1
ATOM 2525 C CA . ILE A 1 315 ? -3.953 -12.971 -5.756 1.00 93.31 315 ILE A CA 1
ATOM 2526 C C . ILE A 1 315 ? -4.189 -13.629 -4.393 1.00 93.31 315 ILE A C 1
ATOM 2528 O O . ILE A 1 315 ? -3.970 -14.830 -4.220 1.00 93.31 315 ILE A O 1
ATOM 2532 N N . LEU A 1 316 ? -4.627 -12.837 -3.417 1.00 91.19 316 LEU A N 1
ATOM 2533 C CA . LEU A 1 316 ? -4.946 -13.313 -2.074 1.00 91.19 316 LEU A CA 1
ATOM 2534 C C . LEU A 1 316 ? -6.424 -13.017 -1.788 1.00 91.19 316 LEU A C 1
ATOM 2536 O O . LEU A 1 316 ? -6.853 -11.878 -1.986 1.00 91.19 316 LEU A O 1
ATOM 2540 N N . PRO A 1 317 ? -7.217 -13.995 -1.317 1.00 92.50 317 PRO A N 1
ATOM 2541 C CA . PRO A 1 317 ? -8.604 -13.762 -0.939 1.00 92.50 317 PRO A CA 1
ATOM 2542 C C . PRO A 1 317 ? -8.646 -13.076 0.432 1.00 92.50 317 PRO A C 1
ATOM 2544 O O . PRO A 1 317 ? -8.768 -13.726 1.470 1.00 92.50 317 PRO A O 1
ATOM 2547 N N . LEU A 1 318 ? -8.499 -11.750 0.433 1.00 91.06 318 LEU A N 1
ATOM 2548 C CA . LEU A 1 318 ? -8.494 -10.939 1.652 1.00 91.06 318 LEU A CA 1
ATOM 2549 C C . LEU A 1 318 ? -9.877 -10.956 2.326 1.00 91.06 318 LEU A C 1
ATOM 2551 O O . LEU A 1 318 ? -10.882 -10.907 1.609 1.00 91.06 318 LEU A O 1
ATOM 2555 N N . PRO A 1 319 ? -9.964 -11.003 3.669 1.00 90.44 319 PRO A N 1
ATOM 2556 C CA . PRO A 1 319 ? -11.238 -10.976 4.386 1.00 90.44 319 PRO A CA 1
ATOM 2557 C C . PRO A 1 319 ? -12.152 -9.849 3.902 1.00 90.44 319 PRO A C 1
ATOM 2559 O O . PRO A 1 319 ? -11.682 -8.751 3.617 1.00 90.44 319 PRO A O 1
ATOM 2562 N N . ASN A 1 320 ? -13.452 -10.134 3.795 1.00 87.69 320 ASN A N 1
ATOM 2563 C CA . ASN A 1 320 ? -14.472 -9.214 3.271 1.00 87.69 320 ASN A CA 1
ATOM 2564 C C . ASN A 1 320 ? -14.365 -8.853 1.765 1.00 87.69 320 ASN A C 1
ATOM 2566 O O . ASN A 1 320 ? -15.156 -8.057 1.264 1.00 87.69 320 ASN A O 1
ATOM 2570 N N . SER A 1 321 ? -13.442 -9.452 1.003 1.00 93.19 321 SER A N 1
ATOM 2571 C CA . SER A 1 321 ? -13.459 -9.369 -0.471 1.00 93.19 321 SER A CA 1
ATOM 2572 C C . SER A 1 321 ? -14.473 -10.339 -1.098 1.00 93.19 321 SER A C 1
ATOM 2574 O O . SER A 1 321 ? -14.855 -11.344 -0.489 1.00 93.19 321 SER A O 1
ATOM 2576 N N . ASP A 1 322 ? -14.880 -10.088 -2.349 1.00 95.06 322 ASP A N 1
ATOM 2577 C CA . ASP A 1 322 ? -15.753 -11.004 -3.110 1.00 95.06 322 ASP A CA 1
ATOM 2578 C C . ASP A 1 322 ? -15.106 -12.387 -3.275 1.00 95.06 322 ASP A C 1
ATOM 2580 O O . ASP A 1 322 ? -15.766 -13.411 -3.073 1.00 95.06 322 ASP A O 1
ATOM 2584 N N . LEU A 1 323 ? -13.797 -12.421 -3.553 1.00 95.00 323 LEU A N 1
ATOM 2585 C CA . LEU A 1 323 ? -13.037 -13.668 -3.663 1.00 95.00 323 LEU A CA 1
ATOM 2586 C C . LEU A 1 323 ? -13.012 -14.455 -2.358 1.00 95.00 323 LEU A C 1
ATOM 2588 O O . LEU A 1 323 ? -13.179 -15.671 -2.368 1.00 95.00 323 LEU A O 1
ATOM 2592 N N . TYR A 1 324 ? -12.843 -13.783 -1.226 1.00 94.50 324 TYR A N 1
ATOM 2593 C CA . TYR A 1 324 ? -12.885 -14.454 0.064 1.00 94.50 324 TYR A CA 1
ATOM 2594 C C . TYR A 1 324 ? -14.271 -15.046 0.355 1.00 94.50 324 TYR A C 1
ATOM 2596 O O . TYR A 1 324 ? -14.373 -16.212 0.741 1.00 94.50 324 TYR A O 1
ATOM 2604 N N . GLN A 1 325 ? -15.346 -14.304 0.069 1.00 94.69 325 GLN A N 1
ATOM 2605 C CA . GLN A 1 325 ? -16.709 -14.828 0.202 1.00 94.69 325 GLN A CA 1
ATOM 2606 C C . GLN A 1 325 ? -16.968 -16.009 -0.748 1.00 94.69 325 GLN A C 1
ATOM 2608 O O . GLN A 1 325 ? -17.644 -16.973 -0.384 1.00 94.69 325 GLN A O 1
ATOM 2613 N N . TYR A 1 326 ? -16.399 -15.975 -1.955 1.00 95.62 326 TYR A N 1
ATOM 2614 C CA . TYR A 1 326 ? -16.413 -17.109 -2.877 1.00 95.62 326 TYR A CA 1
ATOM 2615 C C . TYR A 1 326 ? -15.706 -18.339 -2.283 1.00 95.62 326 TYR A C 1
ATOM 2617 O O . TYR A 1 326 ? -16.285 -19.428 -2.289 1.00 95.62 326 TYR A O 1
ATOM 2625 N N . CYS A 1 327 ? -14.508 -18.168 -1.716 1.00 96.06 327 CYS A N 1
ATOM 2626 C CA . CYS A 1 327 ? -13.755 -19.250 -1.080 1.00 96.06 327 CYS A CA 1
ATOM 2627 C C . CYS A 1 327 ? -14.516 -19.896 0.085 1.00 96.06 327 CYS A C 1
ATOM 2629 O O . CYS A 1 327 ? -14.495 -21.121 0.210 1.00 96.06 327 CYS A O 1
ATOM 2631 N N . LEU A 1 328 ? -15.209 -19.100 0.908 1.00 95.38 328 LEU A N 1
ATOM 2632 C CA . LEU A 1 328 ? -16.057 -19.615 1.987 1.00 95.38 328 LEU A CA 1
ATOM 2633 C C . LEU A 1 328 ? -17.220 -20.450 1.441 1.00 95.38 328 LEU A C 1
ATOM 2635 O O . LEU A 1 328 ? -17.402 -21.592 1.855 1.00 95.38 328 LEU A O 1
ATOM 2639 N N . ARG A 1 329 ? -17.970 -19.921 0.462 1.00 96.19 329 ARG A N 1
ATOM 2640 C CA . ARG A 1 329 ? -19.115 -20.633 -0.141 1.00 96.19 329 ARG A CA 1
ATOM 2641 C C . ARG A 1 329 ? -18.717 -21.947 -0.811 1.00 96.19 329 ARG A C 1
ATOM 2643 O O . ARG A 1 329 ? -19.510 -22.880 -0.839 1.00 96.19 329 ARG A O 1
ATOM 2650 N N . LYS A 1 330 ? -17.509 -22.015 -1.374 1.00 95.69 330 LYS A N 1
ATOM 2651 C CA . LYS A 1 330 ? -16.971 -23.221 -2.021 1.00 95.69 330 LYS A CA 1
ATOM 2652 C C . LYS A 1 330 ? -16.278 -24.185 -1.054 1.00 95.69 330 LYS A C 1
ATOM 2654 O O . LYS A 1 330 ? -15.801 -25.220 -1.500 1.00 95.69 330 LYS A O 1
ATOM 2659 N N . GLY A 1 331 ? -16.191 -23.859 0.238 1.00 95.56 331 GLY A N 1
ATOM 2660 C CA . GLY A 1 331 ? -15.489 -24.688 1.221 1.00 95.56 331 GLY A CA 1
ATOM 2661 C C . GLY A 1 331 ? -13.965 -24.721 1.043 1.00 95.56 331 GLY A C 1
ATOM 2662 O O . GLY A 1 331 ? -13.301 -25.562 1.646 1.00 95.56 331 GLY A O 1
ATOM 2663 N N . LEU A 1 332 ? -13.398 -23.804 0.248 1.00 94.12 332 LEU A N 1
ATOM 2664 C CA . LEU A 1 332 ? -11.947 -23.661 0.055 1.00 94.12 332 LEU A CA 1
ATOM 2665 C C . LEU A 1 332 ? -11.275 -23.055 1.295 1.00 94.12 332 LEU A C 1
ATOM 2667 O O . LEU A 1 332 ? -10.115 -23.338 1.585 1.00 94.12 332 LEU A O 1
ATOM 2671 N N . ILE A 1 333 ? -12.018 -22.242 2.050 1.00 94.81 333 ILE A N 1
ATOM 2672 C CA . ILE A 1 333 ? -11.639 -21.782 3.388 1.00 94.81 333 ILE A CA 1
ATOM 2673 C C . ILE A 1 333 ? -12.602 -22.426 4.384 1.00 94.81 333 ILE A C 1
ATOM 2675 O O . ILE A 1 333 ? -13.738 -21.988 4.537 1.00 94.81 333 ILE A O 1
ATOM 2679 N N . GLN A 1 334 ? -12.141 -23.475 5.064 1.00 92.00 334 GLN A N 1
ATOM 2680 C CA . GLN A 1 334 ? -12.948 -24.203 6.052 1.00 92.00 334 GLN A CA 1
ATOM 2681 C C . GLN A 1 334 ? -12.920 -23.538 7.432 1.00 92.00 334 GLN A C 1
ATOM 2683 O O . GLN A 1 334 ? -13.924 -23.504 8.134 1.00 92.00 334 GLN A O 1
ATOM 2688 N N . ASN A 1 335 ? -11.763 -22.996 7.826 1.00 93.19 335 ASN A N 1
ATOM 2689 C CA . ASN A 1 335 ? -11.588 -22.299 9.096 1.00 93.19 335 ASN A CA 1
ATOM 2690 C C . ASN A 1 335 ? -11.123 -20.854 8.838 1.00 93.19 335 ASN A C 1
ATOM 2692 O O . ASN A 1 335 ? -9.923 -20.633 8.638 1.00 93.19 335 ASN A O 1
ATOM 2696 N N . PRO A 1 336 ? -12.050 -19.877 8.849 1.00 92.50 336 PRO A N 1
ATOM 2697 C CA . PRO A 1 336 ? -11.755 -18.465 8.612 1.00 92.50 336 PRO A CA 1
ATOM 2698 C C . PRO A 1 336 ? -10.668 -17.889 9.521 1.00 92.50 336 PRO A C 1
ATOM 2700 O O . PRO A 1 336 ? -9.764 -17.210 9.049 1.00 92.50 336 PRO A O 1
ATOM 2703 N N . ILE A 1 337 ? -10.705 -18.197 10.820 1.00 92.31 337 ILE A N 1
ATOM 2704 C CA . ILE A 1 337 ? -9.749 -17.647 11.790 1.00 92.31 337 ILE A CA 1
ATOM 2705 C C . ILE A 1 337 ? -8.353 -18.202 11.561 1.00 92.31 337 ILE A C 1
ATOM 2707 O O . ILE A 1 337 ? -7.391 -17.441 11.457 1.00 92.31 337 ILE A O 1
ATOM 2711 N N . LYS A 1 338 ? -8.238 -19.521 11.390 1.00 90.94 338 LYS A N 1
ATOM 2712 C CA . LYS A 1 338 ? -6.957 -20.147 11.060 1.00 90.94 338 LYS A CA 1
ATOM 2713 C C . LYS A 1 338 ? -6.425 -19.628 9.724 1.00 90.94 338 LYS A C 1
ATOM 2715 O O . LYS A 1 338 ? -5.214 -19.445 9.582 1.00 90.94 338 LYS A O 1
ATOM 2720 N N . PHE A 1 339 ? -7.314 -19.373 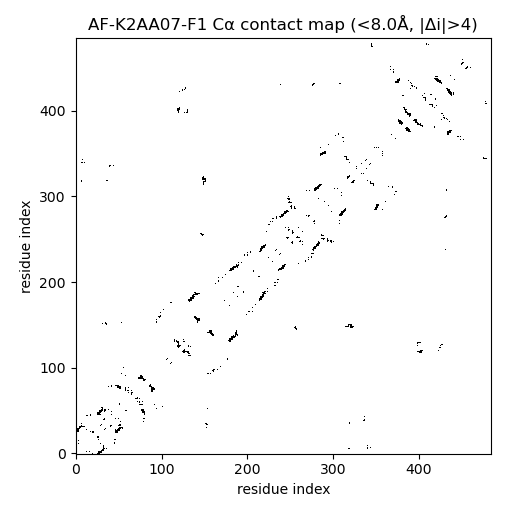8.761 1.00 91.31 339 PHE A N 1
ATOM 2721 C CA . PHE A 1 339 ? -6.950 -18.760 7.492 1.00 91.31 339 PHE A CA 1
ATOM 2722 C C . PHE A 1 339 ? -6.362 -17.361 7.693 1.00 91.31 339 PHE A C 1
ATOM 2724 O O . PHE A 1 339 ? -5.216 -17.137 7.307 1.00 91.31 339 PHE A O 1
ATOM 2731 N N . ILE A 1 340 ? -7.076 -16.469 8.379 1.00 88.94 340 ILE A N 1
ATOM 2732 C CA . ILE A 1 340 ? -6.628 -15.097 8.659 1.00 88.94 340 ILE A CA 1
ATOM 2733 C C . ILE A 1 340 ? -5.293 -15.085 9.410 1.00 88.94 340 ILE A C 1
ATOM 2735 O O . ILE A 1 340 ? -4.384 -14.329 9.081 1.00 88.94 340 ILE A O 1
ATOM 2739 N N . GLU A 1 341 ? -5.135 -15.972 10.385 1.00 86.56 341 GLU A N 1
ATOM 2740 C CA . GLU A 1 341 ? -3.949 -16.028 11.230 1.00 86.56 341 GLU A CA 1
ATOM 2741 C C . GLU A 1 341 ? -2.695 -16.589 10.529 1.00 86.56 341 GLU A C 1
ATOM 2743 O O . GLU A 1 341 ? -1.559 -16.174 10.817 1.00 86.56 341 GLU A O 1
ATOM 2748 N N . ASN A 1 342 ? -2.868 -17.626 9.706 1.00 83.75 342 ASN A N 1
ATOM 2749 C CA . ASN A 1 342 ? -1.763 -18.492 9.286 1.00 83.75 342 ASN A CA 1
ATOM 2750 C C . ASN A 1 342 ? -1.705 -18.772 7.786 1.00 83.75 342 ASN A C 1
ATOM 2752 O O . ASN A 1 342 ? -0.633 -19.143 7.310 1.00 83.75 342 ASN A O 1
ATOM 2756 N N . HIS A 1 343 ? -2.810 -18.629 7.056 1.00 82.12 343 HIS A N 1
ATOM 2757 C CA . HIS A 1 343 ? -2.907 -19.085 5.667 1.00 82.12 343 HIS A CA 1
ATOM 2758 C C . HIS A 1 343 ? -3.319 -17.999 4.676 1.00 82.12 343 HIS A C 1
ATOM 2760 O O . HIS A 1 343 ? -3.376 -18.289 3.489 1.00 82.12 343 HIS A O 1
ATOM 2766 N N . MET A 1 344 ? -3.528 -16.754 5.111 1.00 83.25 344 MET A N 1
ATOM 2767 C CA . MET A 1 344 ? -3.885 -15.653 4.209 1.00 83.25 344 MET A CA 1
ATOM 2768 C C . MET A 1 344 ? -2.820 -15.407 3.131 1.00 83.25 344 MET A C 1
ATOM 2770 O O . MET A 1 344 ? -3.134 -14.950 2.041 1.00 83.25 344 MET A O 1
ATOM 2774 N N . TRP A 1 345 ? -1.567 -15.765 3.420 1.00 82.00 345 TRP A N 1
ATOM 2775 C CA . TRP A 1 345 ? -0.432 -15.678 2.499 1.00 82.00 345 TRP A CA 1
ATOM 2776 C C . TRP A 1 345 ? -0.244 -16.920 1.617 1.00 82.00 345 TRP A C 1
ATOM 2778 O O . TRP A 1 345 ? 0.656 -16.938 0.775 1.00 82.00 345 TRP A O 1
ATOM 2788 N N . ASN A 1 346 ? -1.051 -17.964 1.818 1.00 86.31 346 ASN A N 1
ATOM 2789 C CA . ASN A 1 346 ? -0.994 -19.180 1.023 1.00 86.31 346 ASN A CA 1
ATOM 2790 C C . ASN A 1 346 ? -1.916 -19.027 -0.192 1.00 86.31 346 ASN A C 1
ATOM 2792 O O . ASN A 1 346 ? -3.112 -18.789 -0.013 1.00 86.31 346 ASN A O 1
ATOM 2796 N N . PRO A 1 347 ? -1.397 -19.198 -1.419 1.00 87.94 347 PRO A N 1
ATOM 2797 C CA . PRO A 1 347 ? -2.229 -19.211 -2.610 1.00 87.94 347 PRO A CA 1
ATOM 2798 C C . PRO A 1 347 ? -3.305 -20.294 -2.530 1.00 87.94 347 PRO A C 1
ATOM 2800 O O . PRO A 1 347 ? -3.018 -21.433 -2.160 1.00 87.94 347 PRO A O 1
ATOM 2803 N N . ILE A 1 348 ? -4.522 -19.941 -2.931 1.00 92.38 348 ILE A N 1
ATOM 2804 C CA . ILE A 1 348 ? -5.603 -20.891 -3.188 1.00 92.38 348 ILE A CA 1
ATOM 2805 C C . ILE A 1 348 ? -5.733 -20.997 -4.705 1.00 92.38 348 ILE A C 1
ATOM 2807 O O . ILE A 1 348 ? -5.751 -19.968 -5.382 1.00 92.38 348 ILE A O 1
ATOM 2811 N N . ASN A 1 349 ? -5.804 -22.218 -5.240 1.00 94.19 349 ASN A N 1
ATOM 2812 C CA . ASN A 1 349 ? -6.073 -22.399 -6.661 1.00 94.19 349 ASN A CA 1
ATOM 2813 C C . ASN A 1 349 ? -7.530 -22.007 -6.943 1.00 94.19 349 ASN A C 1
ATOM 2815 O O . ASN A 1 349 ? -8.457 -22.750 -6.626 1.00 94.19 349 ASN A O 1
ATOM 2819 N N . LEU A 1 350 ? -7.725 -20.804 -7.476 1.00 95.25 350 LEU A N 1
ATOM 2820 C CA . LEU A 1 350 ? -9.029 -20.305 -7.917 1.00 95.25 350 LEU A CA 1
ATOM 2821 C C . LEU A 1 350 ? -9.194 -20.396 -9.433 1.00 95.25 350 LEU A C 1
ATOM 2823 O O . LEU A 1 350 ? -10.287 -20.130 -9.919 1.00 95.25 350 LEU A O 1
ATOM 2827 N N . THR A 1 351 ? -8.115 -20.731 -10.138 1.00 96.25 351 THR A N 1
ATOM 2828 C CA . THR A 1 351 ? -7.985 -20.652 -11.593 1.00 96.25 351 THR A CA 1
ATOM 2829 C C . THR A 1 351 ? -8.740 -21.766 -12.307 1.00 96.25 351 THR A C 1
ATOM 2831 O O . THR A 1 351 ? -9.210 -22.716 -11.682 1.00 96.25 351 THR A O 1
ATOM 2834 N N . GLU A 1 352 ? -8.797 -21.688 -13.635 1.00 95.56 352 GLU A N 1
ATOM 2835 C CA . GLU A 1 352 ? -9.262 -22.799 -14.475 1.00 95.56 352 GLU A CA 1
ATOM 2836 C C . GLU A 1 352 ? -8.174 -23.875 -14.667 1.00 95.56 352 GLU A C 1
ATOM 2838 O O . GLU A 1 352 ? -8.409 -24.900 -15.304 1.00 95.56 352 GLU A O 1
ATOM 2843 N N . LEU A 1 353 ? -6.975 -23.661 -14.114 1.00 94.25 353 LEU A N 1
ATOM 2844 C CA . LEU A 1 353 ? -5.863 -24.601 -14.181 1.00 94.25 353 LEU A CA 1
ATOM 2845 C C . LEU A 1 353 ? -6.036 -25.735 -13.166 1.00 94.25 353 LEU A C 1
ATOM 2847 O O . LEU A 1 353 ? -6.431 -25.520 -12.016 1.00 94.25 353 LEU A O 1
ATOM 2851 N N . GLY A 1 354 ? -5.616 -26.940 -13.555 1.00 92.38 354 GLY A N 1
ATOM 2852 C CA . GLY A 1 354 ? -5.418 -28.031 -12.603 1.00 92.38 354 GLY A CA 1
ATOM 2853 C C . GLY A 1 354 ? -4.323 -27.699 -11.581 1.00 92.38 354 GLY A C 1
ATOM 2854 O O . GLY A 1 354 ? -3.446 -26.872 -11.831 1.00 92.38 354 GLY A O 1
ATOM 2855 N N . ASP A 1 355 ? -4.327 -28.371 -10.428 1.00 91.19 355 ASP A N 1
ATOM 2856 C CA . ASP A 1 355 ? -3.413 -28.051 -9.318 1.00 91.19 355 ASP A CA 1
ATOM 2857 C C . ASP A 1 355 ? -1.926 -28.126 -9.693 1.00 91.19 355 ASP A C 1
ATOM 2859 O O . ASP A 1 355 ? -1.120 -27.316 -9.231 1.00 91.19 355 ASP A O 1
ATOM 2863 N N . TRP A 1 356 ? -1.557 -29.062 -10.573 1.00 90.88 356 TRP A N 1
ATOM 2864 C CA . TRP A 1 356 ? -0.194 -29.171 -11.099 1.00 90.88 356 TRP A CA 1
ATOM 2865 C C . TRP A 1 356 ? 0.221 -27.945 -11.913 1.00 90.88 356 TRP A C 1
ATOM 2867 O O . TRP A 1 356 ? 1.334 -27.434 -11.765 1.00 90.88 356 TRP A O 1
ATOM 2877 N N . ASP A 1 357 ? -0.686 -27.447 -12.742 1.00 91.88 357 ASP A N 1
ATOM 2878 C CA . ASP A 1 357 ? -0.461 -26.298 -13.606 1.00 91.88 357 ASP A CA 1
ATOM 2879 C C . ASP A 1 357 ? -0.476 -24.988 -12.820 1.00 91.88 357 ASP A C 1
ATOM 2881 O O . ASP A 1 357 ? 0.368 -24.115 -13.043 1.00 91.88 357 ASP A O 1
ATOM 2885 N N . PHE A 1 358 ? -1.340 -24.886 -11.812 1.00 92.56 358 PHE A N 1
ATOM 2886 C CA . PHE A 1 358 ? -1.305 -23.791 -10.852 1.00 92.56 358 PHE A CA 1
ATOM 2887 C C . PHE A 1 358 ? 0.010 -23.775 -10.058 1.00 92.56 358 PHE A C 1
ATOM 2889 O O . PHE A 1 358 ? 0.668 -22.737 -9.960 1.00 92.56 358 PHE A O 1
ATOM 2896 N N . ALA A 1 359 ? 0.476 -24.923 -9.554 1.00 90.12 359 ALA A N 1
ATOM 2897 C CA . ALA A 1 359 ? 1.776 -25.017 -8.886 1.00 90.12 359 ALA A CA 1
ATOM 2898 C C . ALA A 1 359 ? 2.930 -24.605 -9.821 1.00 90.12 359 ALA A C 1
ATOM 2900 O O . ALA A 1 359 ? 3.857 -23.894 -9.407 1.00 90.12 359 ALA A O 1
ATOM 2901 N N . ARG A 1 360 ? 2.852 -24.985 -11.103 1.00 89.75 360 ARG A N 1
ATOM 2902 C CA . ARG A 1 360 ? 3.793 -24.543 -12.137 1.00 89.75 360 ARG A CA 1
ATOM 2903 C C . ARG A 1 360 ? 3.739 -23.029 -12.346 1.00 89.75 360 ARG A C 1
ATOM 2905 O O . ARG A 1 360 ? 4.803 -22.417 -12.432 1.00 89.75 360 ARG A O 1
ATOM 2912 N N . LEU A 1 361 ? 2.557 -22.415 -12.376 1.00 91.38 361 LEU A N 1
ATOM 2913 C CA . LEU A 1 361 ? 2.381 -20.959 -12.434 1.00 91.38 361 LEU A CA 1
ATOM 2914 C C . LEU A 1 361 ? 3.054 -20.262 -11.240 1.00 91.38 361 LEU A C 1
ATOM 2916 O O . LEU A 1 361 ? 3.862 -19.351 -11.442 1.00 91.38 361 LEU A O 1
ATOM 2920 N N . LEU A 1 362 ? 2.799 -20.720 -10.008 1.00 89.19 362 LEU A N 1
ATOM 2921 C CA . LEU A 1 362 ? 3.432 -20.170 -8.799 1.00 89.19 362 LEU A CA 1
ATOM 2922 C C . LEU A 1 362 ? 4.964 -20.211 -8.905 1.00 89.19 362 LEU A C 1
ATOM 2924 O O . LEU A 1 362 ? 5.659 -19.229 -8.610 1.00 89.19 362 LEU A O 1
ATOM 2928 N N . HIS A 1 363 ? 5.495 -21.340 -9.375 1.00 88.31 363 HIS A N 1
ATOM 2929 C CA . HIS A 1 363 ? 6.924 -21.514 -9.608 1.00 88.31 363 HIS A CA 1
ATOM 2930 C C . HIS A 1 363 ? 7.445 -20.594 -10.718 1.00 88.31 363 HIS A C 1
ATOM 2932 O O . HIS A 1 363 ? 8.469 -19.934 -10.540 1.00 88.31 363 HIS A O 1
ATOM 2938 N N . MET A 1 364 ? 6.728 -20.470 -11.836 1.00 89.44 364 MET A N 1
ATOM 2939 C CA . MET A 1 364 ? 7.082 -19.568 -12.937 1.00 89.44 364 MET A CA 1
ATOM 2940 C C . MET A 1 364 ? 7.176 -18.112 -12.477 1.00 89.44 364 MET A C 1
ATOM 2942 O O . MET A 1 364 ? 8.172 -17.450 -12.779 1.00 89.44 364 MET A O 1
ATOM 2946 N N . VAL A 1 365 ? 6.195 -17.628 -11.709 1.00 89.50 365 VAL A N 1
ATOM 2947 C CA . VAL A 1 365 ? 6.192 -16.271 -11.135 1.00 89.50 365 VAL A CA 1
ATOM 2948 C C . VAL A 1 365 ? 7.403 -16.071 -10.221 1.00 89.50 365 VAL A C 1
ATOM 2950 O O . VAL A 1 365 ? 8.136 -15.085 -10.357 1.00 89.50 365 VAL A O 1
ATOM 2953 N N . LYS A 1 366 ? 7.681 -17.036 -9.337 1.00 85.06 366 LYS A N 1
ATOM 2954 C CA . LYS A 1 366 ? 8.843 -17.004 -8.436 1.00 85.06 366 LYS A CA 1
ATOM 2955 C C . LYS A 1 366 ? 10.166 -16.945 -9.204 1.00 85.06 366 LYS A C 1
ATOM 2957 O O . LYS A 1 366 ? 11.009 -16.089 -8.923 1.00 85.06 366 LYS A O 1
ATOM 2962 N N . ILE A 1 367 ? 10.347 -17.815 -10.194 1.00 86.25 367 ILE A N 1
ATOM 2963 C CA . ILE A 1 367 ? 11.572 -17.867 -10.999 1.00 86.25 367 ILE A CA 1
ATOM 2964 C C . ILE A 1 367 ? 11.718 -16.628 -11.873 1.00 86.25 367 ILE A C 1
ATOM 2966 O O . ILE A 1 367 ? 12.833 -16.129 -12.021 1.00 86.25 367 ILE A O 1
ATOM 2970 N N . ALA A 1 368 ? 10.628 -16.074 -12.402 1.00 87.69 368 ALA A N 1
ATOM 2971 C CA . ALA A 1 368 ? 10.677 -14.853 -13.195 1.00 87.69 368 ALA A CA 1
ATOM 2972 C C . ALA A 1 368 ? 11.245 -13.670 -12.394 1.00 87.69 368 ALA A C 1
ATOM 2974 O O . ALA A 1 368 ? 12.143 -12.978 -12.888 1.00 87.69 368 ALA A O 1
ATOM 2975 N N . ARG A 1 369 ? 10.810 -13.502 -11.135 1.00 82.56 369 ARG A N 1
ATOM 2976 C CA . ARG A 1 369 ? 11.335 -12.481 -10.205 1.00 82.56 369 ARG A CA 1
ATOM 2977 C C . ARG A 1 369 ? 12.829 -12.658 -9.925 1.00 82.56 369 ARG A C 1
ATOM 2979 O O . ARG A 1 369 ? 13.539 -11.685 -9.705 1.00 82.56 369 ARG A O 1
ATOM 2986 N N . LEU A 1 370 ? 13.353 -13.878 -9.973 1.00 81.44 370 LEU A N 1
ATOM 2987 C CA . LEU A 1 370 ? 14.794 -14.096 -9.838 1.00 81.44 370 LEU A CA 1
ATOM 2988 C C . LEU A 1 370 ? 15.523 -13.863 -11.160 1.00 81.44 370 LEU A C 1
ATOM 2990 O O . LEU A 1 370 ? 16.523 -13.152 -11.188 1.00 81.44 370 LEU A O 1
ATOM 2994 N N . LYS A 1 371 ? 15.019 -14.414 -12.260 1.00 83.88 371 LYS A N 1
ATOM 2995 C CA . LYS A 1 371 ? 15.718 -14.471 -13.546 1.00 83.88 371 LYS A CA 1
ATOM 2996 C C . LYS A 1 371 ? 15.798 -13.126 -14.258 1.00 83.88 371 LYS A C 1
ATOM 2998 O O . LYS A 1 371 ? 16.845 -12.791 -14.803 1.00 83.88 371 LYS A O 1
ATOM 3003 N N . TYR A 1 372 ? 14.714 -12.353 -14.259 1.00 85.69 372 TYR A N 1
ATOM 3004 C CA . TYR A 1 372 ? 14.593 -11.177 -15.129 1.00 85.69 372 TYR A CA 1
ATOM 3005 C C . TYR A 1 372 ? 14.766 -9.836 -14.407 1.00 85.69 372 TYR A C 1
ATOM 3007 O O . TYR A 1 372 ? 14.759 -8.793 -15.063 1.00 85.69 372 TYR A O 1
ATOM 3015 N N . CYS A 1 373 ? 14.967 -9.844 -13.085 1.00 83.56 373 CYS A N 1
ATOM 3016 C CA . CYS A 1 373 ? 15.266 -8.630 -12.331 1.00 83.56 373 CYS A CA 1
ATOM 3017 C C . CYS A 1 373 ? 16.584 -7.990 -12.775 1.00 83.56 373 CYS A C 1
ATOM 3019 O O . CYS A 1 373 ? 17.611 -8.657 -12.933 1.00 83.56 373 CYS A O 1
ATOM 3021 N N . VAL A 1 374 ? 16.552 -6.668 -12.942 1.00 89.94 374 VAL A N 1
ATOM 3022 C CA . VAL A 1 374 ? 17.737 -5.872 -13.263 1.00 89.94 374 VAL A CA 1
ATOM 3023 C C . VAL A 1 374 ? 18.610 -5.781 -12.021 1.00 89.94 374 VAL A C 1
ATOM 3025 O O . VAL A 1 374 ? 18.135 -5.364 -10.967 1.00 89.94 374 VAL A O 1
ATOM 3028 N N . ARG A 1 375 ? 19.881 -6.161 -12.157 1.00 91.38 375 ARG A N 1
ATOM 3029 C CA . ARG A 1 375 ? 20.851 -6.180 -11.063 1.00 91.38 375 ARG A CA 1
ATOM 3030 C C . ARG A 1 375 ? 22.081 -5.353 -11.378 1.00 91.38 375 ARG A C 1
ATOM 3032 O O . ARG A 1 375 ? 22.513 -5.294 -12.530 1.00 91.38 375 ARG A O 1
ATOM 3039 N N . ALA A 1 376 ? 22.669 -4.793 -10.335 1.00 94.56 376 ALA A N 1
ATOM 3040 C CA . ALA A 1 376 ? 24.015 -4.252 -10.337 1.00 94.56 376 ALA A CA 1
ATOM 3041 C C . ALA A 1 376 ? 24.779 -4.830 -9.144 1.00 94.56 376 ALA A C 1
ATOM 3043 O O . ALA A 1 376 ? 24.214 -5.012 -8.067 1.00 94.56 376 ALA A O 1
ATOM 3044 N N . ILE A 1 377 ? 26.054 -5.147 -9.361 1.00 93.88 377 ILE A N 1
ATOM 3045 C CA . ILE A 1 377 ? 26.942 -5.586 -8.286 1.00 93.88 377 ILE A CA 1
ATOM 3046 C C . ILE A 1 377 ? 27.421 -4.321 -7.566 1.00 93.88 377 ILE A C 1
ATOM 3048 O O . ILE A 1 377 ? 27.994 -3.455 -8.236 1.00 93.88 377 ILE A O 1
ATOM 3052 N N . PRO A 1 378 ? 27.177 -4.177 -6.252 1.00 93.50 378 PRO A N 1
ATOM 3053 C CA . PRO A 1 378 ? 27.723 -3.066 -5.486 1.00 93.50 378 PRO A CA 1
ATOM 3054 C C . PRO A 1 378 ? 29.251 -3.038 -5.571 1.00 93.50 378 PRO A C 1
ATOM 3056 O O . PRO A 1 378 ? 29.898 -4.086 -5.571 1.00 93.50 378 PRO A O 1
ATOM 3059 N N . GLN A 1 379 ? 29.818 -1.838 -5.640 1.00 95.00 379 GLN A N 1
ATOM 3060 C CA . GLN A 1 379 ? 31.260 -1.621 -5.515 1.00 95.00 379 GLN A CA 1
ATOM 3061 C C . GLN A 1 379 ? 31.706 -1.774 -4.058 1.00 95.00 379 GLN A C 1
ATOM 3063 O O . GLN A 1 379 ? 32.797 -2.270 -3.803 1.00 95.00 379 GLN A O 1
ATOM 3068 N N . GLU A 1 380 ? 30.847 -1.372 -3.121 1.00 92.69 380 GLU A N 1
ATOM 3069 C CA . GLU A 1 380 ? 31.113 -1.401 -1.688 1.00 92.69 380 GLU A CA 1
ATOM 3070 C C . GLU A 1 380 ? 29.810 -1.670 -0.932 1.00 92.69 380 GLU A C 1
ATOM 3072 O O . GLU A 1 380 ? 28.759 -1.124 -1.282 1.00 92.69 380 GLU A O 1
ATOM 3077 N N . VAL A 1 381 ? 29.887 -2.522 0.090 1.00 89.19 381 VAL A N 1
ATOM 3078 C CA . VAL A 1 381 ? 28.790 -2.797 1.021 1.00 89.19 381 VAL A CA 1
ATOM 3079 C C . VAL A 1 381 ? 29.385 -2.899 2.420 1.00 89.19 381 VAL A C 1
ATOM 3081 O O . VAL A 1 381 ? 30.183 -3.794 2.697 1.00 89.19 381 VAL A O 1
ATOM 3084 N N . THR A 1 382 ? 28.982 -1.997 3.303 1.00 87.62 382 THR A N 1
ATOM 3085 C CA . THR A 1 382 ? 29.261 -2.058 4.742 1.00 87.62 382 THR A CA 1
ATOM 3086 C C . THR A 1 382 ? 27.937 -2.021 5.493 1.00 87.62 382 THR A C 1
ATOM 3088 O O . THR A 1 382 ? 26.891 -1.827 4.881 1.00 87.62 382 THR A O 1
ATOM 3091 N N . ARG A 1 383 ? 27.951 -2.170 6.824 1.00 82.56 383 ARG A N 1
ATOM 3092 C CA . ARG A 1 383 ? 26.713 -2.139 7.625 1.00 82.56 383 ARG A CA 1
ATOM 3093 C C . ARG A 1 383 ? 25.846 -0.903 7.355 1.00 82.56 383 ARG A C 1
ATOM 3095 O O . ARG A 1 383 ? 24.633 -1.053 7.342 1.00 82.56 383 ARG A O 1
ATOM 3102 N N . ASN A 1 384 ? 26.475 0.246 7.075 1.00 89.12 384 ASN A N 1
ATOM 3103 C CA . ASN A 1 384 ? 25.811 1.548 6.964 1.00 89.12 384 ASN A CA 1
ATOM 3104 C C . ASN A 1 384 ? 25.946 2.218 5.588 1.00 89.12 384 ASN A C 1
ATOM 3106 O O . ASN A 1 384 ? 25.566 3.382 5.428 1.00 89.12 384 ASN A O 1
ATOM 3110 N N . LEU A 1 385 ? 26.526 1.527 4.605 1.00 91.25 385 LEU A N 1
ATOM 3111 C CA . LEU A 1 385 ? 26.883 2.108 3.313 1.00 91.25 385 LEU A CA 1
ATOM 3112 C C . LEU A 1 385 ? 26.694 1.095 2.187 1.00 91.25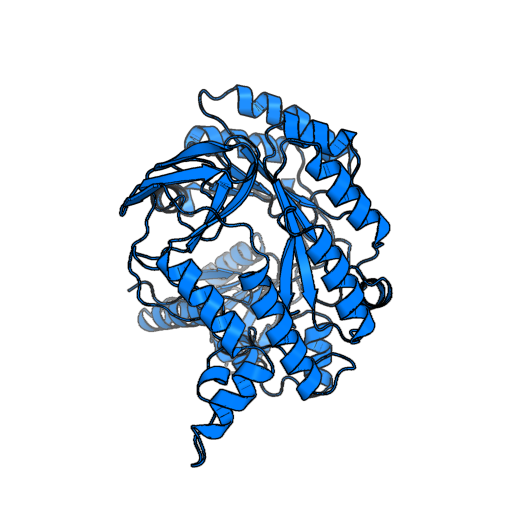 385 LEU A C 1
ATOM 3114 O O . LEU A 1 385 ? 27.202 -0.022 2.256 1.00 91.25 385 LEU A O 1
ATOM 3118 N N . VAL A 1 386 ? 26.052 1.528 1.106 1.00 92.50 386 VAL A N 1
ATOM 3119 C CA . VAL A 1 386 ? 26.000 0.791 -0.158 1.00 92.50 386 VAL A CA 1
ATOM 3120 C C . VAL A 1 386 ? 26.428 1.724 -1.280 1.00 92.50 386 VAL A C 1
ATOM 3122 O O . VAL A 1 386 ? 25.842 2.787 -1.483 1.00 92.50 386 VAL A O 1
ATOM 3125 N N . VAL A 1 387 ? 27.442 1.324 -2.042 1.00 95.56 387 VAL A N 1
ATOM 3126 C CA . VAL A 1 387 ? 27.893 2.042 -3.237 1.00 95.56 387 VAL A CA 1
ATOM 3127 C C . VAL A 1 387 ? 27.637 1.172 -4.451 1.00 95.56 387 VAL A C 1
ATOM 3129 O O . VAL A 1 387 ? 28.112 0.040 -4.530 1.00 95.56 387 VAL A O 1
ATOM 3132 N N . VAL A 1 388 ? 26.918 1.698 -5.439 1.00 96.44 388 VAL A N 1
ATOM 3133 C CA . VAL A 1 388 ? 26.593 0.947 -6.654 1.00 96.44 388 VAL A CA 1
ATOM 3134 C C . VAL A 1 388 ? 26.498 1.865 -7.866 1.00 96.44 388 VAL A C 1
ATOM 3136 O O . VAL A 1 388 ? 26.024 2.997 -7.793 1.00 96.44 388 VAL A O 1
ATOM 3139 N N . VAL A 1 389 ? 26.943 1.364 -9.016 1.00 97.88 389 VAL A N 1
ATOM 3140 C CA . VAL A 1 389 ? 26.774 2.049 -10.299 1.00 97.88 389 VAL A CA 1
ATOM 3141 C C . VAL A 1 389 ? 25.423 1.663 -10.884 1.00 97.88 389 VAL A C 1
ATOM 3143 O O . VAL A 1 389 ? 25.138 0.483 -11.099 1.00 97.88 389 VAL A O 1
ATOM 3146 N N . CYS A 1 390 ? 24.583 2.659 -11.159 1.00 96.69 390 CYS A N 1
ATOM 3147 C CA . CYS A 1 390 ? 23.262 2.427 -11.721 1.00 96.69 390 CYS A CA 1
ATOM 3148 C C . CYS A 1 390 ? 23.372 1.709 -13.081 1.00 96.69 390 CYS A C 1
ATOM 3150 O O . CYS A 1 390 ? 24.027 2.217 -13.996 1.00 96.69 390 CYS A O 1
ATOM 3152 N N . PRO A 1 391 ? 22.676 0.576 -13.291 1.00 95.88 391 PRO A N 1
ATOM 3153 C CA . PRO A 1 391 ? 22.772 -0.173 -14.541 1.00 95.88 391 PRO A CA 1
ATOM 3154 C C . PRO A 1 391 ? 22.137 0.568 -15.726 1.00 95.88 391 PRO A C 1
ATOM 3156 O O . PRO A 1 391 ? 22.444 0.238 -16.874 1.00 95.88 391 PRO A O 1
ATOM 3159 N N . PHE A 1 392 ? 21.293 1.571 -15.457 1.00 94.38 392 PHE A N 1
ATOM 3160 C CA . PHE A 1 392 ? 20.578 2.352 -16.463 1.00 94.38 392 PHE A CA 1
ATOM 3161 C C . PHE A 1 392 ? 21.337 3.612 -16.882 1.00 94.38 392 PHE A C 1
ATOM 3163 O O . PHE A 1 392 ? 21.735 3.707 -18.035 1.00 94.38 392 PHE A O 1
ATOM 3170 N N . CYS A 1 393 ? 21.554 4.561 -15.964 1.00 95.81 393 CYS A N 1
ATOM 3171 C CA . CYS A 1 393 ? 22.175 5.853 -16.286 1.00 95.81 393 CYS A CA 1
ATOM 3172 C C . CYS A 1 393 ? 23.678 5.922 -15.986 1.00 95.81 393 CYS A C 1
ATOM 3174 O O . CYS A 1 393 ? 24.270 6.983 -16.140 1.00 95.81 393 CYS A O 1
ATOM 3176 N N . LYS A 1 394 ? 24.282 4.819 -15.520 1.00 97.25 394 LYS A N 1
ATOM 3177 C CA . LYS A 1 394 ? 25.720 4.685 -15.218 1.00 97.25 394 LYS A CA 1
ATOM 3178 C C . LYS A 1 394 ? 26.265 5.624 -14.137 1.00 97.25 394 LYS A C 1
ATOM 3180 O O . LYS A 1 394 ? 27.457 5.609 -13.868 1.00 97.25 394 LYS A O 1
ATOM 3185 N N . GLN A 1 395 ? 25.398 6.373 -13.460 1.00 97.44 395 GLN A N 1
ATOM 3186 C CA . GLN A 1 395 ? 25.787 7.199 -12.323 1.00 97.44 395 GLN A CA 1
ATOM 3187 C C . GLN A 1 395 ? 26.158 6.337 -11.118 1.00 97.44 395 GLN A C 1
ATOM 3189 O O . GLN A 1 395 ? 25.463 5.363 -10.802 1.00 97.44 395 GLN A O 1
ATOM 3194 N N . ARG A 1 396 ? 27.238 6.721 -10.436 1.00 97.44 396 ARG A N 1
ATOM 3195 C CA . ARG A 1 396 ? 27.638 6.143 -9.152 1.00 97.44 396 ARG A CA 1
ATOM 3196 C C . ARG A 1 396 ? 26.728 6.699 -8.062 1.00 97.44 396 ARG A C 1
ATOM 3198 O O . ARG A 1 396 ? 26.681 7.908 -7.858 1.00 97.44 396 ARG A O 1
ATOM 3205 N N . ILE A 1 397 ? 26.006 5.820 -7.376 1.00 96.38 397 ILE A N 1
ATOM 3206 C CA . ILE A 1 397 ? 25.101 6.180 -6.285 1.00 96.38 397 ILE A CA 1
ATOM 3207 C C . ILE A 1 397 ? 25.689 5.676 -4.971 1.00 96.38 397 ILE A C 1
ATOM 3209 O O . ILE A 1 397 ? 26.198 4.556 -4.896 1.00 96.38 397 ILE A O 1
ATOM 3213 N N . VAL A 1 398 ? 25.616 6.522 -3.950 1.00 95.75 398 VAL A N 1
ATOM 3214 C CA . VAL A 1 398 ? 26.047 6.228 -2.585 1.00 95.75 398 VAL A CA 1
ATOM 3215 C C . VAL A 1 398 ? 24.818 6.320 -1.691 1.00 95.75 398 VAL A C 1
ATOM 3217 O O . VAL A 1 398 ? 24.194 7.377 -1.638 1.00 95.75 398 VAL A O 1
ATOM 3220 N N . TYR A 1 399 ? 24.476 5.222 -1.023 1.00 94.12 399 TYR A N 1
ATOM 3221 C CA . TYR A 1 399 ? 23.410 5.145 -0.026 1.00 94.12 399 TYR A CA 1
ATOM 3222 C C . TYR A 1 399 ? 24.057 5.021 1.349 1.00 94.12 399 TYR A C 1
ATOM 3224 O O . TYR A 1 399 ? 24.794 4.066 1.596 1.00 94.12 399 TYR A O 1
ATOM 3232 N N . ARG A 1 400 ? 23.818 5.992 2.224 1.00 93.81 400 ARG A N 1
ATOM 3233 C CA . ARG A 1 400 ? 24.322 6.033 3.603 1.00 93.81 400 ARG A CA 1
ATOM 3234 C C . ARG A 1 400 ? 23.204 5.693 4.580 1.00 93.81 400 ARG A C 1
ATOM 3236 O O . ARG A 1 400 ? 22.041 5.680 4.193 1.00 93.81 400 ARG A O 1
ATOM 3243 N N . ASN A 1 401 ? 23.570 5.441 5.840 1.00 91.06 401 ASN A N 1
ATOM 3244 C CA . ASN A 1 401 ? 22.637 5.089 6.919 1.00 91.06 401 ASN A CA 1
ATOM 3245 C C . ASN A 1 401 ? 21.762 3.869 6.563 1.00 91.06 401 ASN A C 1
ATOM 3247 O O . ASN A 1 401 ? 20.663 3.700 7.071 1.00 91.06 401 ASN A O 1
ATOM 3251 N N . PHE A 1 402 ? 22.266 2.995 5.690 1.00 86.81 402 PHE A N 1
ATOM 3252 C CA . PHE A 1 402 ? 21.673 1.680 5.476 1.00 86.81 402 PHE A CA 1
ATOM 3253 C C . PHE A 1 402 ? 21.735 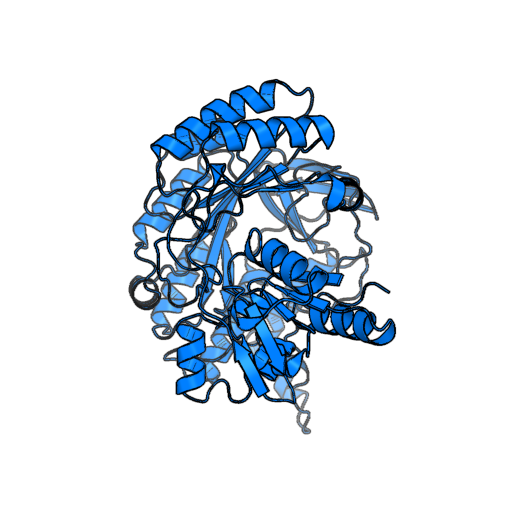0.877 6.783 1.00 86.81 402 PHE A C 1
ATOM 3255 O O . PHE A 1 402 ? 22.631 1.085 7.588 1.00 86.81 402 PHE A O 1
ATOM 3262 N N . ASP A 1 403 ? 20.806 -0.041 6.998 1.00 81.12 403 ASP A N 1
ATOM 3263 C CA . ASP A 1 403 ? 20.921 -1.049 8.046 1.00 81.12 403 ASP A CA 1
ATOM 3264 C C . ASP A 1 403 ? 20.751 -2.432 7.421 1.00 81.12 403 ASP A C 1
ATOM 3266 O O . ASP A 1 403 ? 19.648 -2.856 7.072 1.00 81.12 403 ASP A O 1
ATOM 3270 N N . ILE A 1 404 ? 21.882 -3.115 7.235 1.00 72.56 404 ILE A N 1
ATOM 3271 C CA . ILE A 1 404 ? 21.943 -4.446 6.612 1.00 72.56 404 ILE A CA 1
ATOM 3272 C C . ILE A 1 404 ? 21.763 -5.561 7.655 1.00 72.56 404 ILE A C 1
ATOM 3274 O O . ILE A 1 404 ? 21.589 -6.725 7.294 1.00 72.56 404 ILE A O 1
ATOM 3278 N N . THR A 1 405 ? 21.778 -5.244 8.955 1.00 62.56 405 THR A N 1
ATOM 3279 C CA . THR A 1 405 ? 21.705 -6.270 10.011 1.00 62.56 405 THR A CA 1
ATOM 3280 C C . THR A 1 405 ? 20.360 -7.002 10.037 1.00 62.56 405 THR A C 1
ATOM 3282 O O . THR A 1 405 ? 20.305 -8.160 10.448 1.00 62.56 405 THR A O 1
ATOM 3285 N N . PHE A 1 406 ? 19.309 -6.382 9.495 1.00 51.66 406 PHE A N 1
ATOM 3286 C CA . PHE A 1 406 ? 17.944 -6.913 9.461 1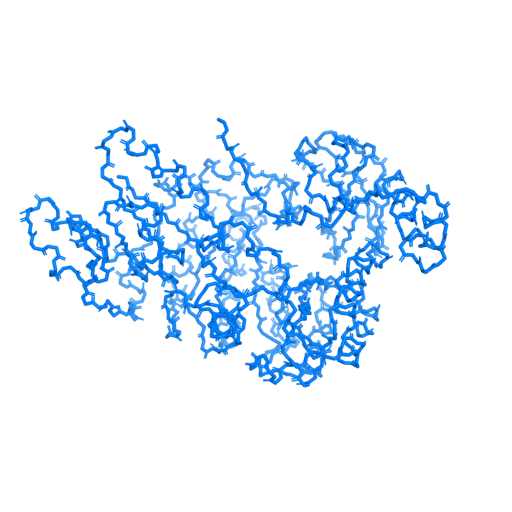.00 51.66 406 PHE A CA 1
ATOM 3287 C C . PHE A 1 406 ? 17.534 -7.562 8.130 1.00 51.66 406 PHE A C 1
ATOM 3289 O O . PHE A 1 406 ? 16.423 -8.088 8.007 1.00 51.66 406 PHE A O 1
ATOM 3296 N N . GLU A 1 407 ? 18.400 -7.566 7.114 1.00 51.81 407 GLU A N 1
ATOM 3297 C CA . GLU A 1 407 ? 18.017 -8.065 5.794 1.00 51.81 407 GLU A CA 1
ATOM 3298 C C . GLU A 1 407 ? 18.165 -9.588 5.692 1.00 51.81 407 GLU A C 1
ATOM 3300 O O . GLU A 1 407 ? 19.213 -10.103 5.316 1.00 51.81 407 GLU A O 1
ATOM 3305 N N . ASN A 1 408 ? 17.081 -10.313 5.995 1.00 47.62 408 ASN A N 1
ATOM 3306 C CA . ASN A 1 408 ? 16.734 -11.556 5.296 1.00 47.62 408 ASN A CA 1
ATOM 3307 C C . ASN A 1 408 ? 15.246 -11.909 5.433 1.00 47.62 408 ASN A C 1
ATOM 3309 O O . ASN A 1 408 ? 14.847 -12.826 6.150 1.00 47.62 408 ASN A O 1
ATOM 3313 N N . GLN A 1 409 ? 14.417 -11.210 4.656 1.00 44.22 409 GLN A N 1
ATOM 3314 C CA . GLN A 1 409 ? 13.074 -11.678 4.290 1.00 44.22 409 GLN A CA 1
ATOM 3315 C C . GLN A 1 409 ? 13.006 -12.162 2.834 1.00 44.22 409 GLN A C 1
ATOM 3317 O O . GLN A 1 409 ? 11.927 -12.254 2.249 1.00 44.22 409 GLN A O 1
ATOM 3322 N N . ASP A 1 410 ? 14.147 -12.491 2.225 1.00 43.31 410 ASP A N 1
ATOM 3323 C CA . ASP A 1 410 ? 14.137 -13.094 0.899 1.00 43.31 410 ASP A CA 1
ATOM 3324 C C . ASP A 1 410 ? 13.540 -14.508 0.950 1.00 43.31 410 ASP A C 1
ATOM 3326 O O . ASP A 1 410 ? 13.706 -15.253 1.920 1.00 43.31 410 ASP A O 1
ATOM 3330 N N . LEU A 1 411 ? 12.871 -14.872 -0.152 1.00 42.31 411 LEU A N 1
ATOM 3331 C CA . LEU A 1 411 ? 12.110 -16.104 -0.440 1.00 42.31 411 LEU A CA 1
ATOM 3332 C C . LEU A 1 411 ? 12.755 -17.449 -0.037 1.00 42.31 411 LEU A C 1
ATOM 3334 O O . LEU A 1 411 ? 12.116 -18.491 -0.194 1.00 42.31 411 LEU A O 1
ATOM 3338 N N . PHE A 1 412 ? 14.005 -17.446 0.425 1.00 46.06 412 PHE A N 1
ATOM 3339 C CA . PHE A 1 412 ? 14.823 -18.622 0.703 1.00 46.06 412 PHE A CA 1
ATOM 3340 C C . PHE A 1 412 ? 15.467 -18.648 2.099 1.00 46.06 412 PHE A C 1
ATOM 3342 O O . PHE A 1 412 ? 16.183 -19.605 2.369 1.00 46.06 412 PHE A O 1
ATOM 3349 N N . ARG A 1 413 ? 15.219 -17.660 2.984 1.00 48.81 413 ARG A N 1
ATOM 3350 C CA . ARG A 1 413 ? 15.815 -17.594 4.344 1.00 48.81 413 ARG A CA 1
ATOM 3351 C C . ARG A 1 413 ? 17.325 -17.883 4.343 1.00 48.81 413 ARG A C 1
ATOM 3353 O O . ARG A 1 413 ? 17.797 -18.812 4.993 1.00 48.81 413 ARG A O 1
ATOM 3360 N N . LEU A 1 414 ? 18.067 -17.122 3.547 1.00 53.66 414 LEU A N 1
ATOM 3361 C CA . LEU A 1 414 ? 19.519 -17.270 3.454 1.00 53.66 414 LEU A CA 1
ATOM 3362 C C . LEU A 1 414 ? 20.215 -16.778 4.740 1.00 53.66 414 LEU A C 1
ATOM 3364 O O . LEU A 1 414 ? 19.583 -16.111 5.559 1.00 53.66 414 LEU A O 1
ATOM 3368 N N . PRO A 1 415 ? 21.506 -17.098 4.949 1.00 49.72 415 PRO A N 1
ATOM 3369 C CA . PRO A 1 415 ? 22.287 -16.535 6.050 1.00 49.72 415 PRO A CA 1
ATOM 3370 C C . PRO A 1 415 ? 22.387 -15.007 5.925 1.00 49.72 415 PRO A C 1
ATOM 3372 O O . PRO A 1 415 ? 22.730 -14.499 4.854 1.00 49.72 415 PRO A O 1
ATOM 3375 N N . SER A 1 416 ? 22.093 -14.267 7.001 1.00 53.34 416 SER A N 1
ATOM 3376 C CA . SER A 1 416 ? 22.176 -12.793 7.075 1.00 53.34 416 SER A CA 1
ATOM 3377 C C . SER A 1 416 ? 23.629 -12.349 7.120 1.00 53.34 416 SER A C 1
ATOM 3379 O O . SER A 1 416 ? 24.195 -12.049 8.169 1.00 53.34 416 SER A O 1
ATOM 3381 N N . THR A 1 417 ? 24.266 -12.376 5.954 1.00 63.34 417 THR A N 1
ATOM 3382 C CA . THR A 1 417 ? 25.654 -11.959 5.779 1.00 63.34 417 THR A CA 1
ATOM 3383 C C . THR A 1 417 ? 25.742 -10.999 4.604 1.00 63.34 417 THR A C 1
ATOM 3385 O O . THR A 1 417 ? 25.047 -11.164 3.601 1.00 63.34 417 THR A O 1
ATOM 3388 N N . LEU A 1 418 ? 26.660 -10.033 4.689 1.00 65.06 418 LEU A N 1
ATOM 3389 C CA . LEU A 1 418 ? 27.000 -9.123 3.585 1.00 65.06 418 LEU A CA 1
ATOM 3390 C C . LEU A 1 418 ? 27.301 -9.885 2.278 1.00 65.06 418 LEU A C 1
ATOM 3392 O O . LEU A 1 418 ? 27.041 -9.392 1.181 1.00 65.06 418 LEU A O 1
ATOM 3396 N N . ALA A 1 419 ? 27.792 -11.123 2.393 1.00 70.19 419 ALA A N 1
ATOM 3397 C CA . ALA A 1 419 ? 28.057 -12.005 1.266 1.00 70.19 419 ALA A CA 1
ATOM 3398 C C . ALA A 1 419 ? 26.799 -12.351 0.447 1.00 70.19 419 ALA A C 1
ATOM 3400 O O . ALA A 1 419 ? 26.929 -12.563 -0.754 1.00 70.19 419 ALA A O 1
ATOM 3401 N N . PHE A 1 420 ? 25.593 -12.343 1.022 1.00 75.56 420 PHE A N 1
ATOM 3402 C CA . PHE A 1 420 ? 24.323 -12.609 0.323 1.00 75.56 420 PHE A CA 1
ATOM 3403 C C . PHE A 1 420 ? 23.438 -11.363 0.143 1.00 75.56 420 PHE A C 1
ATOM 3405 O O . PHE A 1 420 ? 22.246 -11.498 -0.117 1.00 75.56 420 PHE A O 1
ATOM 3412 N N . PHE A 1 421 ? 24.015 -10.158 0.219 1.00 82.69 421 PHE A N 1
ATOM 3413 C CA . PHE A 1 421 ? 23.279 -8.900 0.067 1.00 82.69 421 PHE A CA 1
ATOM 3414 C C . PHE A 1 421 ? 22.454 -8.843 -1.231 1.00 82.69 421 PHE A C 1
ATOM 3416 O O . PHE A 1 421 ? 22.982 -9.075 -2.325 1.00 82.69 421 PHE A O 1
ATOM 3423 N N . ASN A 1 422 ? 21.168 -8.510 -1.114 1.00 86.00 422 ASN A N 1
ATOM 3424 C CA . ASN A 1 422 ? 20.248 -8.353 -2.235 1.00 86.00 422 ASN A CA 1
ATOM 3425 C C . ASN A 1 422 ? 19.136 -7.361 -1.877 1.00 86.00 422 ASN A C 1
ATOM 3427 O O . ASN A 1 422 ? 18.145 -7.726 -1.251 1.00 86.00 422 ASN A O 1
ATOM 3431 N N . LYS A 1 423 ? 19.265 -6.116 -2.341 1.00 86.38 423 LYS A N 1
ATOM 3432 C CA . LYS A 1 423 ? 18.293 -5.063 -2.037 1.00 86.38 423 LYS A CA 1
ATOM 3433 C C . LYS A 1 423 ? 17.828 -4.322 -3.277 1.00 86.38 423 LYS A C 1
ATOM 3435 O O . LYS A 1 423 ? 18.642 -3.917 -4.100 1.00 86.38 423 LYS A O 1
ATOM 3440 N N . MET A 1 424 ? 16.517 -4.132 -3.420 1.00 88.44 424 MET A N 1
ATOM 3441 C CA . MET A 1 424 ? 15.970 -3.217 -4.422 1.00 88.44 424 MET A CA 1
ATOM 3442 C C . MET A 1 424 ? 16.221 -1.772 -3.983 1.00 88.44 424 MET A C 1
ATOM 3444 O O . MET A 1 424 ? 15.871 -1.419 -2.865 1.00 88.44 424 MET A O 1
ATOM 3448 N N . VAL A 1 425 ? 16.793 -0.963 -4.873 1.00 90.38 425 VAL A N 1
ATOM 3449 C CA . VAL A 1 425 ? 17.121 0.448 -4.637 1.00 90.38 425 VAL A CA 1
ATOM 3450 C C . VAL A 1 425 ? 16.648 1.334 -5.796 1.00 90.38 425 VAL A C 1
ATOM 3452 O O . VAL A 1 425 ? 16.631 0.906 -6.958 1.00 90.38 425 VAL A O 1
ATOM 3455 N N . PHE A 1 426 ? 16.284 2.581 -5.501 1.00 91.50 426 PHE A N 1
ATOM 3456 C CA . PHE A 1 426 ? 16.024 3.657 -6.453 1.00 91.50 426 PHE A CA 1
ATOM 3457 C C . PHE A 1 426 ? 17.320 4.338 -6.875 1.00 91.50 426 PHE A C 1
ATOM 3459 O O . PHE A 1 426 ? 18.068 4.873 -6.057 1.00 91.50 426 PHE A O 1
ATOM 3466 N N . CYS A 1 427 ? 17.554 4.465 -8.180 1.00 93.38 427 CYS A N 1
ATOM 3467 C CA . CYS A 1 427 ? 18.567 5.400 -8.649 1.00 93.38 427 CYS A CA 1
ATOM 3468 C C . CYS A 1 427 ? 18.154 6.843 -8.309 1.00 93.38 427 CYS A C 1
ATOM 3470 O O . CYS A 1 427 ? 17.216 7.375 -8.901 1.00 93.38 427 CYS A O 1
ATOM 3472 N N . ARG A 1 428 ? 18.904 7.528 -7.440 1.00 92.56 428 ARG A N 1
ATOM 3473 C CA . ARG A 1 428 ? 18.642 8.940 -7.090 1.00 92.56 428 ARG A CA 1
ATOM 3474 C C . ARG A 1 428 ? 18.767 9.900 -8.283 1.00 92.56 428 ARG A C 1
ATOM 3476 O O . ARG A 1 428 ? 18.177 10.978 -8.281 1.00 92.56 428 ARG A O 1
ATOM 3483 N N . ASN A 1 429 ? 19.471 9.482 -9.339 1.00 93.31 429 ASN A N 1
ATOM 3484 C CA . ASN A 1 429 ? 19.514 10.211 -10.601 1.00 93.31 429 ASN A CA 1
ATOM 3485 C C . ASN A 1 429 ? 18.305 9.881 -11.494 1.00 93.31 429 ASN A C 1
ATOM 3487 O O . ASN A 1 429 ? 17.379 10.674 -11.587 1.00 93.31 429 ASN A O 1
ATOM 3491 N N . CYS A 1 430 ? 18.262 8.703 -12.120 1.00 92.69 430 CYS A N 1
ATOM 3492 C CA . CYS A 1 430 ? 17.250 8.396 -13.143 1.00 92.69 430 CYS A CA 1
ATOM 3493 C C . CYS A 1 430 ? 15.927 7.817 -12.614 1.00 92.69 430 CYS A C 1
ATOM 3495 O O . CYS A 1 430 ? 15.081 7.442 -13.419 1.00 92.69 430 CYS A O 1
ATOM 3497 N N . ARG A 1 431 ? 15.767 7.674 -11.292 1.00 91.19 431 ARG A N 1
ATOM 3498 C CA . ARG A 1 431 ? 14.590 7.119 -10.587 1.00 91.19 431 ARG A CA 1
ATOM 3499 C C . ARG A 1 431 ? 14.241 5.660 -10.898 1.00 91.19 431 ARG A C 1
ATOM 3501 O O . ARG A 1 431 ? 13.442 5.049 -10.207 1.00 91.19 431 ARG A O 1
ATOM 3508 N N . LYS A 1 432 ? 14.913 5.016 -11.851 1.00 90.94 432 LYS A N 1
ATOM 3509 C CA . LYS A 1 432 ? 14.723 3.582 -12.103 1.00 90.94 432 LYS A CA 1
ATOM 3510 C C . LYS A 1 432 ? 15.166 2.740 -10.910 1.00 90.94 432 LYS A C 1
ATOM 3512 O O . LYS A 1 432 ? 16.215 2.997 -10.314 1.00 90.94 432 LYS A O 1
ATOM 3517 N N . ARG A 1 433 ? 14.391 1.693 -10.629 1.00 90.69 433 ARG A N 1
ATOM 3518 C CA . ARG A 1 433 ? 14.698 0.695 -9.603 1.00 90.69 433 ARG A CA 1
ATOM 3519 C C . ARG A 1 433 ? 15.491 -0.472 -10.167 1.00 90.69 433 ARG A C 1
ATOM 3521 O O . ARG A 1 433 ? 15.265 -0.909 -11.297 1.00 90.69 433 ARG A O 1
ATOM 3528 N N . PHE A 1 434 ? 16.413 -0.983 -9.371 1.00 91.88 434 PHE A N 1
ATOM 3529 C CA . PHE A 1 434 ? 17.180 -2.191 -9.660 1.00 91.88 434 PHE A CA 1
ATOM 3530 C C . PHE A 1 434 ? 17.613 -2.841 -8.351 1.00 91.88 434 PHE A C 1
ATOM 3532 O O . PHE A 1 434 ? 17.556 -2.224 -7.295 1.00 91.88 434 PHE A O 1
ATOM 3539 N N . TYR A 1 435 ? 18.054 -4.089 -8.422 1.00 91.12 435 TYR A N 1
ATOM 3540 C CA . TYR A 1 435 ? 18.608 -4.790 -7.275 1.00 91.12 435 TYR A CA 1
ATOM 3541 C C . TYR A 1 435 ? 20.121 -4.568 -7.189 1.00 91.12 435 TYR A C 1
ATOM 3543 O O . TYR A 1 435 ? 20.861 -4.862 -8.130 1.00 91.12 435 TYR A O 1
ATOM 3551 N N . ALA A 1 436 ? 20.579 -4.055 -6.058 1.00 91.44 436 ALA A N 1
ATOM 3552 C CA . ALA A 1 436 ? 21.961 -4.099 -5.627 1.00 91.44 436 ALA A CA 1
ATOM 3553 C C . ALA A 1 436 ? 22.207 -5.495 -5.026 1.00 91.44 436 ALA A C 1
ATOM 3555 O O . ALA A 1 436 ? 21.724 -5.797 -3.937 1.00 91.44 436 ALA A O 1
ATOM 3556 N N . SER A 1 437 ? 22.888 -6.374 -5.769 1.00 90.19 437 SER A N 1
ATOM 3557 C CA . SER A 1 437 ? 23.072 -7.782 -5.383 1.00 90.19 437 SER A CA 1
ATOM 3558 C C . SER A 1 437 ? 24.546 -8.174 -5.359 1.00 90.19 437 SER A C 1
ATOM 3560 O O . SER A 1 437 ? 25.282 -7.907 -6.313 1.00 90.19 437 SER A O 1
ATOM 3562 N N . SER A 1 438 ? 24.975 -8.868 -4.307 1.00 88.50 438 SER A N 1
ATOM 3563 C CA . SER A 1 438 ? 26.331 -9.402 -4.199 1.00 88.50 438 SER A CA 1
ATOM 3564 C C . SER A 1 438 ? 26.634 -10.426 -5.307 1.00 88.50 438 SER A C 1
ATOM 3566 O O . SER A 1 438 ? 25.739 -11.049 -5.895 1.00 88.50 438 SER A O 1
ATOM 3568 N N . LYS A 1 439 ? 27.927 -10.645 -5.589 1.00 86.75 439 LYS A N 1
ATOM 3569 C CA . LYS A 1 439 ? 28.366 -11.662 -6.564 1.00 86.75 439 LYS A CA 1
ATOM 3570 C C . LYS A 1 439 ? 27.887 -13.065 -6.180 1.00 86.75 439 LYS A C 1
ATOM 3572 O O . LYS A 1 439 ? 27.427 -13.807 -7.046 1.00 86.75 439 LYS A O 1
ATOM 3577 N N . LEU A 1 440 ? 27.967 -13.409 -4.894 1.00 84.75 440 LEU A N 1
ATOM 3578 C CA . LEU A 1 440 ? 27.581 -14.726 -4.392 1.0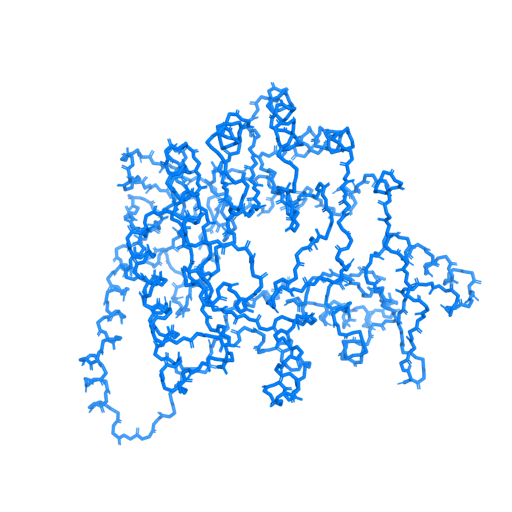0 84.75 440 LEU A CA 1
ATOM 3579 C C . LEU A 1 440 ? 26.064 -14.938 -4.469 1.00 84.75 440 LEU A C 1
ATOM 3581 O O . LEU A 1 440 ? 25.632 -15.984 -4.950 1.00 84.75 440 LEU A O 1
ATOM 3585 N N . PHE A 1 441 ? 25.256 -13.930 -4.115 1.00 84.38 441 PHE A N 1
ATOM 3586 C CA . PHE A 1 441 ? 23.805 -13.993 -4.306 1.00 84.38 441 PHE A CA 1
ATOM 3587 C C . PHE A 1 441 ? 23.455 -14.206 -5.780 1.00 84.38 441 PHE A C 1
ATOM 3589 O O . PHE A 1 441 ? 22.610 -15.036 -6.118 1.00 84.38 441 PHE A O 1
ATOM 3596 N N . ARG A 1 442 ? 24.137 -13.494 -6.686 1.00 81.62 442 ARG A N 1
ATOM 3597 C CA . ARG A 1 442 ? 23.931 -13.663 -8.127 1.00 81.62 442 ARG A CA 1
ATOM 3598 C C . ARG A 1 442 ? 24.233 -15.097 -8.570 1.00 81.62 442 ARG A C 1
ATOM 3600 O O . ARG A 1 442 ? 23.392 -15.687 -9.248 1.00 81.62 442 ARG A O 1
ATOM 3607 N N . LEU A 1 443 ? 25.365 -15.671 -8.160 1.00 83.94 443 LEU A N 1
ATOM 3608 C CA . LEU A 1 443 ? 25.728 -17.059 -8.472 1.00 83.94 443 LEU A CA 1
ATOM 3609 C C . LEU A 1 443 ? 24.678 -18.049 -7.939 1.00 83.94 443 LEU A C 1
ATOM 3611 O O . LEU A 1 443 ? 24.175 -18.891 -8.681 1.00 83.94 443 LEU A O 1
ATOM 3615 N N . PHE A 1 444 ? 24.278 -17.880 -6.678 1.00 81.56 444 PHE A N 1
ATOM 3616 C CA . PHE A 1 444 ? 23.251 -18.692 -6.032 1.00 81.56 444 PHE A CA 1
ATOM 3617 C C . PHE A 1 444 ? 21.898 -18.603 -6.753 1.00 81.56 444 PHE A C 1
ATOM 3619 O O . PHE A 1 444 ? 21.250 -19.616 -7.010 1.00 81.56 444 PHE A O 1
ATOM 3626 N N . SER A 1 445 ? 21.496 -17.401 -7.173 1.00 78.44 445 SER A N 1
ATOM 3627 C CA . SER A 1 445 ? 20.253 -17.195 -7.919 1.00 78.44 445 SER A CA 1
ATOM 3628 C C . SER A 1 445 ? 20.256 -17.897 -9.285 1.00 78.44 445 SER A C 1
ATOM 3630 O O . SER A 1 445 ? 19.202 -18.354 -9.729 1.00 78.44 445 SER A O 1
ATOM 3632 N N . HIS A 1 446 ? 21.420 -18.027 -9.936 1.00 78.50 446 HIS A N 1
ATOM 3633 C CA . HIS A 1 446 ? 21.574 -18.798 -11.173 1.00 78.50 446 HIS A CA 1
ATOM 3634 C C . HIS A 1 446 ? 21.490 -20.307 -10.919 1.00 78.50 446 HIS A C 1
ATOM 3636 O O . HIS A 1 446 ? 20.837 -21.010 -11.689 1.00 78.50 446 HIS A O 1
ATOM 3642 N N . LEU A 1 447 ? 22.074 -20.795 -9.821 1.00 78.69 447 LEU A N 1
ATOM 3643 C CA . LEU A 1 447 ? 21.955 -22.198 -9.415 1.00 78.69 447 LEU A CA 1
ATOM 3644 C C . LEU A 1 447 ? 20.497 -22.574 -9.137 1.00 78.69 447 LEU A C 1
ATOM 3646 O O . LEU A 1 447 ? 20.016 -23.565 -9.683 1.00 78.69 447 LEU A O 1
ATOM 3650 N N . ILE A 1 448 ? 19.761 -21.749 -8.378 1.00 74.31 448 ILE A N 1
ATOM 3651 C CA . ILE A 1 448 ? 18.320 -21.959 -8.161 1.00 74.31 448 ILE A CA 1
ATOM 3652 C C . ILE A 1 448 ? 17.598 -22.064 -9.503 1.00 74.31 448 ILE A C 1
ATOM 3654 O O . ILE A 1 448 ? 16.830 -23.000 -9.705 1.00 74.31 448 ILE A O 1
ATOM 3658 N N . GLN A 1 449 ? 17.850 -21.135 -10.429 1.00 68.81 449 GLN A N 1
ATOM 3659 C CA . GLN A 1 449 ? 17.218 -21.159 -11.750 1.00 68.81 449 GLN A CA 1
ATOM 3660 C C . GLN A 1 449 ? 17.514 -22.457 -12.509 1.00 68.81 449 GLN A C 1
ATOM 3662 O O . GLN A 1 449 ? 16.596 -23.004 -13.112 1.00 68.81 449 GLN A O 1
ATOM 3667 N N . PHE A 1 450 ? 18.749 -22.963 -12.453 1.00 64.50 450 PHE A N 1
ATOM 3668 C CA . PHE A 1 450 ? 19.146 -24.213 -13.105 1.00 64.50 450 PHE A CA 1
ATOM 3669 C C . PHE A 1 450 ? 18.394 -25.424 -12.537 1.00 64.50 450 PHE A C 1
ATOM 3671 O O . PHE A 1 450 ? 17.751 -26.156 -13.291 1.00 64.50 450 PHE A O 1
ATOM 3678 N N . PHE A 1 451 ? 18.381 -25.588 -11.210 1.00 63.56 451 PHE A N 1
ATOM 3679 C CA . PHE A 1 451 ? 17.664 -26.691 -10.552 1.00 63.56 451 PHE A CA 1
ATOM 3680 C C . PHE A 1 451 ? 16.140 -26.594 -10.690 1.00 63.56 451 PHE A C 1
ATOM 3682 O O . PHE A 1 451 ? 15.441 -27.594 -10.579 1.00 63.56 451 PHE A O 1
ATOM 3689 N N . SER A 1 452 ? 15.637 -25.398 -10.991 1.00 58.22 452 SER A N 1
ATOM 3690 C CA . SER A 1 452 ? 14.220 -25.110 -11.213 1.00 58.22 452 SER A CA 1
ATOM 3691 C C . SER A 1 452 ? 13.735 -25.411 -12.636 1.00 58.22 452 SER A C 1
ATOM 3693 O O . SER A 1 452 ? 12.554 -25.204 -12.920 1.00 58.22 452 SER A O 1
ATOM 3695 N N . THR A 1 453 ? 14.622 -25.853 -13.537 1.00 56.44 453 THR A N 1
ATOM 3696 C CA . THR A 1 453 ? 14.269 -26.315 -14.891 1.00 56.44 453 THR A CA 1
ATOM 3697 C C . THR A 1 453 ? 13.856 -27.796 -14.899 1.00 56.44 453 THR A C 1
ATOM 3699 O O . THR A 1 453 ? 14.231 -28.534 -13.987 1.00 56.44 453 THR A O 1
ATOM 3702 N N . PRO A 1 454 ? 13.149 -28.281 -15.941 1.00 48.34 454 PRO A N 1
ATOM 3703 C CA . PRO A 1 454 ? 12.827 -29.706 -16.090 1.00 48.34 454 PRO A CA 1
ATOM 3704 C C . PRO A 1 454 ? 14.060 -30.631 -16.033 1.00 48.34 454 PRO A C 1
ATOM 3706 O O . PRO A 1 454 ? 13.997 -31.698 -15.425 1.00 48.34 454 PRO A O 1
ATOM 3709 N N . LEU A 1 455 ? 15.210 -30.198 -16.575 1.00 39.69 455 LEU A N 1
ATOM 3710 C CA . LEU A 1 455 ? 16.490 -30.917 -16.451 1.00 39.69 455 LEU A CA 1
ATOM 3711 C C . LEU A 1 455 ? 16.996 -30.966 -14.999 1.00 39.69 455 LEU A C 1
ATOM 3713 O O . LEU A 1 455 ? 17.471 -32.005 -14.547 1.00 39.69 455 LEU A O 1
ATOM 3717 N N . GLY A 1 456 ? 16.867 -29.868 -14.252 1.00 45.06 456 GLY A N 1
ATOM 3718 C CA . GLY A 1 456 ? 17.201 -29.812 -12.826 1.00 45.06 456 GLY A CA 1
ATOM 3719 C C . GLY A 1 456 ? 16.356 -30.765 -11.974 1.00 45.06 456 GLY A C 1
ATOM 3720 O O . GLY A 1 456 ? 16.891 -31.453 -11.103 1.00 45.06 456 GLY A O 1
ATOM 3721 N N . HIS A 1 457 ? 15.063 -30.885 -12.292 1.00 42.12 457 HIS A N 1
ATOM 3722 C CA . HIS A 1 457 ? 14.151 -31.846 -11.662 1.00 42.12 457 HIS A CA 1
ATOM 3723 C C . HIS A 1 457 ? 14.570 -33.305 -11.910 1.00 42.12 457 HIS A C 1
ATOM 3725 O O . HIS A 1 457 ? 14.512 -34.123 -10.990 1.00 42.12 457 HIS A O 1
ATOM 3731 N N . PHE A 1 458 ? 15.059 -33.625 -13.113 1.00 32.84 458 PHE A N 1
ATOM 3732 C CA . PHE A 1 458 ? 15.537 -34.965 -13.478 1.00 32.84 458 PHE A CA 1
ATOM 3733 C C . PHE A 1 458 ? 16.779 -35.398 -12.672 1.00 32.84 458 PHE A C 1
ATOM 3735 O O . PHE A 1 458 ? 16.864 -36.543 -12.221 1.00 32.84 458 PHE A O 1
ATOM 3742 N N . PHE A 1 459 ? 17.721 -34.481 -12.414 1.00 35.81 459 PHE A N 1
ATOM 3743 C CA . PHE A 1 459 ? 18.879 -34.748 -11.547 1.00 35.81 459 PHE A CA 1
ATOM 3744 C C . PHE A 1 459 ? 18.508 -34.833 -10.061 1.00 35.81 459 PHE A C 1
ATOM 3746 O O . PHE A 1 459 ? 19.120 -35.607 -9.321 1.00 35.81 459 PHE A O 1
ATOM 3753 N N . HIS A 1 460 ? 17.498 -34.079 -9.620 1.00 35.00 460 HIS A N 1
ATOM 3754 C CA . HIS A 1 460 ? 17.055 -34.101 -8.227 1.00 35.00 460 HIS A CA 1
ATOM 3755 C C . HIS A 1 460 ? 16.298 -35.394 -7.875 1.00 35.00 460 HIS A C 1
ATOM 3757 O O . HIS A 1 460 ? 16.533 -35.959 -6.806 1.00 35.00 460 HIS A O 1
ATOM 3763 N N . LEU A 1 461 ? 15.474 -35.908 -8.798 1.00 32.09 461 LEU A N 1
ATOM 3764 C CA . LEU A 1 461 ? 14.704 -37.151 -8.640 1.00 32.09 461 LEU A CA 1
ATOM 3765 C C . LEU A 1 461 ? 15.579 -38.414 -8.630 1.00 32.09 461 LEU A C 1
ATOM 3767 O O . LEU A 1 461 ? 15.260 -39.372 -7.929 1.00 32.09 461 LEU A O 1
ATOM 3771 N N . LYS A 1 462 ? 16.724 -38.424 -9.328 1.00 33.03 462 LYS A N 1
ATOM 3772 C CA . LYS A 1 462 ? 17.672 -39.555 -9.260 1.00 33.03 462 LYS A CA 1
ATOM 3773 C C . LYS A 1 462 ? 18.366 -39.697 -7.898 1.00 33.03 462 LYS A C 1
ATOM 3775 O O . LYS A 1 462 ? 18.887 -40.771 -7.610 1.00 33.03 462 LYS A O 1
ATOM 3780 N N . ARG A 1 463 ? 18.378 -38.650 -7.061 1.00 35.59 463 ARG A N 1
ATOM 3781 C CA . ARG A 1 463 ? 19.078 -38.638 -5.761 1.00 35.59 463 ARG A CA 1
ATOM 3782 C C . ARG A 1 463 ? 18.201 -38.994 -4.557 1.00 35.59 463 ARG A C 1
ATOM 3784 O O . ARG A 1 463 ? 18.745 -39.280 -3.498 1.00 35.59 463 ARG A O 1
ATOM 3791 N N . THR A 1 464 ? 16.878 -39.020 -4.700 1.00 34.16 464 THR A N 1
ATOM 3792 C CA . THR A 1 464 ? 15.939 -39.293 -3.599 1.00 34.16 464 THR A CA 1
ATOM 3793 C C . THR A 1 464 ? 15.027 -40.462 -3.961 1.00 34.16 464 THR A C 1
ATOM 3795 O O . THR A 1 464 ? 13.852 -40.275 -4.263 1.00 34.16 464 THR A O 1
ATOM 3798 N N . LYS A 1 465 ? 15.585 -41.681 -3.976 1.00 28.53 465 LYS A N 1
ATOM 3799 C CA . LYS A 1 465 ? 14.816 -42.925 -4.171 1.00 28.53 465 LYS A CA 1
ATOM 3800 C C . LYS A 1 465 ? 14.177 -43.482 -2.895 1.00 28.53 465 LYS A C 1
ATOM 3802 O O . LYS A 1 465 ? 13.405 -44.422 -2.998 1.00 28.53 465 LYS A O 1
ATOM 3807 N N . ASN A 1 466 ? 14.424 -42.880 -1.732 1.00 26.38 466 ASN A N 1
ATOM 3808 C CA . ASN A 1 466 ? 13.722 -43.221 -0.498 1.00 26.38 466 ASN A CA 1
ATOM 3809 C C . ASN A 1 466 ? 12.905 -42.015 -0.034 1.00 26.38 466 ASN A C 1
ATOM 3811 O O . ASN A 1 466 ? 13.405 -40.890 -0.009 1.00 26.38 466 ASN A O 1
ATOM 3815 N N . SER A 1 467 ? 11.635 -42.278 0.264 1.00 34.91 467 SER A N 1
ATOM 3816 C CA . SER A 1 467 ? 10.605 -41.363 0.752 1.00 34.91 467 SER A CA 1
ATOM 3817 C C . SER A 1 467 ? 11.139 -40.233 1.635 1.00 34.91 467 SER A C 1
ATOM 3819 O O . SER A 1 467 ? 11.560 -40.469 2.765 1.00 34.91 467 SER A O 1
ATOM 3821 N N . VAL A 1 468 ? 11.036 -38.995 1.153 1.00 24.16 468 VAL A N 1
ATOM 3822 C CA . VAL A 1 468 ? 11.092 -37.804 2.002 1.00 24.16 468 VAL A CA 1
ATOM 3823 C C . VAL A 1 468 ? 10.025 -36.843 1.493 1.00 24.16 468 VAL A C 1
ATOM 3825 O O . VAL A 1 468 ? 10.071 -36.383 0.352 1.00 24.16 468 VAL A O 1
ATOM 3828 N N . SER A 1 469 ? 9.032 -36.591 2.343 1.00 26.02 469 SER A N 1
ATOM 3829 C CA . SER A 1 469 ? 8.083 -35.485 2.237 1.00 26.02 469 SER A CA 1
ATOM 3830 C C . SER A 1 469 ? 8.808 -34.216 1.792 1.00 26.02 469 SER A C 1
ATOM 3832 O O . SER A 1 469 ? 9.801 -33.859 2.404 1.00 26.02 469 SER A O 1
ATOM 3834 N N . LEU A 1 470 ? 8.348 -33.539 0.732 1.00 25.78 470 LEU A N 1
ATOM 3835 C CA . LEU A 1 470 ? 8.951 -32.297 0.224 1.00 25.78 470 LEU A CA 1
ATOM 3836 C C . LEU A 1 470 ? 8.928 -31.206 1.317 1.00 25.78 470 LEU A C 1
ATOM 3838 O O . LEU A 1 470 ? 7.907 -30.528 1.468 1.00 25.78 470 LEU A O 1
ATOM 3842 N N . PRO A 1 471 ? 10.031 -30.937 2.046 1.00 24.09 471 PRO A N 1
ATOM 3843 C CA . PRO A 1 471 ? 10.030 -29.947 3.126 1.00 24.09 471 PRO A CA 1
ATOM 3844 C C . PRO A 1 471 ? 10.031 -28.514 2.561 1.00 24.09 471 PRO A C 1
ATOM 3846 O O . PRO A 1 471 ? 9.756 -27.549 3.270 1.00 24.09 471 PRO A O 1
ATOM 3849 N N . TRP A 1 472 ? 10.310 -28.375 1.258 1.00 27.31 472 TRP A N 1
ATOM 3850 C CA . TRP A 1 472 ? 10.463 -27.111 0.535 1.00 27.31 472 TRP A CA 1
ATOM 3851 C C . TRP A 1 472 ? 9.143 -26.448 0.118 1.00 27.31 472 TRP A C 1
ATOM 3853 O O . TRP A 1 472 ? 9.147 -25.265 -0.220 1.00 27.31 472 TRP A O 1
ATOM 3863 N N . LEU A 1 473 ? 8.019 -27.169 0.171 1.00 27.64 473 LEU A N 1
ATOM 3864 C CA . LEU A 1 473 ? 6.681 -26.614 -0.085 1.00 27.64 473 LEU A CA 1
ATOM 3865 C C . LEU A 1 473 ? 5.968 -26.163 1.205 1.00 27.64 473 LEU A C 1
ATOM 3867 O O . LEU A 1 473 ? 5.006 -25.404 1.147 1.00 27.64 473 LEU A O 1
ATOM 3871 N N . GLY A 1 474 ? 6.458 -26.576 2.380 1.00 22.78 474 GLY A N 1
ATOM 3872 C CA . GLY A 1 474 ? 5.745 -26.447 3.657 1.00 22.78 474 GLY A CA 1
ATOM 3873 C C . GLY A 1 474 ? 5.911 -25.129 4.422 1.00 22.78 474 GLY A C 1
ATOM 3874 O O . GLY A 1 474 ? 5.411 -25.019 5.536 1.00 22.78 474 GLY A O 1
ATOM 3875 N N . ASN A 1 475 ? 6.614 -24.124 3.893 1.00 25.02 475 ASN A N 1
ATOM 3876 C CA . ASN A 1 475 ? 6.834 -22.863 4.614 1.00 25.02 475 ASN A CA 1
ATOM 3877 C C . ASN A 1 475 ? 6.796 -21.634 3.692 1.00 25.02 475 ASN A C 1
ATOM 3879 O O . ASN A 1 475 ? 7.725 -20.827 3.656 1.00 25.02 475 ASN A O 1
ATOM 3883 N N . LEU A 1 476 ? 5.674 -21.450 2.994 1.00 29.95 476 LEU A N 1
ATOM 3884 C CA . LEU A 1 476 ? 5.251 -20.142 2.486 1.00 29.95 476 LEU A CA 1
ATOM 3885 C C . LEU A 1 476 ? 4.891 -19.235 3.679 1.00 29.95 476 LEU A C 1
ATOM 3887 O O . LEU A 1 476 ? 3.738 -19.085 4.056 1.00 29.95 476 LEU A O 1
ATOM 3891 N N . ARG A 1 477 ? 5.900 -18.652 4.333 1.00 29.39 477 ARG A N 1
ATOM 3892 C CA . ARG A 1 477 ? 5.716 -17.514 5.250 1.00 29.39 477 ARG A CA 1
ATOM 3893 C C . ARG A 1 477 ? 6.254 -16.270 4.555 1.00 29.39 477 ARG A C 1
ATOM 3895 O O . ARG A 1 477 ? 7.360 -15.830 4.850 1.00 29.39 477 ARG A O 1
ATOM 3902 N N . LEU A 1 478 ? 5.498 -15.765 3.585 1.00 27.19 478 LEU A N 1
ATOM 3903 C CA . LEU A 1 478 ? 5.653 -14.396 3.102 1.00 27.19 478 LEU A CA 1
ATOM 3904 C C . LEU A 1 478 ? 4.999 -13.498 4.160 1.00 27.19 478 LEU A C 1
ATOM 3906 O O . LEU A 1 478 ? 3.873 -13.769 4.554 1.00 27.19 478 LEU A O 1
ATOM 3910 N N . PHE A 1 479 ? 5.736 -12.511 4.671 1.00 26.38 479 PHE A N 1
ATOM 3911 C CA . PHE A 1 479 ? 5.276 -11.539 5.671 1.00 26.38 479 PHE A CA 1
ATOM 3912 C C . PHE A 1 479 ? 4.734 -12.143 6.980 1.00 26.38 479 PHE A C 1
ATOM 3914 O O . PHE A 1 479 ? 3.537 -12.221 7.240 1.00 26.38 479 PHE A O 1
ATOM 3921 N N . GLN A 1 480 ? 5.646 -12.519 7.877 1.00 25.89 480 GLN A N 1
ATOM 3922 C CA . GLN A 1 480 ? 5.345 -12.455 9.307 1.00 25.89 480 GLN A CA 1
ATOM 3923 C C . GLN A 1 480 ? 6.178 -11.329 9.895 1.00 25.89 480 GLN A C 1
ATOM 3925 O O . GLN A 1 480 ? 7.376 -11.511 10.104 1.00 25.89 480 GLN A O 1
ATOM 3930 N N . GLY A 1 481 ? 5.539 -10.200 10.206 1.00 27.44 481 GLY A N 1
ATOM 3931 C CA . GLY A 1 481 ? 6.016 -9.388 11.317 1.00 27.44 481 GLY A CA 1
ATOM 3932 C C . GLY A 1 481 ? 6.129 -10.307 12.534 1.00 27.44 481 GLY A C 1
ATOM 3933 O O . GLY A 1 481 ? 5.207 -11.080 12.827 1.00 27.44 481 GLY A O 1
ATOM 3934 N N . ARG A 1 482 ? 7.286 -10.329 13.193 1.00 29.56 482 ARG A N 1
ATOM 3935 C CA . ARG A 1 482 ? 7.435 -11.047 14.457 1.00 29.56 482 ARG A CA 1
ATOM 3936 C C . ARG A 1 482 ? 8.066 -10.162 15.506 1.00 29.56 482 ARG A C 1
ATOM 3938 O O . ARG A 1 482 ? 9.031 -9.472 15.216 1.00 29.56 482 ARG A O 1
ATOM 3945 N N . LYS A 1 483 ? 7.460 -10.312 16.688 1.00 23.00 483 LYS A N 1
ATOM 3946 C CA . LYS A 1 483 ? 7.948 -10.088 18.047 1.00 23.00 483 LYS A CA 1
ATOM 3947 C C . LYS A 1 483 ? 9.008 -8.999 18.151 1.00 23.00 483 LYS A C 1
ATOM 3949 O O . LYS A 1 483 ? 10.190 -9.247 17.965 1.00 23.00 483 LYS A O 1
ATOM 3954 N N . ILE A 1 484 ? 8.516 -7.811 18.481 1.00 23.00 484 ILE A N 1
ATOM 3955 C CA . ILE A 1 484 ? 9.253 -6.900 19.345 1.00 23.00 484 ILE A CA 1
ATOM 3956 C C . ILE A 1 484 ? 9.423 -7.682 20.654 1.00 23.00 484 ILE A C 1
ATOM 3958 O O . ILE A 1 484 ? 8.411 -8.033 21.268 1.00 23.00 484 ILE A O 1
ATOM 3962 N N . ASP A 1 485 ? 10.656 -8.086 20.951 1.00 26.36 485 ASP A N 1
ATOM 3963 C CA . ASP A 1 485 ? 11.047 -8.453 22.314 1.00 26.36 485 ASP A CA 1
ATOM 3964 C C . ASP A 1 485 ? 11.068 -7.195 23.191 1.00 26.36 485 ASP A C 1
ATOM 3966 O O . ASP A 1 485 ? 11.411 -6.110 22.654 1.00 26.36 485 ASP A O 1
#

Mean predicted aligned error: 7.28 Å

Foldseek 3Di:
DEDEEALLCLVVLLVVLVVCVVVVHQYEYEDNNCLLPPVQSCVVRVHQKYAAADPQVQVVVQVVCVVVVHDPLPRARMWHADPNDTDHHHHDDAPAAPVPDDQDPCVVVPLLVVQQPDACQDQPFQLLALRASEDEDEQKAADCAAFQQDARRNDHPIHGYDVVSVLVNVLVCCVPNVHQEYEHPYPAPPPDLVVLLVNLVVLLVSQVVDPHHHAYEYEHELPRDDLVSLVSNVNSRHAEYEYEPQFQDPQQCVLRSVPDHNVSVVVNLVSQLVGLHQYEYEHADQGLADDPVRLCSRVVVCLVSVQRNYAYHHRFNGRNGNVVVVCVVVCVCVDPVCCSHPNSLPDDRNYPDDPVVVVVSVLVNVLCCLPRFAEWAWPDDDQFWTWTQDPPPRDIDIRGRHHQQPDDPPPPRDPSDPQFAWGWHADSPSRTIGIHGHPNNNVVSVVVSVLSDPVVVVVVVVVPPDDDDPPSVVDSPNDDPDDPD

Solvent-accessible surface area (backbone atoms only — not comparable to full-atom values): 26867 Å² total; per-residue (Å²): 90,76,51,68,42,56,52,85,44,50,64,58,52,42,53,55,46,52,52,31,58,76,70,74,42,64,32,37,40,26,29,36,38,33,36,36,40,48,70,66,40,44,73,72,54,62,46,61,31,31,38,37,37,70,46,83,62,37,52,53,52,46,51,53,32,61,78,67,71,50,68,68,73,75,37,45,20,33,35,35,66,58,97,86,40,82,46,72,32,54,80,58,79,77,81,72,64,54,81,81,50,78,81,81,63,53,69,85,74,41,45,67,65,56,36,74,67,47,37,19,54,45,97,82,69,36,42,72,38,48,76,30,25,68,44,83,40,74,57,40,41,40,32,84,71,70,35,32,57,50,57,58,44,70,44,48,74,62,38,62,53,55,67,65,62,49,50,54,50,50,53,52,48,34,69,75,68,60,43,31,32,40,36,42,68,23,75,52,59,59,81,45,64,68,59,50,53,52,49,24,55,50,42,35,58,57,39,70,77,46,103,57,76,46,33,32,34,40,41,38,62,47,84,75,66,46,67,66,59,54,48,43,35,44,74,29,31,31,45,37,44,32,32,75,56,39,50,49,24,60,66,40,22,58,66,33,47,61,83,63,52,45,68,36,50,52,47,44,53,57,51,43,70,76,46,71,36,20,47,35,35,37,35,43,45,52,48,62,63,32,41,73,65,44,50,45,51,28,51,50,56,44,64,77,43,44,81,52,40,61,44,82,51,65,51,47,61,41,68,65,7,57,44,26,54,48,31,45,78,68,57,76,47,81,50,66,66,60,31,54,66,73,38,54,67,49,77,65,94,46,32,71,51,55,72,70,54,44,53,49,48,57,48,50,55,55,48,45,63,65,72,58,53,53,66,29,59,48,81,43,78,55,65,40,33,41,29,34,49,38,82,82,82,65,48,77,45,77,43,40,55,29,53,56,89,77,59,58,85,54,101,72,66,63,76,80,43,81,64,50,34,72,43,77,41,49,35,78,81,68,27,49,62,35,27,43,27,26,71,56,35,52,53,52,55,50,51,52,55,50,50,70,34,77,70,26,45,56,62,53,56,74,73,57,88,63,96,69,82,72,72,85,74,76,68,73,71,66,85,70,90,72,78,87,126

Radius of gyration: 23.8 Å; Cα contacts (8 Å, |Δi|>4): 829; chains: 1; bounding box: 58×70×58 Å

Secondary structure (DSSP, 8-state):
-EEE--GGGHHHHHHHHHHHHHTT---EEESHHHHTSHHHHHHHH--SEEE-S--TTHHHHHHHHHHTT--GGGSTTEEEEETTEEEE-PPPPP---GGGSPPP-TTTTTHHHHHHH--TTSTTT-TTSSS--EEEE-SEES-S---TT---TT-S--EE--HHHHHHHHHHHHHHH---EEEE--TTTTS-HHHHHHHHHHHHHHHTTSSS--EEEEEE-GGG--HHHHHHHHHTTEEEEEEEEE-S-HHHHHHTT----HHHHHHHHHHHHHTT-EEEEEEEE--TT--HHHHHHHHHHHHHTTTS-EEEEE----TTSHHHHHHHHTTS-S-HHHIIIIITTS----SSS-HHHHHHHHHHHHHHHHHS--EE--SEEETTEEEEE-TTT--EEEEES---TT---STT----SGGG-EEEEE-TTT--EEEEE-HHHHHHHHHHHHHTSHHHHHHHHTT--S----TTSS-----------